Protein AF-0000000084946295 (afdb_homodimer)

Organism: NCBI:txid445974

InterPro domains:
  IPR013783 Immunoglobulin-like fold [G3DSA:2.60.40.10] (193-271)
  IPR032179 Pesticidal crystal protein Cry22Aa, Ig-like domain [PF16403] (196-268)

Nearest PDB structures (foldseek):
  4mb5-assembly1_A  TM=4.569E-01  e=1.192E-09  Moritella marina
  4hmc-assembly1_A  TM=4.536E-01  e=3.046E-09  Moritella marina
  7jrl-assembly1_A  TM=8.793E-01  e=4.495E-05  Clostridium perfringens ATCC 13124
  7jrm-assembly1_A  TM=8.654E-01  e=5.686E-04  Clostridium perfringens ATCC 13124
  7js4-assembly1_A  TM=3.132E-01  e=1.351E-08  Clostridium perfringens ATCC 13124

Secondary structure (DSSP, 8-state):
-GGGGHHHHHHHHHHHHHHHHHHHHHHHHHHHHHTTS-S-EES-SEEEEETTSPPP--GGGTEE--HHHHTT-EEE-TT--SSSEEEEEEEEETTEEEEEEEEEE--PPPEEEES-SEEEE-TT-EEEGGGGEEEEE-SS-EEEEEE-TT--EESEEE--S-EEEEEEEEEEETT--BPPPEEEEEEES--TTS-EEES---EEEETT----TTTT-EEE-SSS-B-GGG-EEEEE---TTS-EEEEEEEEEE-TTS-EEEEEEEEEEE-------/-GGGGGHHHHHHHHHHHHHHHHHHHHHHHHHHHHTTS-S-EES-SEEEEETTSPPP--GGGTEE--HHHHTT-EEE-TT--SSSEEEEEEEEETTEEEEEEEEEE--PPPEEEES-SEEEE-TT-EEEGGGGEEEEE-SS-EEEEEE-TT--EESEEE--S-EEEEEEEEEEETT--BPPPEEEEEEES---SS-EEES---EEEETT----TTTT-EEE-SSS-B-GGG-EEEEE---TTS-EEEEEEEEEE-TTS-EEEEEEEEEEE-------

Structure (mmCIF, N/CA/C/O backbone):
data_AF-0000000084946295-model_v1
#
loop_
_entity.id
_entity.type
_entity.pdbx_description
1 polymer 'Pesticidal crystal protein Cry22Aa Ig-like domain-containing protein'
#
loop_
_atom_site.group_PDB
_atom_site.id
_atom_site.type_symbol
_atom_site.label_atom_id
_atom_site.label_alt_id
_atom_site.label_comp_id
_atom_site.label_asym_id
_atom_site.label_entity_id
_atom_site.label_seq_id
_atom_site.pdbx_PDB_ins_code
_atom_site.Cartn_x
_atom_site.Cartn_y
_atom_site.Cartn_z
_atom_site.occupancy
_atom_site.B_iso_or_equiv
_atom_site.auth_seq_id
_atom_site.auth_comp_id
_atom_site.auth_asym_id
_atom_site.auth_atom_id
_atom_site.pdbx_PDB_model_num
ATOM 1 N N . MET A 1 1 ? -68.688 41.344 17.516 1 28.06 1 MET A N 1
ATOM 2 C CA . MET A 1 1 ? -67.5 41.562 18.359 1 28.06 1 MET A CA 1
ATOM 3 C C . MET A 1 1 ? -66.5 40.438 18.125 1 28.06 1 MET A C 1
ATOM 5 O O . MET A 1 1 ? -65.375 40.5 18.656 1 28.06 1 MET A O 1
ATOM 9 N N . ASP A 1 2 ? -66.812 39.438 17.406 1 32.34 2 ASP A N 1
ATOM 10 C CA . ASP A 1 2 ? -66.062 38.219 17.359 1 32.34 2 ASP A CA 1
ATOM 11 C C . ASP A 1 2 ? -64.938 38.312 16.297 1 32.34 2 ASP A C 1
ATOM 13 O O . ASP A 1 2 ? -64.188 37.375 16.094 1 32.34 2 ASP A O 1
ATOM 17 N N . LEU A 1 3 ? -65 39.469 15.508 1 33.38 3 LEU A N 1
ATOM 18 C CA . LEU A 1 3 ? -64.125 39.375 14.352 1 33.38 3 LEU A CA 1
ATOM 19 C C . LEU A 1 3 ? -62.688 39.719 14.727 1 33.38 3 LEU A C 1
ATOM 21 O O . LEU A 1 3 ? -61.812 39.719 13.867 1 33.38 3 LEU A O 1
ATOM 25 N N . LYS A 1 4 ? -62.5 40.406 15.867 1 40.44 4 LYS A N 1
ATOM 26 C CA . LYS A 1 4 ? -61.188 41.031 16.047 1 40.44 4 LYS A CA 1
ATOM 27 C C . LYS A 1 4 ? -60.125 40 16.484 1 40.44 4 LYS A C 1
ATOM 29 O O . LYS A 1 4 ? -58.969 40.375 16.719 1 40.44 4 LYS A O 1
ATOM 34 N N . MET A 1 5 ? -60.688 38.875 16.828 1 41.09 5 MET A N 1
ATOM 35 C CA . MET A 1 5 ? -59.656 38.031 17.438 1 41.09 5 MET A CA 1
ATOM 36 C C . MET A 1 5 ? -58.75 37.438 16.375 1 41.09 5 MET A C 1
ATOM 38 O O . MET A 1 5 ? -57.812 36.719 16.703 1 41.09 5 MET A O 1
ATOM 42 N N . GLY A 1 6 ? -59.125 37.656 15.008 1 48.56 6 GLY A N 1
ATOM 43 C CA . GLY A 1 6 ? -58.438 36.844 14.008 1 48.56 6 GLY A CA 1
ATOM 44 C C . GLY A 1 6 ? -57.156 37.469 13.539 1 48.56 6 GLY A C 1
ATOM 45 O O . GLY A 1 6 ? -56.312 36.781 12.945 1 48.56 6 GLY A O 1
ATOM 46 N N . GLU A 1 7 ? -56.906 38.844 13.703 1 55.66 7 GLU A N 1
ATOM 47 C CA . GLU A 1 7 ? -55.781 39.5 13.062 1 55.66 7 GLU A CA 1
ATOM 48 C C . GLU A 1 7 ? -54.5 39.375 13.914 1 55.66 7 GLU A C 1
ATOM 50 O O . GLU A 1 7 ? -53.406 39.406 13.398 1 55.66 7 GLU A O 1
ATOM 55 N N . GLY A 1 8 ? -54.688 39.188 15.25 1 56.03 8 GLY A N 1
ATOM 56 C CA . GLY A 1 8 ? -53.562 39.094 16.156 1 56.03 8 GLY A CA 1
ATOM 57 C C . GLY A 1 8 ? -52.719 37.844 15.984 1 56.03 8 GLY A C 1
ATOM 58 O O . GLY A 1 8 ? -51.5 37.875 16.078 1 56.03 8 GLY A O 1
ATOM 59 N N . ASP A 1 9 ? -53.438 36.719 15.641 1 60.09 9 ASP A N 1
ATOM 60 C CA . ASP A 1 9 ? -52.75 35.438 15.484 1 60.09 9 ASP A CA 1
ATOM 61 C C . ASP A 1 9 ? -51.969 35.406 14.18 1 60.09 9 ASP A C 1
ATOM 63 O O . ASP A 1 9 ? -50.875 34.812 14.117 1 60.09 9 ASP A O 1
ATOM 67 N N . SER A 1 10 ? -52.375 36.25 13.18 1 63.91 10 SER A N 1
ATOM 68 C CA . SER A 1 10 ? -51.688 36.25 11.891 1 63.91 10 SER A CA 1
ATOM 69 C C . SER A 1 10 ? -50.375 37.031 11.945 1 63.91 10 SER A C 1
ATOM 71 O O . SER A 1 10 ? -49.344 36.594 11.406 1 63.91 10 SER A O 1
ATOM 73 N N . MET A 1 11 ? -50.312 38.156 12.734 1 61.81 11 MET A N 1
ATOM 74 C CA . MET A 1 11 ? -49.094 38.938 12.844 1 61.81 11 MET A CA 1
ATOM 75 C C . MET A 1 11 ? -48.062 38.219 13.695 1 61.81 11 MET A C 1
ATOM 77 O O . MET A 1 11 ? -46.875 38.219 13.375 1 61.81 11 MET A O 1
ATOM 81 N N . LYS A 1 12 ? -48.469 37.531 14.758 1 61.09 12 LYS A N 1
ATOM 82 C CA . LYS A 1 12 ? -47.562 36.719 15.578 1 61.09 12 LYS A CA 1
ATOM 83 C C . LYS A 1 12 ? -46.969 35.562 14.773 1 61.09 12 LYS A C 1
ATOM 85 O O . LYS A 1 12 ? -45.781 35.281 14.867 1 61.09 12 LYS A O 1
ATOM 90 N N . ASN A 1 13 ? -47.812 35.031 13.898 1 62.44 13 ASN A N 1
ATOM 91 C CA . ASN A 1 13 ? -47.281 33.938 13.07 1 62.44 13 ASN A CA 1
ATOM 92 C C . ASN A 1 13 ? -46.344 34.438 12 1 62.44 13 ASN A C 1
ATOM 94 O O . ASN A 1 13 ? -45.344 33.781 11.68 1 62.44 13 ASN A O 1
ATOM 98 N N . ARG A 1 14 ? -46.469 35.625 11.445 1 64.94 14 ARG A N 1
ATOM 99 C CA . ARG A 1 14 ? -45.562 36.219 10.469 1 64.94 14 ARG A CA 1
ATOM 100 C C . ARG A 1 14 ? -44.25 36.656 11.125 1 64.94 14 ARG A C 1
ATOM 102 O O . ARG A 1 14 ? -43.188 36.469 10.562 1 64.94 14 ARG A O 1
ATOM 109 N N . ILE A 1 15 ? -44.406 37.156 12.344 1 61.59 15 ILE A N 1
ATOM 110 C CA . ILE A 1 15 ? -43.188 37.531 13.078 1 61.59 15 ILE A CA 1
ATOM 111 C C . ILE A 1 15 ? -42.438 36.281 13.469 1 61.59 15 ILE A C 1
ATOM 113 O O . ILE A 1 15 ? -41.219 36.219 13.32 1 61.59 15 ILE A O 1
ATOM 117 N N . ILE A 1 16 ? -43.188 35.219 13.852 1 61.28 16 ILE A N 1
ATOM 118 C CA . ILE A 1 16 ? -42.5 33.938 14.172 1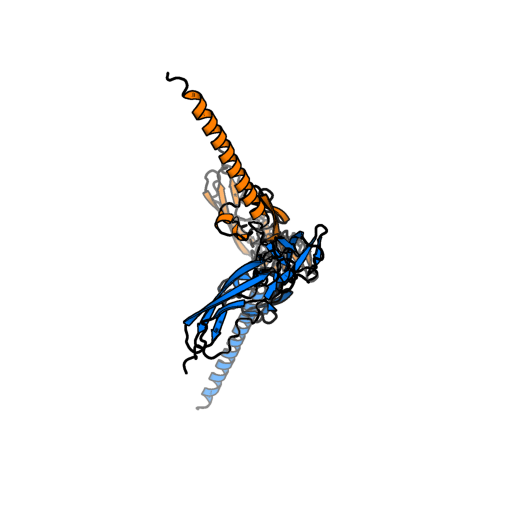 61.28 16 ILE A CA 1
ATOM 119 C C . ILE A 1 16 ? -41.875 33.375 12.906 1 61.28 16 ILE A C 1
ATOM 121 O O . ILE A 1 16 ? -40.75 32.875 12.938 1 61.28 16 ILE A O 1
ATOM 125 N N . SER A 1 17 ? -42.5 33.562 11.797 1 61.75 17 SER A N 1
ATOM 126 C CA . SER A 1 17 ? -41.906 33.062 10.547 1 61.75 17 SER A CA 1
ATOM 127 C C . SER A 1 17 ? -40.688 33.875 10.141 1 61.75 17 SER A C 1
ATOM 129 O O . SER A 1 17 ? -39.688 33.344 9.688 1 61.75 17 SER A O 1
ATOM 131 N N . VAL A 1 18 ? -40.719 35.156 10.398 1 59.53 18 VAL A N 1
ATOM 132 C CA . VAL A 1 18 ? -39.594 36 10.078 1 59.53 18 VAL A CA 1
ATOM 133 C C . VAL A 1 18 ? -38.438 35.719 11.062 1 59.53 18 VAL A C 1
ATOM 135 O O . VAL A 1 18 ? -37.281 35.625 10.664 1 59.53 18 VAL A O 1
ATOM 138 N N . VAL A 1 19 ? -38.812 35.531 12.297 1 57.19 19 VAL A N 1
ATOM 139 C CA . VAL A 1 19 ? -37.781 35.219 13.289 1 57.19 19 VAL A CA 1
ATOM 140 C C . VAL A 1 19 ? -37.219 33.812 13.031 1 57.19 19 VAL A C 1
ATOM 142 O O . VAL A 1 19 ? -36 33.625 13.078 1 57.19 19 VAL A O 1
ATOM 145 N N . LEU A 1 20 ? -38.062 32.906 12.641 1 57.31 20 LEU A N 1
ATOM 146 C CA . LEU A 1 20 ? -37.594 31.562 12.305 1 57.31 20 LEU A CA 1
ATOM 147 C C . LEU A 1 20 ? -36.75 31.578 11.023 1 57.31 20 LEU A C 1
ATOM 149 O O . LEU A 1 20 ? -35.719 30.938 10.93 1 57.31 20 LEU A O 1
ATOM 153 N N . SER A 1 21 ? -37.156 32.406 10.094 1 59.81 21 SER A N 1
ATOM 154 C CA . SER A 1 21 ? -36.344 32.562 8.891 1 59.81 21 SER A CA 1
ATOM 155 C C . SER A 1 21 ? -35.031 33.281 9.195 1 59.81 21 SER A C 1
ATOM 157 O O . SER A 1 21 ? -33.969 32.906 8.641 1 59.81 21 SER A O 1
ATOM 159 N N . PHE A 1 22 ? -35.062 34.188 10.07 1 53.91 22 PHE A N 1
ATOM 160 C CA . PHE A 1 22 ? -33.844 34.844 10.492 1 53.91 22 PHE A CA 1
ATOM 161 C C . PHE A 1 22 ? -32.906 33.875 11.25 1 53.91 22 PHE A C 1
ATOM 163 O O . PHE A 1 22 ? -31.703 33.844 11 1 53.91 22 PHE A O 1
ATOM 170 N N . PHE A 1 23 ? -33.406 33.031 12.07 1 51.41 23 PHE A N 1
ATOM 171 C CA . PHE A 1 23 ? -32.594 32.031 12.742 1 51.41 23 PHE A CA 1
ATOM 172 C C . PHE A 1 23 ? -32.031 31.016 11.742 1 51.41 23 PHE A C 1
ATOM 174 O O . PHE A 1 23 ? -30.891 30.578 11.852 1 51.41 23 PHE A O 1
ATOM 181 N N . VAL A 1 24 ? -32.781 30.625 10.703 1 54.88 24 VAL A N 1
ATOM 182 C CA . VAL A 1 24 ? -32.281 29.75 9.648 1 54.88 24 VAL A CA 1
ATOM 183 C C . VAL A 1 24 ? -31.219 30.469 8.828 1 54.88 24 VAL A C 1
ATOM 185 O O . VAL A 1 24 ? -30.172 29.906 8.516 1 54.88 24 VAL A O 1
ATOM 188 N N . ILE A 1 25 ? -31.359 31.703 8.617 1 53.75 25 ILE A N 1
ATOM 189 C CA . ILE A 1 25 ? -30.359 32.469 7.887 1 53.75 25 ILE A CA 1
ATOM 190 C C . ILE A 1 25 ? -29.125 32.688 8.766 1 53.75 25 ILE A C 1
ATOM 192 O O . ILE A 1 25 ? -28 32.531 8.312 1 53.75 25 ILE A O 1
ATOM 196 N N . VAL A 1 26 ? -29.266 33 10 1 50.5 26 VAL A N 1
ATOM 197 C CA . VAL A 1 26 ? -28.125 33.125 10.891 1 50.5 26 VAL A CA 1
ATOM 198 C C . VAL A 1 26 ? -27.422 31.781 11.047 1 50.5 26 VAL A C 1
ATOM 200 O O . VAL A 1 26 ? -26.203 31.703 11.039 1 50.5 26 VAL A O 1
ATOM 203 N N . ASN A 1 27 ? -28.156 30.656 11.211 1 45.31 27 ASN A N 1
ATOM 204 C CA . ASN A 1 27 ? -27.547 29.328 11.227 1 45.31 27 ASN A CA 1
ATOM 205 C C . ASN A 1 27 ? -26.891 29 9.883 1 45.31 27 ASN A C 1
ATOM 207 O O . ASN A 1 27 ? -25.812 28.406 9.844 1 45.31 27 ASN A O 1
ATOM 211 N N . ILE A 1 28 ? -27.453 29.375 8.82 1 45.97 28 ILE A N 1
ATOM 212 C CA . ILE A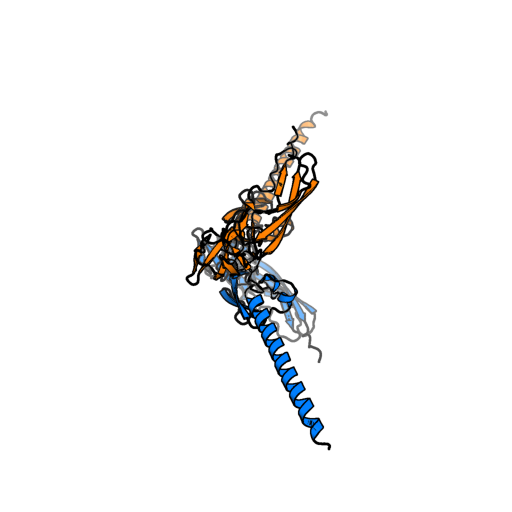 1 28 ? -26.812 29.219 7.52 1 45.97 28 ILE A CA 1
ATOM 213 C C . ILE A 1 28 ? -25.594 30.125 7.418 1 45.97 28 ILE A C 1
ATOM 215 O O . ILE A 1 28 ? -24.547 29.719 6.926 1 45.97 28 ILE A O 1
ATOM 219 N N . ILE A 1 29 ? -25.688 31.359 7.891 1 44.84 29 ILE A N 1
ATOM 220 C CA . ILE A 1 29 ? -24.531 32.25 7.895 1 44.84 29 ILE A CA 1
ATOM 221 C C . ILE A 1 29 ? -23.5 31.75 8.883 1 44.84 29 ILE A C 1
ATOM 223 O O . ILE A 1 29 ? -22.297 31.734 8.586 1 44.84 29 ILE A O 1
ATOM 227 N N . LEU A 1 30 ? -23.797 31.438 10.102 1 42.09 30 LEU A N 1
ATOM 228 C CA . LEU A 1 30 ? -22.844 30.812 11.023 1 42.09 30 LEU A CA 1
ATOM 229 C C . LEU A 1 30 ? -22.312 29.516 10.438 1 42.09 30 LEU A C 1
ATOM 231 O O . LEU A 1 30 ? -21.125 29.219 10.578 1 42.09 30 LEU A O 1
ATOM 235 N N . ILE A 1 31 ? -23.109 28.672 9.852 1 41.75 31 ILE A N 1
ATOM 236 C CA . ILE A 1 31 ? -22.641 27.516 9.102 1 41.75 31 ILE A CA 1
ATOM 237 C C . ILE A 1 31 ? -21.797 27.969 7.914 1 41.75 31 ILE A C 1
ATOM 239 O O . ILE A 1 31 ? -20.75 27.406 7.637 1 41.75 31 ILE A O 1
ATOM 243 N N . ALA A 1 32 ? -22.125 28.953 7.289 1 42.34 32 ALA A N 1
ATOM 244 C CA . ALA A 1 32 ? -21.312 29.5 6.203 1 42.34 32 ALA A CA 1
ATOM 245 C C . ALA A 1 32 ? -20 30.078 6.734 1 42.34 32 ALA A C 1
ATOM 247 O O . ALA A 1 32 ? -18.953 29.906 6.109 1 42.34 32 ALA A O 1
ATOM 248 N N . CYS A 1 33 ? -20 30.922 7.688 1 41.75 33 CYS A N 1
ATOM 249 C CA . CYS A 1 33 ? -18.781 31.422 8.305 1 41.75 33 CYS A CA 1
ATOM 250 C C . CYS A 1 33 ? -17.984 30.281 8.945 1 41.75 33 CYS A C 1
ATOM 252 O O . CYS A 1 33 ? -16.75 30.312 8.961 1 41.75 33 CYS A O 1
ATOM 254 N N . ALA A 1 34 ? -18.547 29.359 9.75 1 43 34 ALA A N 1
ATOM 255 C CA . ALA A 1 34 ? -17.938 28.094 10.164 1 43 34 ALA A CA 1
ATOM 256 C C . ALA A 1 34 ? -17.484 27.281 8.961 1 43 34 ALA A C 1
ATOM 258 O O . ALA A 1 34 ? -16.719 26.328 9.102 1 43 34 ALA A O 1
ATOM 259 N N . PHE A 1 35 ? -18.031 27.391 7.855 1 43.72 35 PHE A N 1
ATOM 260 C CA . PHE A 1 35 ? -17.859 26.656 6.605 1 43.72 35 PHE A CA 1
ATOM 261 C C . PHE A 1 35 ? -16.422 26.812 6.086 1 43.72 35 PHE A C 1
ATOM 263 O O . PHE A 1 35 ? -16 26.047 5.215 1 43.72 35 PHE A O 1
ATOM 270 N N . ASN A 1 36 ? -15.719 27.922 6.391 1 49.78 36 ASN A N 1
ATOM 271 C CA . ASN A 1 36 ? -14.453 27.984 5.664 1 49.78 36 ASN A CA 1
ATOM 272 C C . ASN A 1 36 ? -13.43 27 6.219 1 49.78 36 ASN A C 1
ATOM 274 O O . ASN A 1 36 ? -12.305 26.922 5.723 1 49.78 36 ASN A O 1
ATOM 278 N N . VAL A 1 37 ? -13.672 26.484 7.383 1 59.88 37 VAL A N 1
ATOM 279 C CA . VAL A 1 37 ? -12.844 25.375 7.828 1 59.88 37 VAL A CA 1
ATOM 280 C C . VAL A 1 37 ? -13.438 24.047 7.332 1 59.88 37 VAL A C 1
ATOM 282 O O . VAL A 1 37 ? -14.648 23.844 7.418 1 59.88 37 VAL A O 1
ATOM 285 N N . THR A 1 38 ? -12.805 23.438 6.402 1 73.12 38 THR A N 1
ATOM 286 C CA . THR A 1 38 ? -13.281 22.141 5.906 1 73.12 38 THR A CA 1
ATOM 287 C C . THR A 1 38 ? -13.547 21.188 7.066 1 73.12 38 THR A C 1
ATOM 289 O O . THR A 1 38 ? -12.648 20.906 7.859 1 73.12 38 THR A O 1
ATOM 292 N N . PRO A 1 39 ? -14.805 20.828 7.289 1 82.06 39 PRO A N 1
ATOM 293 C CA . PRO A 1 39 ? -15.18 19.953 8.398 1 82.06 39 PRO A CA 1
ATOM 294 C C . PRO A 1 39 ? -14.406 18.625 8.398 1 82.06 39 PRO A C 1
ATOM 296 O O . PRO A 1 39 ? -14.273 17.984 9.445 1 82.06 39 PRO A O 1
ATOM 299 N N . LEU A 1 40 ? -13.93 18.203 7.23 1 92.25 40 LEU A N 1
ATOM 300 C CA . LEU A 1 40 ? -13.148 16.969 7.117 1 92.25 40 LEU A CA 1
ATOM 301 C C . LEU A 1 40 ? -12.086 17.094 6.031 1 92.25 40 LEU A C 1
ATOM 303 O O . LEU A 1 40 ? -12.156 18 5.195 1 92.25 40 LEU A O 1
ATOM 307 N N . THR A 1 41 ? -11.047 16.281 6.117 1 95.25 41 THR A N 1
ATOM 308 C CA . THR A 1 41 ? -10.039 16.203 5.074 1 95.25 41 THR A CA 1
ATOM 309 C C . THR A 1 41 ? -9.758 14.742 4.703 1 95.25 41 THR A C 1
ATOM 311 O O . THR A 1 41 ? -9.859 13.852 5.547 1 95.25 41 THR A O 1
ATOM 314 N N . ILE A 1 42 ? -9.5 14.523 3.41 1 97 42 ILE A N 1
ATOM 315 C CA . ILE A 1 42 ? -9.109 13.195 2.951 1 97 42 ILE A CA 1
ATOM 316 C C . ILE A 1 42 ? -7.656 12.922 3.348 1 97 42 ILE A C 1
ATOM 318 O O . ILE A 1 42 ? -6.793 13.789 3.191 1 97 42 ILE A O 1
ATOM 322 N N . LYS A 1 43 ? -7.402 11.734 3.842 1 97.31 43 LYS A N 1
ATOM 323 C CA . LYS A 1 43 ? -6.086 11.414 4.387 1 97.31 43 LYS A CA 1
ATOM 324 C C . LYS A 1 43 ? -5.035 11.352 3.281 1 97.31 43 LYS A C 1
ATOM 326 O O . LYS A 1 43 ? -3.879 11.727 3.498 1 97.31 43 LYS A O 1
ATOM 331 N N . ARG A 1 44 ? -5.461 10.836 2.08 1 97.62 44 ARG A N 1
ATOM 332 C CA . ARG A 1 44 ? -4.605 10.625 0.917 1 97.62 44 ARG A CA 1
ATOM 333 C C . ARG A 1 44 ? -5.379 10.844 -0.38 1 97.62 44 ARG A C 1
ATOM 335 O O . ARG A 1 44 ? -6.602 10.719 -0.408 1 97.62 44 ARG A O 1
ATOM 342 N N . ASP A 1 45 ? -4.551 11.133 -1.438 1 97 45 ASP A N 1
ATOM 343 C CA . ASP A 1 45 ? -5.211 11.211 -2.736 1 97 45 ASP A CA 1
ATOM 344 C C . ASP A 1 45 ? -5.629 9.82 -3.221 1 97 45 ASP A C 1
ATOM 346 O O . ASP A 1 45 ? -6.703 9.656 -3.805 1 97 45 ASP A O 1
ATOM 350 N N . THR A 1 46 ? -4.75 8.836 -2.959 1 98.12 46 THR A N 1
ATOM 351 C CA . THR A 1 46 ? -4.969 7.477 -3.439 1 98.12 46 THR A CA 1
ATOM 352 C C . THR A 1 46 ? -4.715 6.465 -2.326 1 98.12 46 THR A C 1
ATOM 354 O O . THR A 1 46 ? -3.703 6.543 -1.628 1 98.12 46 THR A O 1
ATOM 357 N N . PHE A 1 47 ? -5.637 5.562 -2.133 1 97.25 47 PHE A N 1
ATOM 358 C CA . PHE A 1 47 ? -5.5 4.418 -1.239 1 97.25 47 PHE A CA 1
ATOM 359 C C . PHE A 1 47 ? -5.273 3.135 -2.033 1 97.25 47 PHE A C 1
ATOM 361 O O . PHE A 1 47 ? -6.043 2.816 -2.941 1 97.25 47 PHE A O 1
ATOM 368 N N . VAL A 1 48 ? -4.219 2.459 -1.697 1 97.62 48 VAL A N 1
ATOM 369 C CA . VAL A 1 48 ? -3.814 1.294 -2.479 1 97.62 48 VAL A CA 1
ATOM 370 C C . VAL A 1 48 ? -4.238 0.017 -1.756 1 97.62 48 VAL A C 1
ATOM 372 O O . VAL A 1 48 ? -4.023 -0.122 -0.549 1 97.62 48 VAL A O 1
ATOM 375 N N . TYR A 1 49 ? -4.801 -0.91 -2.455 1 95.44 49 TYR A N 1
ATOM 376 C CA . TYR A 1 49 ? -5.195 -2.225 -1.963 1 95.44 49 TYR A CA 1
ATOM 377 C C . TYR A 1 49 ? -4.68 -3.328 -2.881 1 95.44 49 TYR A C 1
ATOM 379 O O . TYR A 1 49 ? -4.562 -3.131 -4.094 1 95.44 49 TYR A O 1
ATOM 387 N N . GLU A 1 50 ? -4.398 -4.441 -2.303 1 95.81 50 GLU A N 1
ATOM 388 C CA . GLU A 1 50 ? -4.031 -5.625 -3.074 1 95.81 50 GLU A CA 1
ATOM 389 C C . GLU A 1 50 ? -5.262 -6.316 -3.648 1 95.81 50 GLU A C 1
ATOM 391 O O . GLU A 1 50 ? -6.289 -6.43 -2.975 1 95.81 50 GLU A O 1
ATOM 396 N N . TYR A 1 51 ? -5.117 -6.797 -4.918 1 97.31 51 TYR A N 1
ATOM 397 C CA . TYR A 1 51 ? -6.203 -7.543 -5.543 1 97.31 51 TYR A CA 1
ATOM 398 C C . TYR A 1 51 ? -6.594 -8.75 -4.691 1 97.31 51 TYR A C 1
ATOM 400 O O . TYR A 1 51 ? -5.73 -9.5 -4.238 1 97.31 51 TYR A O 1
ATOM 408 N N . GLY A 1 52 ? -7.809 -8.836 -4.453 1 94.25 52 GLY A N 1
ATOM 409 C CA . GLY A 1 52 ? -8.312 -9.945 -3.656 1 94.25 52 GLY A CA 1
ATOM 410 C C . GLY A 1 52 ? -8.438 -9.609 -2.182 1 94.25 52 GLY A C 1
ATOM 411 O O . GLY A 1 52 ? -9.031 -10.375 -1.415 1 94.25 52 GLY A O 1
ATOM 412 N N . SER A 1 53 ? -7.918 -8.523 -1.68 1 92.56 53 SER A N 1
ATOM 413 C CA . SER A 1 53 ? -8.039 -8.117 -0.284 1 92.56 53 SER A CA 1
ATOM 414 C C . SER A 1 53 ? -9.336 -7.352 -0.042 1 92.56 53 SER A C 1
ATOM 416 O O . SER A 1 53 ? -9.938 -6.824 -0.98 1 92.56 53 SER A O 1
ATOM 418 N N . GLU A 1 54 ? -9.758 -7.359 1.204 1 94.75 54 GLU A N 1
ATOM 419 C CA . GLU A 1 54 ? -10.945 -6.594 1.573 1 94.75 54 GLU A CA 1
ATOM 420 C C . GLU A 1 54 ? -10.672 -5.094 1.542 1 94.75 54 GLU A C 1
ATOM 422 O O . GLU A 1 54 ? -9.656 -4.633 2.074 1 94.75 54 GLU A O 1
ATOM 427 N N . ILE A 1 55 ? -11.539 -4.398 0.973 1 96.56 55 ILE A N 1
ATOM 428 C CA . ILE A 1 55 ? -11.469 -2.941 0.948 1 96.56 55 ILE A CA 1
ATOM 429 C C . ILE A 1 55 ? -12.328 -2.361 2.068 1 96.56 55 ILE A C 1
ATOM 431 O O . ILE A 1 55 ? -13.516 -2.674 2.168 1 96.56 55 ILE A O 1
ATOM 435 N N . SER A 1 56 ? -11.742 -1.509 2.846 1 96.19 56 SER A N 1
ATOM 436 C CA . SER A 1 56 ? -12.438 -0.948 3.996 1 96.19 56 SER A CA 1
ATOM 437 C C . SER A 1 56 ? -13.617 -0.08 3.559 1 96.19 56 SER A C 1
ATOM 439 O O . SER A 1 56 ? -13.508 0.679 2.594 1 96.19 56 SER A O 1
ATOM 441 N N . THR A 1 57 ? -14.68 -0.193 4.309 1 96.81 57 THR A N 1
ATOM 442 C CA . THR A 1 57 ? -15.828 0.676 4.078 1 96.81 57 THR A CA 1
ATOM 443 C C . THR A 1 57 ? -16.031 1.627 5.258 1 96.81 57 THR A C 1
ATOM 445 O O . THR A 1 57 ? -17.094 2.219 5.406 1 96.81 57 THR A O 1
ATOM 448 N N . LYS A 1 58 ? -15.086 1.74 6.09 1 96.88 58 LYS A N 1
ATOM 449 C CA . LYS A 1 58 ? -15.141 2.627 7.246 1 96.88 58 LYS A CA 1
ATOM 450 C C . LYS A 1 58 ? -14.617 4.02 6.898 1 96.88 58 LYS A C 1
ATOM 452 O O . LYS A 1 58 ? -13.453 4.176 6.531 1 96.88 58 LYS A O 1
ATOM 457 N N . PRO A 1 59 ? -15.359 5.043 7.129 1 98 59 PRO A N 1
ATOM 458 C CA . PRO A 1 59 ? -14.914 6.402 6.801 1 98 59 PRO A CA 1
ATOM 459 C C . PRO A 1 59 ? -13.625 6.789 7.512 1 98 59 PRO A C 1
ATOM 461 O O . PRO A 1 59 ? -12.797 7.504 6.941 1 98 59 PRO A O 1
ATOM 464 N N . GLN A 1 60 ? -13.406 6.312 8.742 1 97.38 60 GLN A N 1
ATOM 465 C CA . GLN A 1 60 ? -12.25 6.703 9.531 1 97.38 60 GLN A CA 1
ATOM 466 C C . GLN A 1 60 ? -10.945 6.27 8.867 1 97.38 60 GLN A C 1
ATOM 468 O O . GLN A 1 60 ? -9.875 6.777 9.195 1 97.38 60 GLN A O 1
ATOM 473 N N . ASP A 1 61 ? -11.062 5.305 7.953 1 97.38 61 ASP A N 1
ATOM 474 C CA . ASP A 1 61 ? -9.859 4.824 7.273 1 97.38 61 ASP A CA 1
ATOM 475 C C . ASP A 1 61 ? -9.445 5.773 6.152 1 97.38 61 ASP A C 1
ATOM 477 O O . ASP A 1 61 ? -8.297 5.746 5.699 1 97.38 61 ASP A O 1
ATOM 481 N N . TYR A 1 62 ? -10.258 6.691 5.734 1 98.12 62 TYR A N 1
ATOM 482 C CA . TYR A 1 62 ? -10.008 7.527 4.566 1 98.12 62 TYR A CA 1
ATOM 483 C C . TYR A 1 62 ? -9.984 9.008 4.949 1 98.12 62 TYR A C 1
ATOM 485 O O . TYR A 1 62 ? -9.445 9.836 4.211 1 98.12 62 TYR A O 1
ATOM 493 N N . ILE A 1 63 ? -10.562 9.281 6.145 1 97.19 63 ILE A N 1
ATOM 494 C CA . ILE A 1 63 ? -10.922 10.664 6.449 1 97.19 63 ILE A CA 1
ATOM 495 C C . ILE A 1 63 ? -10.359 11.055 7.812 1 97.19 63 ILE A C 1
ATOM 497 O O . ILE A 1 63 ? -10.383 10.266 8.758 1 97.19 63 ILE A O 1
ATOM 501 N N . ASN A 1 64 ? -9.883 12.273 7.84 1 94.62 64 ASN A N 1
ATOM 502 C CA . ASN A 1 64 ? -9.617 12.922 9.117 1 94.62 64 ASN A CA 1
ATOM 503 C C . ASN A 1 64 ? -10.789 13.789 9.562 1 94.62 64 ASN A C 1
ATOM 505 O O . ASN A 1 64 ? -11.141 14.758 8.883 1 94.62 64 ASN A O 1
ATOM 509 N N . ALA A 1 65 ? -11.414 13.484 10.641 1 93.5 65 ALA A N 1
ATOM 510 C CA . ALA A 1 65 ? -12.5 14.25 11.242 1 93.5 65 ALA A CA 1
ATOM 511 C C . ALA A 1 65 ? -12.82 13.734 12.641 1 93.5 65 ALA A C 1
ATOM 513 O O . ALA A 1 65 ? -12.297 12.703 13.07 1 93.5 65 ALA A O 1
ATOM 514 N N . ASN A 1 66 ? -13.531 14.547 13.391 1 89.5 66 ASN A N 1
ATOM 515 C CA . ASN A 1 66 ? -13.977 14.047 14.688 1 89.5 66 ASN A CA 1
ATOM 516 C C . ASN A 1 66 ? -15.055 12.977 14.531 1 89.5 66 ASN A C 1
ATOM 518 O O . ASN A 1 66 ? -15.578 12.773 13.438 1 89.5 66 ASN A O 1
ATOM 522 N N . GLU A 1 67 ? -15.367 12.281 15.586 1 92.5 67 GLU A N 1
ATOM 523 C CA . GLU A 1 67 ? -16.266 11.133 15.539 1 92.5 67 GLU A CA 1
ATOM 524 C C . GLU A 1 67 ? -17.672 11.547 15.109 1 92.5 67 GLU A C 1
ATOM 526 O O . GLU A 1 67 ? -18.359 10.805 14.391 1 92.5 67 GLU A O 1
ATOM 531 N N . ALA A 1 68 ? -18.094 12.703 15.555 1 89.75 68 ALA A N 1
ATOM 532 C CA . ALA A 1 68 ? -19.438 13.188 15.211 1 89.75 68 ALA A CA 1
ATOM 533 C C . ALA A 1 68 ? -19.594 13.359 13.703 1 89.75 68 ALA A C 1
ATOM 535 O O . ALA A 1 68 ? -20.609 12.984 13.133 1 89.75 68 ALA A O 1
ATOM 536 N N . ILE A 1 69 ? -18.562 13.898 13.164 1 91.81 69 ILE A N 1
ATOM 537 C CA . ILE A 1 69 ? -18.578 14.109 11.719 1 91.81 69 ILE A CA 1
ATOM 538 C C . ILE A 1 69 ? -18.453 12.773 11 1 91.81 69 ILE A C 1
ATOM 540 O O . ILE A 1 69 ? -19.188 12.492 10.055 1 91.81 69 ILE A O 1
ATOM 544 N N . LEU A 1 70 ? -17.547 11.922 11.406 1 95.19 70 LEU A N 1
ATOM 545 C CA . LEU A 1 70 ? -17.297 10.633 10.781 1 95.19 70 LEU A CA 1
ATOM 546 C C . LEU A 1 70 ? -18.562 9.797 10.703 1 95.19 70 LEU A C 1
ATOM 548 O O . LEU A 1 70 ? -18.812 9.102 9.711 1 95.19 70 LEU A O 1
ATOM 552 N N . SER A 1 71 ? -19.406 9.859 11.719 1 95.5 71 SER A N 1
ATOM 553 C CA . SER A 1 71 ? -20.625 9.047 11.789 1 95.5 71 SER A CA 1
ATOM 554 C C . SER A 1 71 ? -21.625 9.469 10.719 1 95.5 71 SER A C 1
ATOM 556 O O . SER A 1 71 ? -22.547 8.719 10.398 1 95.5 71 SER A O 1
ATOM 558 N N . GLN A 1 72 ? -21.453 10.688 10.18 1 95.25 72 GLN A N 1
ATOM 559 C CA . GLN A 1 72 ? -22.406 11.211 9.203 1 95.25 72 GLN A CA 1
ATOM 560 C C . GLN A 1 72 ? -21.859 11.109 7.785 1 95.25 72 GLN A C 1
ATOM 562 O O . GLN A 1 72 ? -22.547 11.445 6.816 1 95.25 72 GLN A O 1
ATOM 567 N N . VAL A 1 73 ? -20.625 10.695 7.664 1 97.12 73 VAL A N 1
ATOM 568 C CA . VAL A 1 73 ? -20 10.594 6.352 1 97.12 73 VAL A CA 1
ATOM 569 C C . VAL A 1 73 ? -20.531 9.367 5.613 1 97.12 73 VAL A C 1
ATOM 571 O O . VAL A 1 73 ? -20.688 8.305 6.207 1 97.12 73 VAL A O 1
ATOM 574 N N . ILE A 1 74 ? -20.859 9.516 4.336 1 97.75 74 ILE A N 1
ATOM 575 C CA . ILE A 1 74 ? -21.266 8.422 3.463 1 97.75 74 ILE A CA 1
ATOM 576 C C . ILE A 1 74 ? -20.219 8.211 2.373 1 97.75 74 ILE A C 1
ATOM 578 O O . ILE A 1 74 ? -19.922 9.133 1.603 1 97.75 74 ILE A O 1
ATOM 582 N N . LEU A 1 75 ? -19.625 7.047 2.32 1 98.44 75 LEU A N 1
ATOM 583 C CA . LEU A 1 75 ? -18.703 6.707 1.249 1 98.44 75 LEU A CA 1
ATOM 584 C C . LEU A 1 75 ? -19.453 6.281 -0.008 1 98.44 75 LEU A C 1
ATOM 586 O O . LEU A 1 75 ? -20.422 5.516 0.07 1 98.44 75 LEU A O 1
ATOM 590 N N . ASN A 1 76 ? -19.031 6.793 -1.102 1 98.38 76 ASN A N 1
ATOM 591 C CA . ASN A 1 76 ? -19.578 6.402 -2.4 1 98.38 76 ASN A CA 1
ATOM 592 C C . ASN A 1 76 ? -18.578 5.574 -3.197 1 98.38 76 ASN A C 1
ATOM 594 O O . ASN A 1 76 ? -17.656 6.125 -3.82 1 98.38 76 ASN A O 1
ATOM 598 N N . PHE A 1 77 ? -18.812 4.297 -3.262 1 97.81 77 PHE A N 1
ATOM 599 C CA . PHE A 1 77 ? -17.938 3.369 -3.973 1 97.81 77 PHE A CA 1
ATOM 600 C C . PHE A 1 77 ? -18.656 2.744 -5.16 1 97.81 77 PHE A C 1
ATOM 602 O O . PHE A 1 77 ? -18.359 1.607 -5.539 1 97.81 77 PHE A O 1
ATOM 609 N N . SER A 1 78 ? -19.562 3.412 -5.668 1 97.12 78 SER A N 1
ATOM 610 C CA . SER A 1 78 ? -20.391 2.877 -6.746 1 97.12 78 SER A CA 1
ATOM 611 C C . SER A 1 78 ? -19.562 2.57 -7.984 1 97.12 78 SER A C 1
ATOM 613 O O . SER A 1 78 ? -19.891 1.673 -8.758 1 97.12 78 SER A O 1
ATOM 615 N N . ASN A 1 79 ? -18.438 3.301 -8.203 1 96.75 79 ASN A N 1
ATOM 616 C CA . ASN A 1 79 ? -17.594 3.119 -9.383 1 96.75 79 ASN A CA 1
ATOM 617 C C . ASN A 1 79 ? -16.531 2.045 -9.156 1 96.75 79 ASN A C 1
ATOM 619 O O . ASN A 1 79 ? -15.805 1.688 -10.078 1 96.75 79 ASN A O 1
ATOM 623 N N . LEU A 1 80 ? -16.422 1.63 -7.949 1 96.81 80 LEU A N 1
ATOM 624 C CA . LEU A 1 80 ? -15.367 0.685 -7.598 1 96.81 80 LEU A CA 1
ATOM 625 C C . LEU A 1 80 ? -15.672 -0.702 -8.156 1 96.81 80 LEU A C 1
ATOM 627 O O . LEU A 1 80 ? -16.781 -1.215 -7.988 1 96.81 80 LEU A O 1
ATOM 631 N N . LYS A 1 81 ? -14.648 -1.294 -8.891 1 94.69 81 LYS A N 1
ATOM 632 C CA . LYS A 1 81 ? -14.727 -2.658 -9.406 1 94.69 81 LYS A CA 1
ATOM 633 C C . LYS A 1 81 ? -13.695 -3.561 -8.734 1 94.69 81 LYS A C 1
ATOM 635 O O . LYS A 1 81 ? -12.656 -3.09 -8.281 1 94.69 81 LYS A O 1
ATOM 640 N N . ASN A 1 82 ? -14.023 -4.797 -8.609 1 90.81 82 ASN A N 1
ATOM 641 C CA . ASN A 1 82 ? -13.055 -5.762 -8.086 1 90.81 82 ASN A CA 1
ATOM 642 C C . ASN A 1 82 ? -12.086 -6.219 -9.172 1 90.81 82 ASN A C 1
ATOM 644 O O . ASN A 1 82 ? -12.008 -7.41 -9.484 1 90.81 82 ASN A O 1
ATOM 648 N N . GLU A 1 83 ? -11.461 -5.285 -9.852 1 95.69 83 GLU A N 1
ATOM 649 C CA . GLU A 1 83 ? -10.445 -5.473 -10.883 1 95.69 83 GLU A CA 1
ATOM 650 C C . GLU A 1 83 ? -9.258 -4.547 -10.664 1 95.69 83 GLU A C 1
ATOM 652 O O . GLU A 1 83 ? -9.398 -3.477 -10.062 1 95.69 83 GLU A O 1
ATOM 657 N N . ILE A 1 84 ? -8.219 -5.039 -11.086 1 96.94 84 ILE A N 1
ATOM 658 C CA . ILE A 1 84 ? -7.02 -4.215 -11.008 1 96.94 84 ILE A CA 1
ATOM 659 C C . ILE A 1 84 ? -7.246 -2.906 -11.766 1 96.94 84 ILE A C 1
ATOM 661 O O . ILE A 1 84 ? -7.781 -2.91 -12.883 1 96.94 84 ILE A O 1
ATOM 665 N N . GLY A 1 85 ? -6.918 -1.807 -11.164 1 97.62 85 GLY A N 1
ATOM 666 C CA . GLY A 1 85 ? -7.156 -0.498 -11.75 1 97.62 85 GLY A CA 1
ATOM 667 C C . GLY A 1 85 ? -7.262 0.609 -10.719 1 97.62 85 GLY A C 1
ATOM 668 O O . GLY A 1 85 ? -7.023 0.382 -9.531 1 97.62 85 GLY A O 1
ATOM 669 N N . GLU A 1 86 ? -7.418 1.827 -11.203 1 98.38 86 GLU A N 1
ATOM 670 C CA . GLU A 1 86 ? -7.609 3.006 -10.367 1 98.38 86 GLU A CA 1
ATOM 671 C C . GLU A 1 86 ? -9.016 3.568 -10.523 1 98.38 86 GLU A C 1
ATOM 673 O O . GLU A 1 86 ? -9.484 3.789 -11.641 1 98.38 86 GLU A O 1
ATOM 678 N N . TYR A 1 87 ? -9.703 3.816 -9.453 1 98.31 87 TYR A N 1
ATOM 679 C CA . TYR A 1 87 ? -11.117 4.188 -9.445 1 98.31 87 TYR A CA 1
ATOM 680 C C . TYR A 1 87 ? -11.344 5.477 -8.664 1 98.31 87 TYR A C 1
ATOM 682 O O . TYR A 1 87 ? -10.859 5.613 -7.535 1 98.31 87 TYR A O 1
ATOM 690 N N . LYS A 1 88 ? -11.977 6.414 -9.266 1 98.44 88 LYS A N 1
ATOM 691 C CA . LYS A 1 88 ? -12.383 7.625 -8.555 1 98.44 88 LYS A CA 1
ATOM 692 C C . LYS A 1 88 ? -13.578 7.359 -7.652 1 98.44 88 LYS A C 1
ATOM 694 O O . LYS A 1 88 ? -14.609 6.852 -8.102 1 98.44 88 LYS A O 1
ATOM 699 N N . VAL A 1 89 ? -13.523 7.57 -6.383 1 98.25 89 VAL A N 1
ATOM 700 C CA . VAL A 1 89 ? -14.586 7.438 -5.391 1 98.25 89 VAL A CA 1
ATOM 701 C C . VAL A 1 89 ? -14.719 8.727 -4.594 1 98.25 89 VAL A C 1
ATOM 703 O O . VAL A 1 89 ? -14.07 9.734 -4.91 1 98.25 89 VAL A O 1
ATOM 706 N N . SER A 1 90 ? -15.648 8.734 -3.602 1 98.38 90 SER A N 1
ATOM 707 C CA . SER A 1 90 ? -15.812 9.977 -2.863 1 98.38 90 SER A CA 1
ATOM 708 C C . SER A 1 90 ? -16.422 9.734 -1.49 1 98.38 90 SER A C 1
ATOM 710 O O . SER A 1 90 ? -17 8.672 -1.242 1 98.38 90 SER A O 1
ATOM 712 N N . ALA A 1 91 ? -16.188 10.586 -0.619 1 97.56 91 ALA A N 1
ATOM 713 C CA . ALA A 1 91 ? -16.906 10.742 0.639 1 97.56 91 ALA A CA 1
ATOM 714 C C . ALA A 1 91 ? -17.859 11.938 0.582 1 97.56 91 ALA A C 1
ATOM 716 O O . ALA A 1 91 ? -17.516 12.984 0.017 1 97.56 91 ALA A O 1
ATOM 717 N N . THR A 1 92 ? -19.031 11.727 1.148 1 97.38 92 THR A N 1
ATOM 718 C CA . THR A 1 92 ? -20.016 12.812 1.184 1 97.38 92 THR A CA 1
ATOM 719 C C . THR A 1 92 ? -20.391 13.156 2.623 1 97.38 92 THR A C 1
ATOM 721 O O . THR A 1 92 ? -20.641 12.258 3.432 1 97.38 92 THR A O 1
ATOM 724 N N . TYR A 1 93 ? -20.359 14.43 2.951 1 95.25 93 TYR A N 1
ATOM 725 C CA . TYR A 1 93 ? -20.812 14.969 4.227 1 95.25 93 TYR A CA 1
ATOM 726 C C . TYR A 1 93 ? -21.703 16.188 4.012 1 95.25 93 TYR A C 1
ATOM 728 O O . TYR A 1 93 ? -21.297 17.172 3.377 1 95.25 93 TYR A O 1
ATOM 736 N N . LEU A 1 94 ? -22.906 16.125 4.52 1 91.75 94 LEU A N 1
ATOM 737 C CA . LEU A 1 94 ? -23.891 17.203 4.387 1 91.75 94 LEU A CA 1
ATOM 738 C C . LEU A 1 94 ? -23.969 17.688 2.943 1 91.75 94 LEU A C 1
ATOM 740 O O . LEU A 1 94 ? -23.953 18.891 2.689 1 91.75 94 LEU A O 1
ATOM 744 N N . GLY A 1 95 ? -23.938 16.75 2.025 1 92.06 95 GLY A N 1
ATOM 745 C CA . GLY A 1 95 ? -24.172 17.047 0.621 1 92.06 95 GLY A CA 1
ATOM 746 C C . GLY A 1 95 ? -22.922 17.453 -0.127 1 92.06 95 GLY A C 1
ATOM 747 O O . GLY A 1 95 ? -22.938 17.594 -1.353 1 92.06 95 GLY A O 1
ATOM 748 N N . VAL A 1 96 ? -21.828 17.75 0.582 1 93.19 96 VAL A N 1
ATOM 749 C CA . VAL A 1 96 ? -20.578 18.125 -0.067 1 93.19 96 VAL A CA 1
ATOM 750 C C . VAL A 1 96 ? -19.734 16.891 -0.353 1 93.19 96 VAL A C 1
ATOM 752 O O . VAL A 1 96 ? -19.531 16.047 0.532 1 93.19 96 VAL A O 1
ATOM 755 N N . GLU A 1 97 ? -19.25 16.766 -1.583 1 95.88 97 GLU A N 1
ATOM 756 C CA . GLU A 1 97 ? -18.469 15.602 -1.996 1 95.88 97 GLU A CA 1
ATOM 757 C C . GLU A 1 97 ? -16.969 15.875 -1.91 1 95.88 97 GLU A C 1
ATOM 759 O O . GLU A 1 97 ? -16.5 16.938 -2.332 1 95.88 97 GLU A O 1
ATOM 764 N N . TYR A 1 98 ? -16.266 14.984 -1.379 1 96 98 TYR A N 1
ATOM 765 C CA . TYR A 1 98 ? -14.805 14.977 -1.298 1 96 98 TYR A CA 1
ATOM 766 C C . TYR A 1 98 ? -14.227 13.797 -2.059 1 96 98 TYR A C 1
ATOM 768 O O . TYR A 1 98 ? -14.219 12.664 -1.557 1 96 98 TYR A O 1
ATOM 776 N N . PRO A 1 99 ? -13.695 14.031 -3.229 1 97.88 99 PRO A N 1
ATOM 777 C CA . PRO A 1 99 ? -13.211 12.922 -4.055 1 97.88 99 PRO A CA 1
ATOM 778 C C . PRO A 1 99 ? -11.836 12.422 -3.631 1 97.88 99 PRO A C 1
ATOM 780 O O . PRO A 1 99 ? -11.055 13.18 -3.041 1 97.88 99 PRO A O 1
ATOM 783 N N . PHE A 1 100 ? -11.57 11.156 -3.832 1 97.56 100 PHE A N 1
ATOM 784 C CA . PHE A 1 100 ? -10.273 10.508 -3.74 1 97.56 100 PHE A CA 1
ATOM 785 C C . PHE A 1 100 ? -10.227 9.258 -4.609 1 97.56 100 PHE A C 1
ATOM 787 O O . PHE A 1 100 ? -11.164 8.984 -5.363 1 97.56 100 PHE A O 1
ATOM 794 N N . TYR A 1 101 ? -9.031 8.492 -4.57 1 98.62 101 TYR A N 1
ATOM 795 C CA . TYR A 1 101 ? -8.898 7.34 -5.453 1 98.62 101 TYR A CA 1
ATOM 796 C C . TYR A 1 101 ? -8.602 6.074 -4.656 1 98.62 101 TYR A C 1
ATOM 798 O O . TYR A 1 101 ? -7.93 6.125 -3.623 1 98.62 101 TYR A O 1
ATOM 806 N N . ILE A 1 102 ? -9.117 5.02 -5.125 1 98.06 102 ILE A N 1
ATOM 807 C CA . ILE A 1 102 ? -8.711 3.682 -4.715 1 98.06 102 ILE A CA 1
ATOM 808 C C . ILE A 1 102 ? -8 2.982 -5.871 1 98.06 102 ILE A C 1
ATOM 810 O O . ILE A 1 102 ? -8.516 2.936 -6.988 1 98.06 102 ILE A O 1
ATOM 814 N N . LYS A 1 103 ? -6.832 2.561 -5.633 1 98 103 LYS A N 1
ATOM 815 C CA . LYS A 1 103 ? -6.059 1.803 -6.613 1 98 103 LYS A CA 1
ATOM 816 C C . LYS A 1 103 ? -5.902 0.347 -6.18 1 98 103 LYS A C 1
ATOM 818 O O . LYS A 1 103 ? -5.441 0.067 -5.074 1 98 103 LYS A O 1
ATOM 823 N N . ILE A 1 104 ? -6.328 -0.542 -6.965 1 97.12 104 ILE A N 1
ATOM 824 C CA . ILE A 1 104 ? -6.164 -1.973 -6.738 1 97.12 104 ILE A CA 1
ATOM 825 C C . ILE A 1 104 ? -4.98 -2.49 -7.551 1 97.12 104 ILE A C 1
ATOM 827 O O . ILE A 1 104 ? -4.926 -2.303 -8.766 1 97.12 104 ILE A O 1
ATOM 831 N N . VAL A 1 105 ? -4.055 -3.09 -6.859 1 97.56 105 VAL A N 1
ATOM 832 C CA . VAL A 1 105 ? -2.863 -3.637 -7.504 1 97.56 105 VAL A CA 1
ATOM 833 C C . VAL A 1 105 ? -2.713 -5.113 -7.145 1 97.56 105 VAL A C 1
ATOM 835 O O . VAL A 1 105 ? -3.299 -5.586 -6.168 1 97.56 105 VAL A O 1
ATOM 838 N N . ASP A 1 106 ? -2.039 -5.887 -7.949 1 97.75 106 ASP A N 1
ATOM 839 C CA . ASP A 1 106 ? -1.65 -7.262 -7.645 1 97.75 106 ASP A CA 1
ATOM 840 C C . ASP A 1 106 ? -0.131 -7.418 -7.66 1 97.75 106 ASP A C 1
ATOM 842 O O . ASP A 1 106 ? 0.485 -7.441 -8.727 1 97.75 106 ASP A O 1
ATOM 846 N N . THR A 1 107 ? 0.451 -7.5 -6.488 1 97.19 107 THR A N 1
ATOM 847 C CA . THR A 1 107 ? 1.896 -7.66 -6.367 1 97.19 107 THR A CA 1
ATOM 848 C C . THR A 1 107 ? 2.238 -9.016 -5.746 1 97.19 107 THR A C 1
ATOM 850 O O . THR A 1 107 ? 3.406 -9.297 -5.473 1 97.19 107 THR A O 1
ATOM 853 N N . THR A 1 108 ? 1.257 -9.852 -5.48 1 96.69 108 THR A N 1
ATOM 854 C CA . THR A 1 108 ? 1.439 -11.141 -4.832 1 96.69 108 THR A CA 1
ATOM 855 C C . THR A 1 108 ? 1.883 -12.195 -5.844 1 96.69 108 THR A C 1
ATOM 857 O O . THR A 1 108 ? 1.277 -12.336 -6.906 1 96.69 108 THR A O 1
ATOM 860 N N . LYS A 1 109 ? 2.861 -12.906 -5.484 1 96.94 109 LYS A N 1
ATOM 861 C CA . LYS A 1 109 ? 3.367 -13.961 -6.355 1 96.94 109 LYS A CA 1
ATOM 862 C C . LYS A 1 109 ? 2.547 -15.242 -6.203 1 96.94 109 LYS A C 1
ATOM 864 O O . LYS A 1 109 ? 2.121 -15.586 -5.098 1 96.94 109 LYS A O 1
ATOM 869 N N . PRO A 1 110 ? 2.402 -15.992 -7.344 1 97.31 110 PRO A N 1
ATOM 870 C CA . PRO A 1 110 ? 1.735 -17.297 -7.215 1 97.31 110 PRO A CA 1
ATOM 871 C C . PRO A 1 110 ? 2.531 -18.281 -6.375 1 97.31 110 PRO A C 1
ATOM 873 O O . PRO A 1 110 ? 3.762 -18.312 -6.441 1 97.31 110 PRO A O 1
ATOM 876 N N . VAL A 1 111 ? 1.846 -19.109 -5.598 1 95.81 111 VAL A N 1
ATOM 877 C CA . VAL A 1 111 ? 2.432 -20.234 -4.867 1 95.81 111 VAL A CA 1
ATOM 878 C C . VAL A 1 111 ? 2.02 -21.547 -5.516 1 95.81 111 VAL A C 1
ATOM 880 O O . VAL A 1 111 ? 0.829 -21.859 -5.617 1 95.81 111 VAL A O 1
ATOM 883 N N . VAL A 1 112 ? 2.986 -22.328 -5.887 1 95.62 112 VAL A N 1
ATOM 884 C CA . VAL A 1 112 ? 2.711 -23.453 -6.758 1 95.62 112 VAL A CA 1
ATOM 885 C C . VAL A 1 112 ? 3.115 -24.75 -6.062 1 95.62 112 VAL A C 1
ATOM 887 O O . VAL A 1 112 ? 4.18 -24.828 -5.441 1 95.62 112 VAL A O 1
ATOM 890 N N . THR A 1 113 ? 2.244 -25.734 -6.133 1 91.12 113 THR A N 1
ATOM 891 C CA . THR A 1 113 ? 2.533 -27.094 -5.727 1 91.12 113 THR A CA 1
ATOM 892 C C . THR A 1 113 ? 2.488 -28.047 -6.926 1 91.12 113 THR A C 1
ATOM 894 O O . THR A 1 113 ? 1.491 -28.078 -7.652 1 91.12 113 THR A O 1
ATOM 897 N N . LEU A 1 114 ? 3.562 -28.75 -7.16 1 89.88 114 LEU A N 1
ATOM 898 C CA . LEU A 1 114 ? 3.635 -29.719 -8.258 1 89.88 114 LEU A CA 1
ATOM 899 C C . LEU A 1 114 ? 2.936 -31.016 -7.887 1 89.88 114 LEU A C 1
ATOM 901 O O . LEU A 1 114 ? 2.871 -31.375 -6.711 1 89.88 114 LEU A O 1
ATOM 905 N N . LYS A 1 115 ? 2.426 -31.719 -8.945 1 84.62 115 LYS A N 1
ATOM 906 C CA . LYS A 1 115 ? 1.817 -33.031 -8.727 1 84.62 115 LYS A CA 1
ATOM 907 C C . LYS A 1 115 ? 2.852 -34.031 -8.25 1 84.62 115 LYS A C 1
ATOM 909 O O . LYS A 1 115 ? 2.535 -34.938 -7.461 1 84.62 115 LYS A O 1
ATOM 914 N N . ALA A 1 116 ? 4.066 -33.875 -8.781 1 80.5 116 ALA A N 1
ATOM 915 C CA . ALA A 1 116 ? 5.191 -34.75 -8.484 1 80.5 116 ALA A CA 1
ATOM 916 C C . ALA A 1 116 ? 6.516 -34.094 -8.844 1 80.5 116 ALA A C 1
ATOM 918 O O . ALA A 1 116 ? 6.535 -33.031 -9.469 1 80.5 116 ALA A O 1
ATOM 919 N N . SER A 1 117 ? 7.617 -34.719 -8.32 1 82.19 117 SER A N 1
ATOM 920 C CA . SER A 1 117 ? 8.93 -34.188 -8.695 1 82.19 117 SER A CA 1
ATOM 921 C C . SER A 1 117 ? 9.422 -34.812 -10 1 82.19 117 SER A C 1
ATOM 923 O O . SER A 1 117 ? 10.305 -34.281 -10.656 1 82.19 117 SER A O 1
ATOM 925 N N . THR A 1 118 ? 8.953 -35.969 -10.227 1 82.56 118 THR A N 1
ATOM 926 C CA . THR A 1 118 ? 9.32 -36.719 -11.438 1 82.56 118 THR A CA 1
ATOM 927 C C . THR A 1 118 ? 8.07 -37.125 -12.211 1 82.56 118 THR A C 1
ATOM 929 O O . THR A 1 118 ? 7.09 -37.594 -11.609 1 82.56 118 THR A O 1
ATOM 932 N N . PHE A 1 119 ? 8.141 -36.938 -13.547 1 83.5 119 PHE A N 1
ATOM 933 C CA . PHE A 1 119 ? 7.023 -37.281 -14.414 1 83.5 119 PHE A CA 1
ATOM 934 C C . PHE A 1 119 ? 7.48 -38.188 -15.547 1 83.5 119 PHE A C 1
ATOM 936 O O . PHE A 1 119 ? 8.477 -37.906 -16.219 1 83.5 119 PHE A O 1
ATOM 943 N N . ASN A 1 120 ? 6.789 -39.219 -15.727 1 81.5 120 ASN A N 1
ATOM 944 C CA . ASN A 1 120 ? 6.996 -40.062 -16.906 1 81.5 120 ASN A CA 1
ATOM 945 C C . ASN A 1 120 ? 6.098 -39.656 -18.062 1 81.5 120 ASN A C 1
ATOM 947 O O . ASN A 1 120 ? 4.891 -39.469 -17.891 1 81.5 120 ASN A O 1
ATOM 951 N N . VAL A 1 121 ? 6.816 -39.469 -19.25 1 83.81 121 VAL A N 1
ATOM 952 C CA . VAL A 1 121 ? 6.023 -39.031 -20.391 1 83.81 121 VAL A CA 1
ATOM 953 C C . VAL A 1 121 ? 6.355 -39.875 -21.609 1 83.81 121 VAL A C 1
ATOM 955 O O . VAL A 1 121 ? 7.422 -40.5 -21.688 1 83.81 121 VAL A O 1
ATOM 958 N N . HIS A 1 122 ? 5.367 -39.875 -22.547 1 80.38 122 HIS A N 1
ATOM 959 C CA . HIS A 1 122 ? 5.594 -40.562 -23.812 1 80.38 122 HIS A CA 1
ATOM 960 C C . HIS A 1 122 ? 6.406 -39.688 -24.766 1 80.38 122 HIS A C 1
ATOM 962 O O . HIS A 1 122 ? 6.289 -38.469 -24.75 1 80.38 122 HIS A O 1
ATOM 968 N N . LEU A 1 123 ? 7.25 -40.438 -25.594 1 82.25 123 LEU A N 1
ATOM 969 C CA . LEU A 1 123 ? 7.992 -39.688 -26.625 1 82.25 123 LEU A CA 1
ATOM 970 C C . LEU A 1 123 ? 7.047 -39.031 -27.609 1 82.25 123 LEU A C 1
ATOM 972 O O . LEU A 1 123 ? 5.961 -39.562 -27.875 1 82.25 123 LEU A O 1
ATOM 976 N N . ASN A 1 124 ? 7.414 -37.906 -28.094 1 87.88 124 ASN A N 1
ATOM 977 C CA . ASN A 1 124 ? 6.77 -37.188 -29.188 1 87.88 124 ASN A CA 1
ATOM 978 C C . ASN A 1 124 ? 5.363 -36.75 -28.812 1 87.88 124 ASN A C 1
ATOM 980 O O . ASN A 1 124 ? 4.469 -36.719 -29.656 1 87.88 124 ASN A O 1
ATOM 984 N N . THR A 1 125 ? 5.082 -36.594 -27.5 1 87.81 125 THR A N 1
ATOM 985 C CA . THR A 1 125 ? 3.83 -36.031 -27 1 87.81 125 THR A CA 1
ATOM 986 C C . THR A 1 125 ? 4.062 -34.688 -26.375 1 87.81 125 THR A C 1
ATOM 988 O O . THR A 1 125 ? 5.109 -34.438 -25.766 1 87.81 125 THR A O 1
ATOM 991 N N . GLU A 1 126 ? 3.129 -33.844 -26.562 1 95.25 126 GLU A N 1
ATOM 992 C CA . GLU A 1 126 ? 3.215 -32.531 -25.906 1 95.25 126 GLU A CA 1
ATOM 993 C C . GLU A 1 126 ? 2.986 -32.656 -24.406 1 95.25 126 GLU A C 1
ATOM 995 O O . GLU A 1 126 ? 1.983 -33.219 -23.969 1 95.25 126 GLU A O 1
ATOM 1000 N N . VAL A 1 127 ? 3.922 -32.219 -23.688 1 94.94 127 VAL A N 1
ATOM 1001 C CA . VAL A 1 127 ? 3.809 -32.125 -22.234 1 94.94 127 VAL A CA 1
ATOM 1002 C C . VAL A 1 127 ? 3.564 -30.688 -21.812 1 94.94 127 VAL A C 1
ATOM 1004 O O . VAL A 1 127 ? 4.453 -29.844 -21.922 1 94.94 127 VAL A O 1
ATOM 1007 N N . TYR A 1 128 ? 2.369 -30.391 -21.328 1 97.31 128 TYR A N 1
ATOM 1008 C CA . TYR A 1 128 ? 2.045 -29.031 -20.906 1 97.31 128 TYR A CA 1
ATOM 1009 C C . TYR A 1 128 ? 2.473 -28.781 -19.469 1 97.31 128 TYR A C 1
ATOM 1011 O O . TYR A 1 128 ? 2.24 -29.625 -18.594 1 97.31 128 TYR A O 1
ATOM 1019 N N . ALA A 1 129 ? 3.076 -27.641 -19.266 1 98.31 129 ALA A N 1
ATOM 1020 C CA . ALA A 1 129 ? 3.529 -27.281 -17.922 1 98.31 129 ALA A CA 1
ATOM 1021 C C . ALA A 1 129 ? 2.367 -27.281 -16.938 1 98.31 129 ALA A C 1
ATOM 1023 O O . ALA A 1 129 ? 2.504 -27.781 -15.812 1 98.31 129 ALA A O 1
ATOM 1024 N N . ILE A 1 130 ? 1.245 -26.75 -17.328 1 98.38 130 ILE A N 1
ATOM 1025 C CA . ILE A 1 130 ? 0.094 -26.594 -16.438 1 98.38 130 ILE A CA 1
ATOM 1026 C C . ILE A 1 130 ? -0.368 -27.969 -15.953 1 98.38 130 ILE A C 1
ATOM 1028 O O . ILE A 1 130 ? -0.926 -28.094 -14.859 1 98.38 130 ILE A O 1
ATOM 1032 N N . ASP A 1 131 ? -0.119 -29.047 -16.734 1 94.5 131 ASP A N 1
ATOM 1033 C CA . ASP A 1 131 ? -0.567 -30.391 -16.391 1 94.5 131 ASP A CA 1
ATOM 1034 C C . ASP A 1 131 ? 0.273 -30.984 -15.266 1 94.5 131 ASP A C 1
ATOM 1036 O O . ASP A 1 131 ? -0.108 -32 -14.664 1 94.5 131 ASP A O 1
ATOM 1040 N N . LEU A 1 132 ? 1.361 -30.469 -15.023 1 92.88 132 LEU A N 1
ATOM 1041 C CA . LEU A 1 132 ? 2.271 -30.984 -14.008 1 92.88 132 LEU A CA 1
ATOM 1042 C C . LEU A 1 132 ? 1.988 -30.359 -12.656 1 92.88 132 LEU A C 1
ATOM 1044 O O . LEU A 1 132 ? 2.578 -30.75 -11.641 1 92.88 132 LEU A O 1
ATOM 1048 N N . ILE A 1 133 ? 1.102 -29.375 -12.586 1 93.81 133 ILE A N 1
ATOM 1049 C CA . ILE A 1 133 ? 0.825 -28.578 -11.391 1 93.81 133 ILE A CA 1
ATOM 1050 C C . ILE A 1 133 ? -0.409 -29.141 -10.68 1 93.81 133 ILE A C 1
ATOM 1052 O O . ILE A 1 133 ? -1.419 -29.438 -11.32 1 93.81 133 ILE A O 1
ATOM 1056 N N . GLU A 1 134 ? -0.306 -29.359 -9.422 1 90.06 134 GLU A N 1
ATOM 1057 C CA . GLU A 1 134 ? -1.412 -29.812 -8.586 1 90.06 134 GLU A CA 1
ATOM 1058 C C . GLU A 1 134 ? -2.289 -28.656 -8.141 1 90.06 134 GLU A C 1
ATOM 1060 O O . GLU A 1 134 ? -3.518 -28.719 -8.227 1 90.06 134 GLU A O 1
ATOM 1065 N N . LYS A 1 135 ? -1.691 -27.594 -7.633 1 93.75 135 LYS A N 1
ATOM 1066 C CA . LYS A 1 135 ? -2.412 -26.469 -7.051 1 93.75 135 LYS A CA 1
ATOM 1067 C C . LYS A 1 135 ? -1.625 -25.172 -7.211 1 93.75 135 LYS A C 1
ATOM 1069 O O . LYS A 1 135 ? -0.397 -25.172 -7.105 1 93.75 135 LYS A O 1
ATOM 1074 N N . VAL A 1 136 ? -2.299 -24.141 -7.504 1 96.06 136 VAL A N 1
ATOM 1075 C CA . VAL A 1 136 ? -1.74 -22.781 -7.484 1 96.06 136 VAL A CA 1
ATOM 1076 C C . VAL A 1 136 ? -2.568 -21.891 -6.559 1 96.06 136 VAL A C 1
ATOM 1078 O O . VAL A 1 136 ? -3.797 -21.859 -6.664 1 96.06 136 VAL A O 1
ATOM 1081 N N . GLU A 1 137 ? -1.945 -21.25 -5.602 1 95.75 137 GLU A N 1
ATOM 1082 C CA . GLU A 1 137 ? -2.572 -20.219 -4.777 1 95.75 137 GLU A CA 1
ATOM 1083 C C . GLU A 1 137 ? -2.279 -18.828 -5.32 1 95.75 137 GLU A C 1
ATOM 1085 O O . GLU A 1 137 ? -1.159 -18.328 -5.191 1 95.75 137 GLU A O 1
ATOM 1090 N N . ASP A 1 138 ? -3.234 -18.188 -5.898 1 96.31 138 ASP A N 1
ATOM 1091 C CA . ASP A 1 138 ? -3.213 -16.859 -6.48 1 96.31 138 ASP A CA 1
ATOM 1092 C C . ASP A 1 138 ? -4.629 -16.344 -6.742 1 96.31 138 ASP A C 1
ATOM 1094 O O . ASP A 1 138 ? -5.512 -17.125 -7.121 1 96.31 138 ASP A O 1
ATOM 1098 N N . ASN A 1 139 ? -4.855 -15.039 -6.543 1 94.94 139 ASN A N 1
ATOM 1099 C CA . ASN A 1 139 ? -6.195 -14.492 -6.723 1 94.94 139 ASN A CA 1
ATOM 1100 C C . ASN A 1 139 ? -6.469 -14.141 -8.18 1 94.94 139 ASN A C 1
ATOM 1102 O O . ASN A 1 139 ? -7.613 -13.883 -8.562 1 94.94 139 ASN A O 1
ATOM 1106 N N . SER A 1 140 ? -5.441 -14.172 -9.016 1 95.38 140 SER A N 1
ATOM 1107 C CA . SER A 1 140 ? -5.582 -13.828 -10.43 1 95.38 140 SER A CA 1
ATOM 1108 C C . SER A 1 140 ? -5.516 -15.078 -11.305 1 95.38 140 SER A C 1
ATOM 1110 O O . SER A 1 140 ? -5.117 -16.156 -10.836 1 95.38 140 SER A O 1
ATOM 1112 N N . ASP A 1 141 ? -5.891 -14.945 -12.57 1 96.44 141 ASP A N 1
ATOM 1113 C CA . ASP A 1 141 ? -5.641 -15.992 -13.555 1 96.44 141 ASP A CA 1
ATOM 1114 C C . ASP A 1 141 ? -4.145 -16.234 -13.719 1 96.44 141 ASP A C 1
ATOM 1116 O O . ASP A 1 141 ? -3.334 -15.328 -13.523 1 96.44 141 ASP A O 1
ATOM 1120 N N . ILE A 1 142 ? -3.896 -17.469 -14.016 1 98.12 142 ILE A N 1
ATOM 1121 C CA . ILE A 1 142 ? -2.488 -17.844 -14.078 1 98.12 142 ILE A CA 1
ATOM 1122 C C . ILE A 1 142 ? -2.199 -18.547 -15.406 1 98.12 142 ILE A C 1
ATOM 1124 O O . ILE A 1 142 ? -3.123 -18.969 -16.109 1 98.12 142 ILE A O 1
ATOM 1128 N N . ALA A 1 143 ? -0.937 -18.531 -15.781 1 98.56 143 ALA A N 1
ATOM 1129 C CA . ALA A 1 143 ? -0.374 -19.344 -16.844 1 98.56 143 ALA A CA 1
ATOM 1130 C C . ALA A 1 143 ? 0.917 -20.016 -16.406 1 98.56 143 ALA A C 1
ATOM 1132 O O . ALA A 1 143 ? 1.674 -19.469 -15.602 1 98.56 143 ALA A O 1
ATOM 1133 N N . ALA A 1 144 ? 1.075 -21.234 -16.875 1 98.62 144 ALA A N 1
ATOM 1134 C CA . ALA A 1 144 ? 2.271 -21.984 -16.516 1 98.62 144 ALA A CA 1
ATOM 1135 C C . ALA A 1 144 ? 3.168 -22.203 -17.734 1 98.62 144 ALA A C 1
ATOM 1137 O O . ALA A 1 144 ? 2.676 -22.422 -18.844 1 98.62 144 ALA A O 1
ATOM 1138 N N . TYR A 1 145 ? 4.461 -22.141 -17.469 1 98.81 145 TYR A N 1
ATOM 1139 C CA . TYR A 1 145 ? 5.434 -22.266 -18.531 1 98.81 145 TYR A CA 1
ATOM 1140 C C . TYR A 1 145 ? 6.605 -23.141 -18.109 1 98.81 145 TYR A C 1
ATOM 1142 O O . TYR A 1 145 ? 6.996 -23.141 -16.938 1 98.81 145 TYR A O 1
ATOM 1150 N N . PHE A 1 146 ? 7.133 -23.891 -19.109 1 98.56 146 PHE A N 1
ATOM 1151 C CA . PHE A 1 146 ? 8.531 -24.297 -19 1 98.56 146 PHE A CA 1
ATOM 1152 C C . PHE A 1 146 ? 9.453 -23.109 -19.281 1 98.56 146 PHE A C 1
ATOM 1154 O O . PHE A 1 146 ? 9.172 -22.297 -20.172 1 98.56 146 PHE A O 1
ATOM 1161 N N . ILE A 1 147 ? 10.492 -22.984 -18.5 1 97.75 147 ILE A N 1
ATOM 1162 C CA . ILE A 1 147 ? 11.438 -21.906 -18.75 1 97.75 147 ILE A CA 1
ATOM 1163 C C . ILE A 1 147 ? 12.844 -22.469 -18.906 1 97.75 147 ILE A C 1
ATOM 1165 O O . ILE A 1 147 ? 13.266 -23.344 -18.141 1 97.75 147 ILE A O 1
ATOM 1169 N N . ASP A 1 148 ? 13.602 -21.984 -19.922 1 95.25 148 ASP A N 1
ATOM 1170 C CA . ASP A 1 148 ? 14.945 -22.5 -20.141 1 95.25 148 ASP A CA 1
ATOM 1171 C C . ASP A 1 148 ? 16 -21.578 -19.531 1 95.25 148 ASP A C 1
ATOM 1173 O O . ASP A 1 148 ? 15.664 -20.625 -18.828 1 95.25 148 ASP A O 1
ATOM 1177 N N . GLU A 1 149 ? 17.25 -21.859 -19.75 1 91.62 149 GLU A N 1
ATOM 1178 C CA . GLU A 1 149 ? 18.344 -21.141 -19.125 1 91.62 149 GLU A CA 1
ATOM 1179 C C . GLU A 1 149 ? 18.438 -19.703 -19.625 1 91.62 149 GLU A C 1
ATOM 1181 O O . GLU A 1 149 ? 18.938 -18.828 -18.938 1 91.62 149 GLU A O 1
ATOM 1186 N N . ASN A 1 150 ? 17.922 -19.438 -20.859 1 94.88 150 ASN A N 1
ATOM 1187 C CA . ASN A 1 150 ? 17.953 -18.094 -21.453 1 94.88 150 ASN A CA 1
ATOM 1188 C C . ASN A 1 150 ? 16.719 -17.297 -21.062 1 94.88 150 ASN A C 1
ATOM 1190 O O . ASN A 1 150 ? 16.562 -16.141 -21.469 1 94.88 150 ASN A O 1
ATOM 1194 N N . GLY A 1 151 ? 15.836 -17.922 -20.422 1 94 151 GLY A N 1
ATOM 1195 C CA . GLY A 1 151 ? 14.625 -17.234 -19.984 1 94 151 GLY A CA 1
ATOM 1196 C C . GLY A 1 151 ? 13.477 -17.359 -20.969 1 94 151 GLY A C 1
ATOM 1197 O O . GLY A 1 151 ? 12.461 -16.688 -20.828 1 94 151 GLY A O 1
ATOM 1198 N N . GLU A 1 152 ? 13.711 -18.125 -22 1 97.38 152 GLU A N 1
ATOM 1199 C CA . GLU A 1 152 ? 12.633 -18.344 -22.953 1 97.38 152 GLU A CA 1
ATOM 1200 C C . GLU A 1 152 ? 11.531 -19.219 -22.359 1 97.38 152 GLU A C 1
ATOM 1202 O O . GLU A 1 152 ? 11.82 -20.25 -21.75 1 97.38 152 GLU A O 1
ATOM 1207 N N . LYS A 1 153 ? 10.281 -18.844 -22.578 1 98.31 153 LYS A N 1
ATOM 1208 C CA . LYS A 1 153 ? 9.125 -19.516 -21.984 1 98.31 153 LYS A CA 1
ATOM 1209 C C . LYS A 1 153 ? 8.352 -20.297 -23.047 1 98.31 153 LYS A C 1
ATOM 1211 O O . LYS A 1 153 ? 8.234 -19.859 -24.188 1 98.31 153 LYS A O 1
ATOM 1216 N N . SER A 1 154 ? 7.887 -21.469 -22.656 1 98.56 154 SER A N 1
ATOM 1217 C CA . SER A 1 154 ? 7.004 -22.297 -23.469 1 98.56 154 SER A CA 1
ATOM 1218 C C . SER A 1 154 ? 5.922 -22.953 -22.625 1 98.56 154 SER A C 1
ATOM 1220 O O . SER A 1 154 ? 6.191 -23.438 -21.531 1 98.56 154 SER A O 1
ATOM 1222 N N . THR A 1 155 ? 4.703 -22.984 -23.219 1 98.69 155 THR A N 1
ATOM 1223 C CA . THR A 1 155 ? 3.607 -23.578 -22.469 1 98.69 155 THR A CA 1
ATOM 1224 C C . THR A 1 155 ? 3.766 -25.109 -22.422 1 98.69 155 THR A C 1
ATOM 1226 O O . THR A 1 155 ? 3.26 -25.75 -21.5 1 98.69 155 THR A O 1
ATOM 1229 N N . HIS A 1 156 ? 4.371 -25.609 -23.422 1 98.56 156 HIS A N 1
ATOM 1230 C CA . HIS A 1 156 ? 4.566 -27.047 -23.5 1 98.56 156 HIS A CA 1
ATOM 1231 C C . HIS A 1 156 ? 5.906 -27.391 -24.141 1 98.56 156 HIS A C 1
ATOM 1233 O O . HIS A 1 156 ? 6.574 -26.516 -24.703 1 98.56 156 HIS A O 1
ATOM 1239 N N . LYS A 1 157 ? 6.32 -28.656 -23.891 1 98 157 LYS A N 1
ATOM 1240 C CA . LYS A 1 157 ? 7.52 -29.219 -24.516 1 98 157 LYS A CA 1
ATOM 1241 C C . LYS A 1 157 ? 7.242 -30.594 -25.094 1 98 157 LYS A C 1
ATOM 1243 O O . LYS A 1 157 ? 6.297 -31.266 -24.688 1 98 157 LYS A O 1
ATOM 1248 N N . VAL A 1 158 ? 8.008 -30.969 -26.125 1 96.94 158 VAL A N 1
ATOM 1249 C CA . VAL A 1 158 ? 7.984 -32.281 -26.734 1 96.94 158 VAL A CA 1
ATOM 1250 C C . VAL A 1 158 ? 9.352 -32.969 -26.578 1 96.94 158 VAL A C 1
ATOM 1252 O O . VAL A 1 158 ? 10.375 -32.344 -26.922 1 96.94 158 VAL A O 1
ATOM 1255 N N . PHE A 1 159 ? 9.32 -34.125 -26.062 1 93.31 159 PHE A N 1
ATOM 1256 C CA . PHE A 1 159 ? 10.547 -34.875 -25.906 1 93.31 159 PHE A CA 1
ATOM 1257 C C . PHE A 1 159 ? 10.625 -36 -26.938 1 93.31 159 PHE A C 1
ATOM 1259 O O . PHE A 1 159 ? 9.82 -36.938 -26.906 1 93.31 159 PHE A O 1
ATOM 1266 N N . THR A 1 160 ? 11.609 -35.938 -27.812 1 92.69 160 THR A N 1
ATOM 1267 C CA . THR A 1 160 ? 11.672 -36.875 -28.938 1 92.69 160 THR A CA 1
ATOM 1268 C C . THR A 1 160 ? 12.672 -37.969 -28.672 1 92.69 160 THR A C 1
ATOM 1270 O O . THR A 1 160 ? 12.641 -39.031 -29.344 1 92.69 160 THR A O 1
ATOM 1273 N N . GLU A 1 161 ? 13.641 -37.781 -27.766 1 90.88 161 GLU A N 1
ATOM 1274 C CA . GLU A 1 161 ? 14.648 -38.781 -27.422 1 90.88 161 GLU A CA 1
ATOM 1275 C C . GLU A 1 161 ? 14.43 -39.344 -26.016 1 90.88 161 GLU A C 1
ATOM 1277 O O . GLU A 1 161 ? 14.086 -38.562 -25.109 1 90.88 161 GLU A O 1
ATOM 1282 N N . LYS A 1 162 ? 14.641 -40.656 -25.938 1 81.25 162 LYS A N 1
ATOM 1283 C CA . LYS A 1 162 ? 14.547 -41.281 -24.625 1 81.25 162 LYS A CA 1
ATOM 1284 C C . LYS A 1 162 ? 15.617 -40.719 -23.688 1 81.25 162 LYS A C 1
ATOM 1286 O O . LYS A 1 162 ? 16.766 -40.5 -24.078 1 81.25 162 LYS A O 1
ATOM 1291 N N . GLY A 1 163 ? 15.188 -40.438 -22.406 1 80.56 163 GLY A N 1
ATOM 1292 C CA . GLY A 1 163 ? 16.141 -39.938 -21.406 1 80.56 163 GLY A CA 1
ATOM 1293 C C . GLY A 1 163 ? 15.477 -39.156 -20.281 1 80.56 163 GLY A C 1
ATOM 1294 O O . GLY A 1 163 ? 14.258 -39.031 -20.25 1 80.56 163 GLY A O 1
ATOM 1295 N N . SER A 1 164 ? 16.281 -38.844 -19.344 1 84.12 164 SER A N 1
ATOM 1296 C CA . SER A 1 164 ? 15.852 -38.031 -18.219 1 84.12 164 SER A CA 1
ATOM 1297 C C . SER A 1 164 ? 16.266 -36.562 -18.422 1 84.12 164 SER A C 1
ATOM 1299 O O . SER A 1 164 ? 17.406 -36.281 -18.766 1 84.12 164 SER A O 1
ATOM 1301 N N . TYR A 1 165 ? 15.227 -35.781 -18.328 1 92.19 165 TYR A N 1
ATOM 1302 C CA . TYR A 1 165 ? 15.43 -34.344 -18.516 1 92.19 165 TYR A CA 1
ATOM 1303 C C . TYR A 1 165 ? 15.086 -33.562 -17.25 1 92.19 165 TYR A C 1
ATOM 1305 O O . TYR A 1 165 ? 14.086 -33.875 -16.578 1 92.19 165 TYR A O 1
ATOM 1313 N N . VAL A 1 166 ? 15.93 -32.656 -16.844 1 91.75 166 VAL A N 1
ATOM 1314 C CA . VAL A 1 166 ? 15.602 -31.734 -15.758 1 91.75 166 VAL A CA 1
ATOM 1315 C C . VAL A 1 166 ? 15.07 -30.422 -16.344 1 91.75 166 VAL A C 1
ATOM 1317 O O . VAL A 1 166 ? 15.773 -29.734 -17.078 1 91.75 166 VAL A O 1
ATOM 1320 N N . GLU A 1 167 ? 13.812 -30.156 -16.109 1 95.25 167 GLU A N 1
ATOM 1321 C CA . GLU A 1 167 ? 13.133 -28.953 -16.609 1 95.25 167 GLU A CA 1
ATOM 1322 C C . GLU A 1 167 ? 12.758 -28.031 -15.461 1 95.25 167 GLU A C 1
ATOM 1324 O O . GLU A 1 167 ? 12.781 -28.422 -14.289 1 95.25 167 GLU A O 1
ATOM 1329 N N . ARG A 1 168 ? 12.492 -26.734 -15.828 1 96.06 168 ARG A N 1
ATOM 1330 C CA . ARG A 1 168 ? 12.023 -25.75 -14.875 1 96.06 168 ARG A CA 1
ATOM 1331 C C . ARG A 1 168 ? 10.664 -25.188 -15.281 1 96.06 168 ARG A C 1
ATOM 1333 O O . ARG A 1 168 ? 10.422 -24.938 -16.469 1 96.06 168 ARG A O 1
ATOM 1340 N N . ILE A 1 169 ? 9.836 -25.062 -14.25 1 97 169 ILE A N 1
ATOM 1341 C CA . ILE A 1 169 ? 8.492 -24.547 -14.461 1 97 169 ILE A CA 1
ATOM 1342 C C . ILE A 1 169 ? 8.312 -23.25 -13.68 1 97 169 ILE A C 1
ATOM 1344 O O . ILE A 1 169 ? 8.758 -23.125 -12.539 1 97 169 ILE A O 1
ATOM 1348 N N . ILE A 1 170 ? 7.656 -22.25 -14.312 1 97.5 170 ILE A N 1
ATOM 1349 C CA . ILE A 1 170 ? 7.223 -21.047 -13.625 1 97.5 170 ILE A CA 1
ATOM 1350 C C . ILE A 1 170 ? 5.738 -20.797 -13.898 1 97.5 170 ILE A C 1
ATOM 1352 O O . ILE A 1 170 ? 5.215 -21.203 -14.938 1 97.5 170 ILE A O 1
ATOM 1356 N N . VAL A 1 171 ? 5.141 -20.219 -12.875 1 98.12 171 VAL A N 1
ATOM 1357 C CA . VAL A 1 171 ? 3.754 -19.797 -13.016 1 98.12 171 VAL A CA 1
ATOM 1358 C C . VAL A 1 171 ? 3.676 -18.266 -12.93 1 98.12 171 VAL A C 1
ATOM 1360 O O . VAL A 1 171 ? 4.316 -17.656 -12.078 1 98.12 171 VAL A O 1
ATOM 1363 N N . GLU A 1 172 ? 2.961 -17.656 -13.891 1 98.44 172 GLU A N 1
ATOM 1364 C CA . GLU A 1 172 ? 2.746 -16.219 -13.93 1 98.44 172 GLU A CA 1
ATOM 1365 C C . GLU A 1 172 ? 1.267 -15.875 -13.766 1 98.44 172 GLU A C 1
ATOM 1367 O O . GLU A 1 172 ? 0.405 -16.547 -14.344 1 98.44 172 GLU A O 1
ATOM 1372 N N . ASP A 1 173 ? 1.06 -14.852 -12.953 1 98.12 173 ASP A N 1
ATOM 1373 C CA . ASP A 1 173 ? -0.324 -14.398 -12.859 1 98.12 173 ASP A CA 1
ATOM 1374 C C . ASP A 1 173 ? -0.616 -13.312 -13.891 1 98.12 173 ASP A C 1
ATOM 1376 O O . ASP A 1 173 ? 0.261 -12.938 -14.672 1 98.12 173 ASP A O 1
ATOM 1380 N N . GLN A 1 174 ? -1.854 -12.922 -13.984 1 97.44 174 GLN A N 1
ATOM 1381 C CA . GLN A 1 174 ? -2.305 -11.961 -14.984 1 97.44 174 GLN A CA 1
ATOM 1382 C C . GLN A 1 174 ? -1.588 -10.625 -14.82 1 97.44 174 GLN A C 1
ATOM 1384 O O . GLN A 1 174 ? -1.453 -9.859 -15.781 1 97.44 174 GLN A O 1
ATOM 1389 N N . ALA A 1 175 ? -1.166 -10.305 -13.602 1 96.5 175 ALA A N 1
ATOM 1390 C CA . ALA A 1 175 ? -0.498 -9.039 -13.32 1 96.5 175 ALA A CA 1
ATOM 1391 C C . ALA A 1 175 ? 0.994 -9.125 -13.625 1 96.5 175 ALA A C 1
ATOM 1393 O O . ALA A 1 175 ? 1.717 -8.133 -13.516 1 96.5 175 ALA A O 1
ATOM 1394 N N . GLY A 1 176 ? 1.48 -10.297 -13.922 1 97.12 176 GLY A N 1
ATOM 1395 C CA . GLY A 1 176 ? 2.869 -10.461 -14.32 1 97.12 176 GLY A CA 1
ATOM 1396 C C . GLY A 1 176 ? 3.76 -10.945 -13.195 1 97.12 176 GLY A C 1
ATOM 1397 O O . GLY A 1 176 ? 4.973 -11.094 -13.367 1 97.12 176 GLY A O 1
ATOM 1398 N N . ASN A 1 177 ? 3.195 -11.148 -12.016 1 97.62 177 ASN A N 1
ATOM 1399 C CA . ASN A 1 177 ? 3.99 -11.727 -10.938 1 97.62 177 ASN A CA 1
ATOM 1400 C C . ASN A 1 177 ? 4.34 -13.18 -11.219 1 97.62 177 ASN A C 1
ATOM 1402 O O . ASN A 1 177 ? 3.512 -13.93 -11.742 1 97.62 177 ASN A O 1
ATOM 1406 N N . GLN A 1 178 ? 5.531 -13.555 -10.875 1 97.69 178 GLN A N 1
ATOM 1407 C CA . GLN A 1 178 ? 6.02 -14.898 -11.18 1 97.69 178 GLN A CA 1
ATOM 1408 C C . GLN A 1 178 ? 6.258 -15.703 -9.906 1 97.69 178 GLN A C 1
ATOM 1410 O O . GLN A 1 178 ? 6.742 -15.164 -8.906 1 97.69 178 GLN A O 1
ATOM 1415 N N . SER A 1 179 ? 5.926 -16.969 -9.969 1 96.81 179 SER A N 1
ATOM 1416 C CA . SER A 1 179 ? 6.25 -17.891 -8.898 1 96.81 179 SER A CA 1
ATOM 1417 C C . SER A 1 179 ? 7.754 -18.156 -8.82 1 96.81 179 SER A C 1
ATOM 1419 O O . SER A 1 179 ? 8.516 -17.672 -9.664 1 96.81 179 SER A O 1
ATOM 1421 N N . ALA A 1 180 ? 8.094 -18.844 -7.746 1 93.12 180 ALA A N 1
ATOM 1422 C CA . ALA A 1 180 ? 9.43 -19.422 -7.762 1 93.12 180 ALA A CA 1
ATOM 1423 C C . ALA A 1 180 ? 9.578 -20.422 -8.922 1 93.12 180 ALA A C 1
ATOM 1425 O O . ALA A 1 180 ? 8.586 -20.984 -9.391 1 93.12 180 ALA A O 1
ATOM 1426 N N . SER A 1 181 ? 10.812 -20.484 -9.367 1 93.44 181 SER A N 1
ATOM 1427 C CA . SER A 1 181 ? 11.109 -21.484 -10.383 1 93.44 181 SER A CA 1
ATOM 1428 C C . SER A 1 181 ? 11.164 -22.891 -9.766 1 93.44 181 SER A C 1
ATOM 1430 O O . SER A 1 181 ? 11.891 -23.109 -8.797 1 93.44 181 SER A O 1
ATOM 1432 N N . LEU A 1 182 ? 10.422 -23.828 -10.344 1 93.19 182 LEU A N 1
ATOM 1433 C CA . LEU A 1 182 ? 10.336 -25.188 -9.82 1 93.19 182 LEU A CA 1
ATOM 1434 C C . LEU A 1 182 ? 11.055 -26.172 -10.742 1 93.19 182 LEU A C 1
ATOM 1436 O O . LEU A 1 182 ? 10.82 -26.188 -11.953 1 93.19 182 LEU A O 1
ATOM 1440 N N . ARG A 1 183 ? 11.852 -26.938 -10.148 1 91.75 183 ARG A N 1
ATOM 1441 C CA . ARG A 1 183 ? 12.555 -27.969 -10.898 1 91.75 183 ARG A CA 1
ATOM 1442 C C . ARG A 1 183 ? 11.727 -29.25 -10.977 1 91.75 183 ARG A C 1
ATOM 1444 O O . ARG A 1 183 ? 11.133 -29.672 -9.984 1 91.75 183 ARG A O 1
ATOM 1451 N N . VAL A 1 184 ? 11.68 -29.844 -12.156 1 91.44 184 VAL A N 1
ATOM 1452 C CA . VAL A 1 184 ? 11 -31.125 -12.352 1 91.44 184 VAL A CA 1
ATOM 1453 C C . VAL A 1 184 ? 11.852 -32.031 -13.219 1 91.44 184 VAL A C 1
ATOM 1455 O O . VAL A 1 184 ? 12.562 -31.578 -14.117 1 91.44 184 VAL A O 1
ATOM 1458 N N . LYS A 1 185 ? 11.789 -33.312 -12.875 1 86.38 185 LYS A N 1
ATOM 1459 C CA . LYS A 1 185 ? 12.422 -34.312 -13.719 1 86.38 185 LYS A CA 1
ATOM 1460 C C . LYS A 1 185 ? 11.406 -34.969 -14.641 1 86.38 185 LYS A C 1
ATOM 1462 O O . LYS A 1 185 ? 10.367 -35.469 -14.188 1 86.38 185 LYS A O 1
ATOM 1467 N N . ILE A 1 186 ? 11.688 -34.938 -15.922 1 91.25 186 ILE A N 1
ATOM 1468 C CA . ILE A 1 186 ? 10.852 -35.594 -16.922 1 91.25 186 ILE A CA 1
ATOM 1469 C C . ILE A 1 186 ? 11.578 -36.812 -17.469 1 91.25 186 ILE A C 1
ATOM 1471 O O . ILE A 1 186 ? 12.68 -36.719 -18.016 1 91.25 186 ILE A O 1
ATOM 1475 N N . VAL A 1 187 ? 11.109 -37.906 -17.25 1 84.81 187 VAL A N 1
ATOM 1476 C CA . VAL A 1 187 ? 11.609 -39.156 -17.812 1 84.81 187 VAL A CA 1
ATOM 1477 C C . VAL A 1 187 ? 10.812 -39.5 -19.062 1 84.81 187 VAL A C 1
ATOM 1479 O O . VAL A 1 187 ? 9.633 -39.875 -18.969 1 84.81 187 VAL A O 1
ATOM 1482 N N . ALA A 1 188 ? 11.547 -39.281 -20.219 1 85.06 188 ALA A N 1
ATOM 1483 C CA . ALA A 1 188 ? 10.875 -39.5 -21.5 1 85.06 188 ALA A CA 1
ATOM 1484 C C . ALA A 1 188 ? 11.148 -40.906 -22.047 1 85.06 188 ALA A C 1
ATOM 1486 O O . ALA A 1 188 ? 12.297 -41.344 -22.125 1 85.06 188 ALA A O 1
ATOM 1487 N N . GLY A 1 189 ? 10.188 -41.438 -22.469 1 72.25 189 GLY A N 1
ATOM 1488 C CA . GLY A 1 189 ? 10.312 -42.688 -23.156 1 72.25 189 GLY A CA 1
ATOM 1489 C C . GLY A 1 189 ? 10.508 -43.875 -22.203 1 72.25 189 GLY A C 1
ATOM 1490 O O . GLY A 1 189 ? 10.586 -45.031 -22.641 1 72.25 189 GLY A O 1
ATOM 1491 N N . GLN A 1 190 ? 11.188 -43.375 -20.891 1 60.06 190 GLN A N 1
ATOM 1492 C CA . GLN A 1 190 ? 11.484 -44.5 -20.016 1 60.06 190 GLN A CA 1
ATOM 1493 C C . GLN A 1 190 ? 10.234 -45 -19.297 1 60.06 190 GLN A C 1
ATOM 1495 O O . GLN A 1 190 ? 9.672 -44.281 -18.469 1 60.06 190 GLN A O 1
ATOM 1500 N N . ASN A 1 191 ? 9.266 -45.219 -19.688 1 51.97 191 ASN A N 1
ATOM 1501 C CA . ASN A 1 191 ? 8.352 -45.844 -18.75 1 51.97 191 ASN A CA 1
ATOM 1502 C C . ASN A 1 191 ? 9.07 -46.875 -17.875 1 51.97 191 ASN A C 1
ATOM 1504 O O . ASN A 1 191 ? 8.812 -48.062 -17.969 1 51.97 191 ASN A O 1
ATOM 1508 N N . GLY A 1 192 ? 10.516 -46.438 -17.609 1 50.03 192 GLY A N 1
ATOM 1509 C CA . GLY A 1 192 ? 11.148 -47.344 -16.672 1 50.03 192 GLY A CA 1
ATOM 1510 C C . GLY A 1 192 ? 10.664 -48.781 -16.797 1 50.03 192 GLY A C 1
ATOM 1511 O O . GLY A 1 192 ? 9.938 -49.281 -15.938 1 50.03 192 GLY A O 1
ATOM 1512 N N . ASN A 1 193 ? 11.211 -49.438 -17.922 1 58.56 193 ASN A N 1
ATOM 1513 C CA . ASN A 1 193 ? 10.805 -50.688 -18.516 1 58.56 193 ASN A CA 1
ATOM 1514 C C . ASN A 1 193 ? 9.516 -51.219 -17.891 1 58.56 193 ASN A C 1
ATOM 1516 O O . ASN A 1 193 ? 9.016 -52.281 -18.281 1 58.56 193 ASN A O 1
ATOM 1520 N N . ASN A 1 194 ? 9.125 -50.469 -16.938 1 65.62 194 ASN A N 1
ATOM 1521 C CA . ASN A 1 194 ? 7.91 -50.969 -16.328 1 65.62 194 ASN A CA 1
ATOM 1522 C C . ASN A 1 194 ? 6.668 -50.25 -16.875 1 65.62 194 ASN A C 1
ATOM 1524 O O . ASN A 1 194 ? 6.707 -49.062 -17.141 1 65.62 194 ASN A O 1
ATOM 1528 N N . PRO A 1 195 ? 5.711 -51 -17.219 1 75.81 195 PRO A N 1
ATOM 1529 C CA . PRO A 1 195 ? 4.473 -50.375 -17.672 1 75.81 195 PRO A CA 1
ATOM 1530 C C . PRO A 1 195 ? 3.934 -49.344 -16.656 1 75.81 195 PRO A C 1
ATOM 1532 O O . PRO A 1 195 ? 4.293 -49.406 -15.484 1 75.81 195 PRO A O 1
ATOM 1535 N N . THR A 1 196 ? 3.365 -48.344 -17.109 1 77.25 196 THR A N 1
ATOM 1536 C CA . THR A 1 196 ? 2.713 -47.375 -16.25 1 77.25 196 THR A CA 1
ATOM 1537 C C . THR A 1 196 ? 1.194 -47.469 -16.359 1 77.25 196 THR A C 1
ATOM 1539 O O . THR A 1 196 ? 0.677 -48.031 -17.328 1 77.25 196 THR A O 1
ATOM 1542 N N . LEU A 1 197 ? 0.455 -47.188 -15.164 1 80.5 197 LEU A N 1
ATOM 1543 C CA . LEU A 1 197 ? -0.999 -47.062 -15.109 1 80.5 197 LEU A CA 1
ATOM 1544 C C . LEU A 1 197 ? -1.42 -45.688 -14.594 1 80.5 197 LEU A C 1
ATOM 1546 O O . LEU A 1 197 ? -0.932 -45.25 -13.555 1 80.5 197 LEU A O 1
ATOM 1550 N N . THR A 1 198 ? -2.111 -45 -15.5 1 79.81 198 THR A N 1
ATOM 1551 C CA . THR A 1 198 ? -2.65 -43.688 -15.07 1 79.81 198 THR A CA 1
ATOM 1552 C C . THR A 1 198 ? -4.176 -43.688 -15.156 1 79.81 198 THR A C 1
ATOM 1554 O O . THR A 1 198 ? -4.77 -44.562 -15.797 1 79.81 198 THR A O 1
ATOM 1557 N N . GLY A 1 199 ? -4.863 -42.719 -14.344 1 80.25 199 GLY A N 1
ATOM 1558 C CA . GLY A 1 199 ? -6.316 -42.625 -14.352 1 80.25 199 GLY A CA 1
ATOM 1559 C C . GLY A 1 199 ? -6.98 -43.531 -13.359 1 80.25 199 GLY A C 1
ATOM 1560 O O . GLY A 1 199 ? -8.148 -43.906 -13.523 1 80.25 199 GLY A O 1
ATOM 1561 N N . ILE A 1 200 ? -6.207 -44 -12.406 1 82.38 200 ILE A N 1
ATOM 1562 C CA . ILE A 1 200 ? -6.742 -45 -11.469 1 82.38 200 ILE A CA 1
ATOM 1563 C C . ILE A 1 200 ? -6.891 -44.344 -10.086 1 82.38 200 ILE A C 1
ATOM 1565 O O . ILE A 1 200 ? -6.645 -45 -9.07 1 82.38 200 ILE A O 1
ATOM 1569 N N . ASP A 1 201 ? -7.234 -43.094 -10.062 1 80.94 201 ASP A N 1
ATOM 1570 C CA . ASP A 1 201 ? -7.516 -42.406 -8.789 1 80.94 201 ASP A CA 1
ATOM 1571 C C . ASP A 1 201 ? -8.797 -42.969 -8.156 1 80.94 201 ASP A C 1
ATOM 1573 O O . ASP A 1 201 ? -9.688 -43.438 -8.867 1 80.94 201 ASP A O 1
ATOM 1577 N N . ASP A 1 202 ? -8.805 -42.781 -6.797 1 84.19 202 ASP A N 1
ATOM 1578 C CA . ASP A 1 202 ? -10.047 -43.188 -6.129 1 84.19 202 ASP A CA 1
ATOM 1579 C C . ASP A 1 202 ? -11.219 -42.344 -6.625 1 84.19 202 ASP A C 1
ATOM 1581 O O . ASP A 1 202 ? -11.078 -41.125 -6.859 1 84.19 202 ASP A O 1
ATOM 1585 N N . ILE A 1 203 ? -12.344 -43.094 -6.805 1 87.56 203 ILE A N 1
ATOM 1586 C CA . ILE A 1 203 ? -13.469 -42.375 -7.363 1 87.56 203 ILE A CA 1
ATOM 1587 C C . ILE A 1 203 ? -14.742 -42.688 -6.582 1 87.56 203 ILE A C 1
ATOM 1589 O O . ILE A 1 203 ? -14.859 -43.75 -5.992 1 87.56 203 ILE A O 1
ATOM 1593 N N . GLU A 1 204 ? -15.664 -41.719 -6.629 1 89.75 204 GLU A N 1
ATOM 1594 C CA . GLU A 1 204 ? -17.031 -41.906 -6.145 1 89.75 204 GLU A CA 1
ATOM 1595 C C . GLU A 1 204 ? -18.016 -42.062 -7.301 1 89.75 204 GLU A C 1
ATOM 1597 O O . GLU A 1 204 ? -17.953 -41.312 -8.273 1 89.75 204 GLU A O 1
ATOM 1602 N N . VAL A 1 205 ? -18.844 -43.125 -7.191 1 91.94 205 VAL A N 1
ATOM 1603 C CA . VAL A 1 205 ? -19.875 -43.375 -8.211 1 91.94 205 VAL A CA 1
ATOM 1604 C C . VAL A 1 205 ? -21.25 -43.438 -7.551 1 91.94 205 VAL A C 1
ATOM 1606 O O . VAL A 1 205 ? -21.375 -43.875 -6.414 1 91.94 205 VAL A O 1
ATOM 1609 N N . LEU A 1 206 ? -22.234 -42.938 -8.281 1 91.81 206 LEU A N 1
ATOM 1610 C CA . LEU A 1 206 ? -23.594 -42.938 -7.734 1 91.81 206 LEU A CA 1
ATOM 1611 C C . LEU A 1 206 ? -24.219 -44.312 -7.844 1 91.81 206 LEU A C 1
ATOM 1613 O O . LEU A 1 206 ? -24 -45.031 -8.828 1 91.81 206 LEU A O 1
ATOM 1617 N N . LYS A 1 207 ? -25.078 -44.625 -6.871 1 92.31 207 LYS A N 1
ATOM 1618 C CA . LYS A 1 207 ? -25.844 -45.844 -6.91 1 92.31 207 LYS A CA 1
ATOM 1619 C C . LYS A 1 207 ? -26.672 -45.938 -8.188 1 92.31 207 LYS A C 1
ATOM 1621 O O . LYS A 1 207 ? -27.281 -44.969 -8.617 1 92.31 207 LYS A O 1
ATOM 1626 N N . ASN A 1 208 ? -26.625 -47.062 -8.875 1 91.31 208 ASN A N 1
ATOM 1627 C CA . ASN A 1 208 ? -27.406 -47.406 -10.055 1 91.31 208 ASN A CA 1
ATOM 1628 C C . ASN A 1 208 ? -26.859 -46.719 -11.312 1 91.31 208 ASN A C 1
ATOM 1630 O O . ASN A 1 208 ? -27.484 -46.75 -12.367 1 91.31 208 ASN A O 1
ATOM 1634 N N . SER A 1 209 ? -25.688 -46.094 -11.18 1 89.69 209 SER A N 1
ATOM 1635 C CA . SER A 1 209 ? -25.047 -45.562 -12.375 1 89.69 209 SER A CA 1
ATOM 1636 C C . SER A 1 209 ? -24.203 -46.594 -13.086 1 89.69 209 SER A C 1
ATOM 1638 O O . SER A 1 209 ? -23.891 -47.656 -12.516 1 89.69 209 SER A O 1
ATOM 1640 N N . LYS A 1 210 ? -23.938 -46.281 -14.352 1 91.69 210 LYS A N 1
ATOM 1641 C CA . LYS A 1 210 ? -23.047 -47.156 -15.102 1 91.69 210 LYS A CA 1
ATOM 1642 C C . LYS A 1 210 ? -21.594 -46.938 -14.711 1 91.69 210 LYS A C 1
ATOM 1644 O O . LYS A 1 210 ? -21.172 -45.812 -14.5 1 91.69 210 LYS A O 1
ATOM 1649 N N . PHE A 1 211 ? -20.891 -48.094 -14.461 1 92.69 211 PHE A N 1
ATOM 1650 C CA . PHE A 1 211 ? -19.484 -48.031 -14.133 1 92.69 211 PHE A CA 1
ATOM 1651 C C . PHE A 1 211 ? -18.656 -48.844 -15.117 1 92.69 211 PHE A C 1
ATOM 1653 O O . PHE A 1 211 ? -18.875 -50.031 -15.273 1 92.69 211 PHE A O 1
ATOM 1660 N N . ASN A 1 212 ? -17.766 -48.125 -15.82 1 93.56 212 ASN A N 1
ATOM 1661 C CA . ASN A 1 212 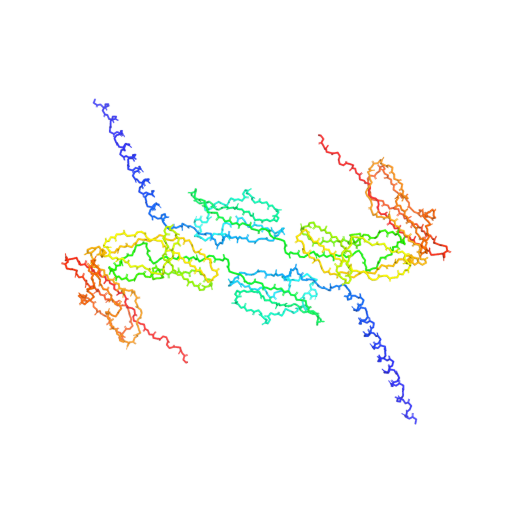? -16.766 -48.75 -16.672 1 93.56 212 ASN A CA 1
ATOM 1662 C C . ASN A 1 212 ? -15.359 -48.594 -16.078 1 93.56 212 ASN A C 1
ATOM 1664 O O . ASN A 1 212 ? -14.812 -47.5 -16.047 1 93.56 212 ASN A O 1
ATOM 1668 N N . PRO A 1 213 ? -14.766 -49.719 -15.641 1 93.75 213 PRO A N 1
ATOM 1669 C CA . PRO A 1 213 ? -13.484 -49.625 -14.945 1 93.75 213 PRO A CA 1
ATOM 1670 C C . PRO A 1 213 ? -12.359 -49.125 -15.836 1 93.75 213 PRO A C 1
ATOM 1672 O O . PRO A 1 213 ? -11.32 -48.656 -15.336 1 93.75 213 PRO A O 1
ATOM 1675 N N . LEU A 1 214 ? -12.523 -49.125 -17.094 1 93.81 214 LEU A N 1
ATOM 1676 C CA . LEU A 1 214 ? -11.43 -48.719 -17.984 1 93.81 214 LEU A CA 1
ATOM 1677 C C . LEU A 1 214 ? -11.578 -47.281 -18.422 1 93.81 214 LEU A C 1
ATOM 1679 O O . LEU A 1 214 ? -10.711 -46.75 -19.125 1 93.81 214 LEU A O 1
ATOM 1683 N N . ASP A 1 215 ? -12.648 -46.656 -17.953 1 90.75 215 ASP A N 1
ATOM 1684 C CA . ASP A 1 215 ? -12.852 -45.25 -18.312 1 90.75 215 ASP A CA 1
ATOM 1685 C C . ASP A 1 215 ? -11.734 -44.375 -17.75 1 90.75 215 ASP A C 1
ATOM 1687 O O . ASP A 1 215 ? -11.516 -44.344 -16.547 1 90.75 215 ASP A O 1
ATOM 1691 N N . GLY A 1 216 ? -11.031 -43.719 -18.625 1 85.88 216 GLY A N 1
ATOM 1692 C CA . GLY A 1 216 ? -10.008 -42.75 -18.25 1 85.88 216 GLY A CA 1
ATOM 1693 C C . GLY A 1 216 ? -8.68 -43.406 -17.891 1 85.88 216 GLY A C 1
ATOM 1694 O O . GLY A 1 216 ? -7.723 -42.719 -17.531 1 85.88 216 GLY A O 1
ATOM 1695 N N . VAL A 1 217 ? -8.672 -44.719 -17.953 1 89.56 217 VAL A N 1
ATOM 1696 C CA . VAL A 1 217 ? -7.445 -45.438 -17.562 1 89.56 217 VAL A CA 1
ATOM 1697 C C . VAL A 1 217 ? -6.516 -45.531 -18.766 1 89.56 217 VAL A C 1
ATOM 1699 O O . VAL A 1 217 ? -6.957 -45.875 -19.875 1 89.56 217 VAL A O 1
ATOM 1702 N N . LYS A 1 218 ? -5.246 -45.219 -18.547 1 86.31 218 LYS A N 1
ATOM 1703 C CA . LYS A 1 218 ? -4.23 -45.312 -19.594 1 86.31 218 LYS A CA 1
ATOM 1704 C C . LYS A 1 218 ? -2.994 -46.062 -19.094 1 86.31 218 LYS A C 1
ATOM 1706 O O . LYS A 1 218 ? -2.695 -46.062 -17.891 1 86.31 218 LYS A O 1
ATOM 1711 N N . ALA A 1 219 ? -2.428 -46.906 -20.016 1 85 219 ALA A N 1
ATOM 1712 C CA . ALA A 1 219 ? -1.192 -47.594 -19.688 1 85 219 ALA A CA 1
ATOM 1713 C C . ALA A 1 219 ? -0.127 -47.375 -20.75 1 85 219 ALA A C 1
ATOM 1715 O O . ALA A 1 219 ? -0.445 -47.25 -21.938 1 85 219 ALA A O 1
ATOM 1716 N N . THR A 1 220 ? 1.117 -47.312 -20.328 1 79.5 220 THR A N 1
ATOM 1717 C CA . THR A 1 220 ? 2.264 -47.25 -21.219 1 79.5 220 THR A CA 1
ATOM 1718 C C . THR A 1 220 ? 3.271 -48.344 -20.875 1 79.5 220 THR A C 1
ATOM 1720 O O . THR A 1 220 ? 3.264 -48.875 -19.766 1 79.5 220 THR A O 1
ATOM 1723 N N . ASP A 1 221 ? 3.957 -48.781 -21.922 1 75.44 221 ASP A N 1
ATOM 1724 C CA . ASP A 1 221 ? 4.82 -49.938 -21.766 1 75.44 221 ASP A CA 1
ATOM 1725 C C . ASP A 1 221 ? 6.156 -49.562 -21.141 1 75.44 221 ASP A C 1
ATOM 1727 O O . ASP A 1 221 ? 7.035 -50.406 -20.953 1 75.44 221 ASP A O 1
ATOM 1731 N N . GLY A 1 222 ? 6.316 -48.5 -20.609 1 69 222 GLY A N 1
ATOM 1732 C CA . GLY A 1 222 ? 7.59 -48.031 -20.078 1 69 222 GLY A CA 1
ATOM 1733 C C . GLY A 1 222 ? 8.508 -47.469 -21.141 1 69 222 GLY A C 1
ATOM 1734 O O . GLY A 1 222 ? 9.508 -46.812 -20.828 1 69 222 GLY A O 1
ATOM 1735 N N . SER A 1 223 ? 8.195 -47.844 -22.406 1 63.41 223 SER A N 1
ATOM 1736 C CA . SER A 1 223 ? 8.977 -47.344 -23.531 1 63.41 223 SER A CA 1
ATOM 1737 C C . SER A 1 223 ? 8.219 -46.281 -24.312 1 63.41 223 SER A C 1
ATOM 1739 O O . SER A 1 223 ? 8.531 -46.031 -25.469 1 63.41 223 SER A O 1
ATOM 1741 N N . GLY A 1 224 ? 7.105 -45.781 -23.75 1 65.12 224 GLY A N 1
ATOM 1742 C CA . GLY A 1 224 ? 6.352 -44.688 -24.359 1 65.12 224 GLY A CA 1
ATOM 1743 C C . GLY A 1 224 ? 5.211 -45.188 -25.234 1 65.12 224 GLY A C 1
ATOM 1744 O O . GLY A 1 224 ? 4.43 -44.375 -25.75 1 65.12 224 GLY A O 1
ATOM 1745 N N . ASN A 1 225 ? 5.113 -46.469 -25.438 1 73 225 ASN A N 1
ATOM 1746 C CA . ASN A 1 225 ? 4.016 -47.031 -26.234 1 73 225 ASN A CA 1
ATOM 1747 C C . ASN A 1 225 ? 2.748 -47.188 -25.391 1 73 225 ASN A C 1
ATOM 1749 O O . ASN A 1 225 ? 2.818 -47.562 -24.219 1 73 225 ASN A O 1
ATOM 1753 N N . ASP A 1 226 ? 1.686 -46.719 -26.094 1 80.62 226 ASP A N 1
ATOM 1754 C CA . ASP A 1 226 ? 0.392 -46.938 -25.453 1 80.62 226 ASP A CA 1
ATOM 1755 C C . ASP A 1 226 ? 0.014 -48.438 -25.5 1 80.62 226 ASP A C 1
ATOM 1757 O O . ASP A 1 226 ? -0.09 -49 -26.578 1 80.62 226 ASP A O 1
ATOM 1761 N N . ILE A 1 227 ? -0.16 -49.031 -24.359 1 89.25 227 ILE A N 1
ATOM 1762 C CA . ILE A 1 227 ? -0.579 -50.438 -24.297 1 89.25 227 ILE A CA 1
ATOM 1763 C C . ILE A 1 227 ? -1.863 -50.531 -23.484 1 89.25 227 ILE A C 1
ATOM 1765 O O . ILE A 1 227 ? -2.076 -51.531 -22.781 1 89.25 227 ILE A O 1
ATOM 1769 N N . THR A 1 228 ? -2.693 -49.438 -23.516 1 93.19 228 THR A N 1
ATOM 1770 C CA . THR A 1 228 ? -3.943 -49.406 -22.781 1 93.19 228 THR A CA 1
ATOM 1771 C C . THR A 1 228 ? -4.809 -50.625 -23.094 1 93.19 228 THR A C 1
ATOM 1773 O O . THR A 1 228 ? -5.473 -51.156 -22.219 1 93.19 228 THR A O 1
ATOM 1776 N N . LYS A 1 229 ? -4.859 -51.031 -24.297 1 93.75 229 LYS A N 1
ATOM 1777 C CA . LYS A 1 229 ? -5.703 -52.125 -24.734 1 93.75 229 LYS A CA 1
ATOM 1778 C C . LYS A 1 229 ? -5.285 -53.438 -24.062 1 93.75 229 LYS A C 1
ATOM 1780 O O . LYS A 1 229 ? -6.047 -54.406 -24.047 1 93.75 229 LYS A O 1
ATOM 1785 N N . ASN A 1 230 ? -4.07 -53.531 -23.484 1 92.88 230 ASN A N 1
ATOM 1786 C CA . ASN A 1 230 ? -3.543 -54.75 -22.891 1 92.88 230 ASN A CA 1
ATOM 1787 C C . ASN A 1 230 ? -3.836 -54.812 -21.391 1 92.88 230 ASN A C 1
ATOM 1789 O O . ASN A 1 230 ? -3.387 -55.719 -20.703 1 92.88 230 ASN A O 1
ATOM 1793 N N . ILE A 1 231 ? -4.543 -53.812 -20.922 1 95.25 231 ILE A N 1
ATOM 1794 C CA . ILE A 1 231 ? -4.859 -53.812 -19.5 1 95.25 231 ILE A CA 1
ATOM 1795 C C . ILE A 1 231 ? -5.77 -55 -19.188 1 95.25 231 ILE A C 1
ATOM 1797 O O . ILE A 1 231 ? -6.75 -55.25 -19.891 1 95.25 231 ILE A O 1
ATOM 1801 N N . LYS A 1 232 ? -5.387 -55.75 -18.141 1 95.25 232 LYS A N 1
ATOM 1802 C CA . LYS A 1 232 ? -6.219 -56.844 -17.625 1 95.25 232 LYS A CA 1
ATOM 1803 C C . LYS A 1 232 ? -6.832 -56.438 -16.266 1 95.25 232 LYS A C 1
ATOM 1805 O O . LYS A 1 232 ? -6.152 -55.875 -15.414 1 95.25 232 LYS A O 1
ATOM 1810 N N . ILE A 1 233 ? -8.133 -56.688 -16.141 1 95.31 233 ILE A N 1
ATOM 1811 C CA . ILE A 1 233 ? -8.812 -56.531 -14.852 1 95.31 233 ILE A CA 1
ATOM 1812 C C . ILE A 1 233 ? -8.766 -57.875 -14.094 1 95.31 233 ILE A C 1
ATOM 1814 O O . ILE A 1 233 ? -9.391 -58.844 -14.516 1 95.31 233 ILE A O 1
ATOM 1818 N N . LEU A 1 234 ? -7.98 -57.844 -13.031 1 93.94 234 LEU A N 1
ATOM 1819 C CA . LEU A 1 234 ? -7.82 -59.062 -12.258 1 93.94 234 LEU A CA 1
ATOM 1820 C C . LEU A 1 234 ? -9 -59.25 -11.305 1 93.94 234 LEU A C 1
ATOM 1822 O O . LEU A 1 234 ? -9.336 -60.406 -10.953 1 93.94 234 LEU A O 1
ATOM 1826 N N . LYS A 1 235 ? -9.531 -58.188 -10.836 1 92.38 235 LYS A N 1
ATOM 1827 C CA . LYS A 1 235 ? -10.664 -58.188 -9.922 1 92.38 235 LYS A CA 1
ATOM 1828 C C . LYS A 1 235 ? -11.562 -56.969 -10.141 1 92.38 235 LYS A C 1
ATOM 1830 O O . LYS A 1 235 ? -11.078 -55.875 -10.352 1 92.38 235 LYS A O 1
ATOM 1835 N N . ASN A 1 236 ? -12.867 -57.188 -10.219 1 95.44 236 ASN A N 1
ATOM 1836 C CA . ASN A 1 236 ? -13.891 -56.156 -10.234 1 95.44 236 ASN A CA 1
ATOM 1837 C C . ASN A 1 236 ? -15.164 -56.594 -9.523 1 95.44 236 ASN A C 1
ATOM 1839 O O . ASN A 1 236 ? -15.969 -57.344 -10.102 1 95.44 236 ASN A O 1
ATOM 1843 N N . ASN A 1 237 ? -15.258 -56.156 -8.281 1 93.25 237 ASN A N 1
ATOM 1844 C CA . ASN A 1 237 ? -16.453 -56.5 -7.523 1 93.25 237 ASN A CA 1
ATOM 1845 C C . ASN A 1 237 ? -17.406 -55.312 -7.367 1 93.25 237 ASN A C 1
ATOM 1847 O O . ASN A 1 237 ? -18.266 -55.312 -6.492 1 93.25 237 ASN A O 1
ATOM 1851 N N . VAL A 1 238 ? -17.234 -54.344 -8.156 1 95.62 238 VAL A N 1
ATOM 1852 C CA . VAL A 1 238 ? -18.047 -53.125 -8.031 1 95.62 238 VAL A CA 1
ATOM 1853 C C . VAL A 1 238 ? -19.5 -53.438 -8.344 1 95.62 238 VAL A C 1
ATOM 1855 O O . VAL A 1 238 ? -19.812 -53.969 -9.43 1 95.62 238 VAL A O 1
ATOM 1858 N N . ASN A 1 239 ? -20.328 -53.281 -7.41 1 95.38 239 ASN A N 1
ATOM 1859 C CA . ASN A 1 239 ? -21.781 -53.375 -7.535 1 95.38 239 ASN A CA 1
ATOM 1860 C C . ASN A 1 239 ? -22.469 -52.031 -7.297 1 95.38 239 ASN A C 1
ATOM 1862 O O . ASN A 1 239 ? -22.625 -51.625 -6.152 1 95.38 239 ASN A O 1
ATOM 1866 N N . THR A 1 240 ? -22.844 -51.375 -8.438 1 93.44 240 THR A N 1
ATOM 1867 C CA . THR A 1 240 ? -23.375 -50.031 -8.305 1 93.44 240 THR A CA 1
ATOM 1868 C C . THR A 1 240 ? -24.797 -50.094 -7.746 1 93.44 240 THR A C 1
ATOM 1870 O O . THR A 1 240 ? -25.391 -49.031 -7.449 1 93.44 240 THR A O 1
ATOM 1873 N N . ASP A 1 241 ? -25.391 -51.25 -7.523 1 92.75 241 ASP A N 1
ATOM 1874 C CA . ASP A 1 241 ? -26.734 -51.375 -6.957 1 92.75 241 ASP A CA 1
ATOM 1875 C C . ASP A 1 241 ? -26.703 -51.25 -5.434 1 92.75 241 ASP A C 1
ATOM 1877 O O . ASP A 1 241 ? -27.734 -51.094 -4.793 1 92.75 241 ASP A O 1
ATOM 1881 N N . LYS A 1 242 ? -25.531 -51.406 -4.879 1 94.5 242 LYS A N 1
ATOM 1882 C CA . LYS A 1 242 ? -25.391 -51.406 -3.424 1 94.5 242 LYS A CA 1
ATOM 1883 C C . LYS A 1 242 ? -24.312 -50.406 -2.979 1 94.5 242 LYS A C 1
ATOM 1885 O O . LYS A 1 242 ? -23.172 -50.5 -3.426 1 94.5 242 LYS A O 1
ATOM 1890 N N . VAL A 1 243 ? -24.719 -49.5 -2.09 1 93.81 243 VAL A N 1
ATOM 1891 C CA . VAL A 1 243 ? -23.781 -48.531 -1.506 1 93.81 243 VAL A CA 1
ATOM 1892 C C . VAL A 1 243 ? -22.672 -49.281 -0.768 1 93.81 243 VAL A C 1
ATOM 1894 O O . VAL A 1 243 ? -22.938 -50.281 -0.06 1 93.81 243 VAL A O 1
ATOM 1897 N N . GLY A 1 244 ? -21.453 -48.938 -0.886 1 93.25 244 GLY A N 1
ATOM 1898 C CA . GLY A 1 244 ? -20.312 -49.562 -0.25 1 93.25 244 GLY A CA 1
ATOM 1899 C C . GLY A 1 244 ? -18.984 -49.25 -0.912 1 93.25 244 GLY A C 1
ATOM 1900 O O . GLY A 1 244 ? -18.953 -48.469 -1.874 1 93.25 244 GLY A O 1
ATOM 1901 N N . ASP A 1 245 ? -17.953 -49.719 -0.294 1 94.12 245 ASP A N 1
ATOM 1902 C CA . ASP A 1 245 ? -16.609 -49.562 -0.837 1 94.12 245 ASP A CA 1
ATOM 1903 C C . ASP A 1 245 ? -16.156 -50.844 -1.556 1 94.12 245 ASP A C 1
ATOM 1905 O O . ASP A 1 245 ? -16.25 -51.938 -1.01 1 94.12 245 ASP A O 1
ATOM 1909 N N . TYR A 1 246 ? -15.734 -50.656 -2.768 1 95.69 246 TYR A N 1
ATOM 1910 C CA . TYR A 1 246 ? -15.289 -51.75 -3.645 1 95.69 246 TYR A CA 1
ATOM 1911 C C . TYR A 1 246 ? -13.883 -51.469 -4.156 1 95.69 246 TYR A C 1
ATOM 1913 O O . TYR A 1 246 ? -13.305 -50.406 -3.895 1 95.69 246 TYR A O 1
ATOM 1921 N N . GLU A 1 247 ? -13.352 -52.5 -4.871 1 93.94 247 GLU A N 1
ATOM 1922 C CA . GLU A 1 247 ? -12.016 -52.344 -5.434 1 93.94 247 GLU A CA 1
ATOM 1923 C C . GLU A 1 247 ? -11.93 -52.906 -6.844 1 93.94 247 GLU A C 1
ATOM 1925 O O . GLU A 1 247 ? -12.617 -53.875 -7.164 1 93.94 247 GLU A O 1
ATOM 1930 N N . VAL A 1 248 ? -11.242 -52.312 -7.684 1 95.12 248 VAL A N 1
ATOM 1931 C CA . VAL A 1 248 ? -10.828 -52.844 -8.984 1 95.12 248 VAL A CA 1
ATOM 1932 C C . VAL A 1 248 ? -9.312 -53 -9.016 1 95.12 248 VAL A C 1
ATOM 1934 O O . VAL A 1 248 ? -8.578 -52.094 -8.609 1 95.12 248 VAL A O 1
ATOM 1937 N N . ILE A 1 249 ? -8.852 -54.219 -9.375 1 94.12 249 ILE A N 1
ATOM 1938 C CA . ILE A 1 249 ? -7.41 -54.438 -9.492 1 94.12 249 ILE A CA 1
ATOM 1939 C C . ILE A 1 249 ? -7.02 -54.531 -10.969 1 94.12 249 ILE A C 1
ATOM 1941 O O . ILE A 1 249 ? -7.508 -55.375 -11.703 1 94.12 249 ILE A O 1
ATOM 1945 N N . TYR A 1 250 ? -6.18 -53.594 -11.367 1 93.88 250 TYR A N 1
ATOM 1946 C CA . TYR A 1 250 ? -5.652 -53.531 -12.727 1 93.88 250 TYR A CA 1
ATOM 1947 C C . TYR A 1 250 ? -4.289 -54.188 -12.82 1 93.88 250 TYR A C 1
ATOM 1949 O O . TYR A 1 250 ? -3.482 -54.094 -11.891 1 93.88 250 TYR A O 1
ATOM 1957 N N . SER A 1 251 ? -4.125 -54.969 -13.945 1 94.38 251 SER A N 1
ATOM 1958 C CA . SER A 1 251 ? -2.82 -55.531 -14.242 1 94.38 251 SER A CA 1
ATOM 1959 C C . SER A 1 251 ? -2.393 -55.219 -15.672 1 94.38 251 SER A C 1
ATOM 1961 O O . SER A 1 251 ? -3.209 -55.281 -16.594 1 94.38 251 SER A O 1
ATOM 1963 N N . ILE A 1 252 ? -1.096 -54.812 -15.82 1 91.25 252 ILE A N 1
ATOM 1964 C CA . ILE A 1 252 ? -0.554 -54.562 -17.141 1 91.25 252 ILE A CA 1
ATOM 1965 C C . ILE A 1 252 ? 0.876 -55.094 -17.234 1 91.25 252 ILE A C 1
ATOM 1967 O O . ILE A 1 252 ? 1.657 -54.938 -16.297 1 91.25 252 ILE A O 1
ATOM 1971 N N . THR A 1 253 ? 1.114 -55.906 -18.266 1 91.38 253 THR A N 1
ATOM 1972 C CA . THR A 1 253 ? 2.447 -56.406 -18.562 1 91.38 253 THR A CA 1
ATOM 1973 C C . THR A 1 253 ? 2.955 -55.844 -19.891 1 91.38 253 THR A C 1
ATOM 1975 O O . THR A 1 253 ? 2.227 -55.844 -20.891 1 91.38 253 THR A O 1
ATOM 1978 N N . ASN A 1 254 ? 4.129 -55.344 -19.812 1 85.62 254 ASN A N 1
ATOM 1979 C CA . ASN A 1 254 ? 4.68 -54.812 -21.062 1 85.62 254 ASN A CA 1
ATOM 1980 C C . ASN A 1 254 ? 5.457 -55.875 -21.812 1 85.62 254 ASN A C 1
ATOM 1982 O O . ASN A 1 254 ? 5.48 -57.062 -21.406 1 85.62 254 ASN A O 1
ATOM 1986 N N . ASP A 1 255 ? 5.902 -55.531 -23.031 1 80.31 255 ASP A N 1
ATOM 1987 C CA . ASP A 1 255 ? 6.527 -56.469 -23.953 1 80.31 255 ASP A CA 1
ATOM 1988 C C . ASP A 1 255 ? 7.836 -57 -23.375 1 80.31 255 ASP A C 1
ATOM 1990 O O . ASP A 1 255 ? 8.406 -57.969 -23.906 1 80.31 255 ASP A O 1
ATOM 1994 N N . LYS A 1 256 ? 8.258 -56.5 -22.359 1 80.31 256 LYS A N 1
ATOM 1995 C CA . LYS A 1 256 ? 9.484 -56.969 -21.719 1 80.31 256 LYS A CA 1
ATOM 1996 C C . LYS A 1 256 ? 9.164 -57.875 -20.531 1 80.31 256 LYS A C 1
ATOM 1998 O O . LYS A 1 256 ? 10.07 -58.312 -19.812 1 80.31 256 LYS A O 1
ATOM 2003 N N . GLY A 1 257 ? 7.957 -58.094 -20.297 1 86.06 257 GLY A N 1
ATOM 2004 C CA . GLY A 1 257 ? 7.535 -59 -19.25 1 86.06 257 GLY A CA 1
ATOM 2005 C C . GLY A 1 257 ? 7.371 -58.312 -17.906 1 86.06 257 GLY A C 1
ATOM 2006 O O . GLY A 1 257 ? 7.086 -59 -16.906 1 86.06 257 GLY A O 1
ATOM 2007 N N . HIS A 1 258 ? 7.527 -57.031 -17.891 1 84.06 258 HIS A N 1
ATOM 2008 C CA . HIS A 1 258 ? 7.336 -56.344 -16.609 1 84.06 258 HIS A CA 1
ATOM 2009 C C . HIS A 1 258 ? 5.855 -56.094 -16.344 1 84.06 258 HIS A C 1
ATOM 2011 O O . HIS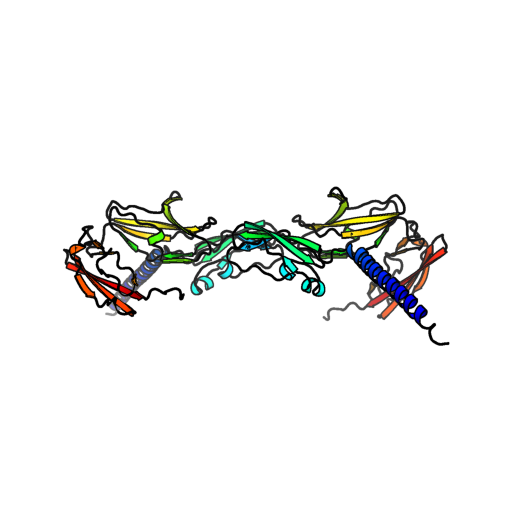 A 1 258 ? 5.141 -55.594 -17.219 1 84.06 258 HIS A O 1
ATOM 2017 N N . ASN A 1 259 ? 5.469 -56.531 -15.133 1 86.19 259 ASN A N 1
ATOM 2018 C CA . ASN A 1 259 ? 4.07 -56.406 -14.727 1 86.19 259 ASN A CA 1
ATOM 2019 C C . ASN A 1 259 ? 3.895 -55.312 -13.688 1 86.19 259 ASN A C 1
ATOM 2021 O O . ASN A 1 259 ? 4.762 -55.094 -12.836 1 86.19 259 ASN A O 1
ATOM 2025 N N . LEU A 1 260 ? 2.846 -54.531 -13.867 1 84.56 260 LEU A N 1
ATOM 2026 C CA . LEU A 1 260 ? 2.387 -53.562 -12.898 1 84.56 260 LEU A CA 1
ATOM 2027 C C . LEU A 1 260 ? 0.937 -53.812 -12.5 1 84.56 260 LEU A C 1
ATOM 2029 O O . LEU A 1 260 ? 0.077 -54 -13.367 1 84.56 260 LEU A O 1
ATOM 2033 N N . GLN A 1 261 ? 0.772 -53.969 -11.141 1 86.81 261 GLN A N 1
ATOM 2034 C CA . GLN A 1 261 ? -0.585 -54.062 -10.609 1 86.81 261 GLN A CA 1
ATOM 2035 C C . GLN A 1 261 ? -0.916 -52.875 -9.711 1 86.81 261 GLN A C 1
ATOM 2037 O O . GLN A 1 261 ? -0.06 -52.406 -8.961 1 86.81 261 GLN A O 1
ATOM 2042 N N . ARG A 1 262 ? -2.113 -52.312 -9.938 1 86.88 262 ARG A N 1
ATOM 2043 C CA . ARG A 1 262 ? -2.604 -51.219 -9.086 1 86.88 262 ARG A CA 1
ATOM 2044 C C . ARG A 1 262 ? -4.062 -51.438 -8.703 1 86.88 262 ARG A C 1
ATOM 2046 O O . ARG A 1 262 ? -4.828 -52.031 -9.477 1 86.88 262 ARG A O 1
ATOM 2053 N N . THR A 1 263 ? -4.387 -50.969 -7.465 1 88.56 263 THR A N 1
ATOM 2054 C CA . THR A 1 263 ? -5.75 -51.094 -6.957 1 88.56 263 THR A CA 1
ATOM 2055 C C . THR A 1 263 ? -6.43 -49.719 -6.941 1 88.56 263 THR A C 1
ATOM 2057 O O . THR A 1 263 ? -5.82 -48.719 -6.559 1 88.56 263 THR A O 1
ATOM 2060 N N . ARG A 1 264 ? -7.598 -49.656 -7.535 1 90.19 264 ARG A N 1
ATOM 2061 C CA . ARG A 1 264 ? -8.453 -48.469 -7.457 1 90.19 264 ARG A CA 1
ATOM 2062 C C . ARG A 1 264 ? -9.609 -48.719 -6.488 1 90.19 264 ARG A C 1
ATOM 2064 O O . ARG A 1 264 ? -10.312 -49.719 -6.578 1 90.19 264 ARG A O 1
ATOM 2071 N N . ARG A 1 265 ? -9.773 -47.719 -5.605 1 91.88 265 ARG A N 1
ATOM 2072 C CA . ARG A 1 265 ? -10.945 -47.75 -4.73 1 91.88 265 ARG A CA 1
ATOM 2073 C C . ARG A 1 265 ? -12.125 -47.031 -5.363 1 91.88 265 ARG A C 1
ATOM 2075 O O . ARG A 1 265 ? -11.977 -45.938 -5.895 1 91.88 265 ARG A O 1
ATOM 2082 N N . VAL A 1 266 ? -13.312 -47.719 -5.328 1 94.19 266 VAL A N 1
ATOM 2083 C CA . VAL A 1 266 ? -14.562 -47.156 -5.844 1 94.19 266 VAL A CA 1
ATOM 2084 C C . VAL A 1 266 ? -15.602 -47.125 -4.734 1 94.19 266 VAL A C 1
ATOM 2086 O O . VAL A 1 266 ? -16 -48.156 -4.195 1 94.19 266 VAL A O 1
ATOM 2089 N N . SER A 1 267 ? -15.984 -45.938 -4.441 1 94.06 267 SER A N 1
ATOM 2090 C CA . SER A 1 267 ? -17.047 -45.75 -3.451 1 94.06 267 SER A CA 1
ATOM 2091 C C . SER A 1 267 ? -18.391 -45.5 -4.121 1 94.06 267 SER A C 1
ATOM 2093 O O . SER A 1 267 ? -18.547 -44.5 -4.836 1 94.06 267 SER A O 1
ATOM 2095 N N . VAL A 1 268 ? -19.328 -46.469 -3.869 1 93.44 268 VAL A N 1
ATOM 2096 C CA . VAL A 1 268 ? -20.688 -46.25 -4.348 1 93.44 268 VAL A CA 1
ATOM 2097 C C . VAL A 1 268 ? -21.516 -45.531 -3.273 1 93.44 268 VAL A C 1
ATOM 2099 O O . VAL A 1 268 ? -21.656 -46.062 -2.156 1 93.44 268 VAL A O 1
ATOM 2102 N N . ILE A 1 269 ? -22.047 -44.344 -3.75 1 93.06 269 ILE A N 1
ATOM 2103 C CA . ILE A 1 269 ? -22.734 -43.531 -2.764 1 93.06 269 ILE A CA 1
ATOM 2104 C C . ILE A 1 269 ? -24.141 -43.188 -3.26 1 93.06 269 ILE A C 1
ATOM 2106 O O . ILE A 1 269 ? -24.438 -43.344 -4.453 1 93.06 269 ILE A O 1
ATOM 2110 N N . LYS A 1 270 ? -25.156 -42.75 -2.275 1 85.31 270 LYS A N 1
ATOM 2111 C CA . LYS A 1 270 ? -26.516 -42.312 -2.584 1 85.31 270 LYS A CA 1
ATOM 2112 C C . LYS A 1 270 ? -26.578 -40.812 -2.73 1 85.31 270 LYS A C 1
ATOM 2114 O O . LYS A 1 270 ? -25.812 -40.062 -2.086 1 85.31 270 LYS A O 1
ATOM 2119 N N . THR A 1 271 ? -27.234 -40.438 -3.824 1 74.88 271 THR A N 1
ATOM 2120 C CA . THR A 1 271 ? -27.484 -39 -3.924 1 74.88 271 THR A CA 1
ATOM 2121 C C . THR A 1 271 ? -28.141 -38.5 -2.654 1 74.88 271 THR A C 1
ATOM 2123 O O . THR A 1 271 ? -29 -39.156 -2.068 1 74.88 271 THR A O 1
ATOM 2126 N N . GLU A 1 272 ? -27.531 -37.656 -1.926 1 58.94 272 GLU A N 1
ATOM 2127 C CA . GLU A 1 272 ? -28.328 -37.031 -0.88 1 58.94 272 GLU A CA 1
ATOM 2128 C C . GLU A 1 272 ? -29.562 -36.344 -1.464 1 58.94 272 GLU A C 1
ATOM 2130 O O . GLU A 1 272 ? -29.453 -35.5 -2.344 1 58.94 272 GLU A O 1
ATOM 2135 N N . LYS A 1 273 ? -30.75 -36.938 -1.689 1 45.38 273 LYS A N 1
ATOM 2136 C CA . LYS A 1 273 ? -31.922 -36.094 -1.868 1 45.38 273 LYS A CA 1
ATOM 2137 C C . LYS A 1 273 ? -32 -35.031 -0.787 1 45.38 273 LYS A C 1
ATOM 2139 O O . LYS A 1 273 ? -31.875 -35.312 0.403 1 45.38 273 LYS A O 1
ATOM 2144 N N . ALA A 1 274 ? -31.812 -33.812 -1.216 1 44.03 274 ALA A N 1
ATOM 2145 C CA . ALA A 1 274 ? -32.375 -32.75 -0.372 1 44.03 274 ALA A CA 1
ATOM 2146 C C . ALA A 1 274 ? -33.781 -33.094 0.109 1 44.03 274 ALA A C 1
ATOM 2148 O O . ALA A 1 274 ? -34.594 -33.625 -0.66 1 44.03 274 ALA A O 1
ATOM 2149 N N . GLY A 1 275 ? -34.031 -33.562 1.362 1 34.34 275 GLY A N 1
ATOM 2150 C CA . GLY A 1 275 ? -35.375 -33.594 1.917 1 34.34 275 GLY A CA 1
ATOM 2151 C C . GLY A 1 275 ? -36.281 -32.531 1.324 1 34.34 275 GLY A C 1
ATOM 2152 O O . GLY A 1 275 ? -35.938 -31.344 1.277 1 34.34 275 GLY A O 1
ATOM 2153 N N . GLU A 1 276 ? -37.312 -32.781 0.378 1 29.69 276 GLU A N 1
ATOM 2154 C CA . GLU A 1 276 ? -38.562 -32.031 0.654 1 29.69 276 GLU A CA 1
ATOM 2155 C C . GLU A 1 276 ? -39.062 -32.312 2.068 1 29.69 276 GLU A C 1
ATOM 2157 O O . GLU A 1 276 ? -38.938 -33.438 2.564 1 29.69 276 GLU A O 1
ATOM 2162 N N . MET B 1 1 ? 48.531 -62.094 27.875 1 26.41 1 MET B N 1
ATOM 2163 C CA . MET B 1 1 ? 47.656 -62.25 26.734 1 26.41 1 MET B CA 1
ATOM 2164 C C . MET B 1 1 ? 46.875 -60.969 26.484 1 26.41 1 MET B C 1
ATOM 2166 O O . MET B 1 1 ? 46.469 -60.688 25.344 1 26.41 1 MET B O 1
ATOM 2170 N N . ASP B 1 2 ? 46.812 -60 27.266 1 27.17 2 ASP B N 1
ATOM 2171 C CA . ASP B 1 2 ? 45.688 -59.094 27.172 1 27.17 2 ASP B CA 1
ATOM 2172 C C . ASP B 1 2 ? 46.031 -57.906 26.25 1 27.17 2 ASP B C 1
ATOM 2174 O O . ASP B 1 2 ? 45.125 -57.25 25.734 1 27.17 2 ASP B O 1
ATOM 2178 N N . LEU B 1 3 ? 47.125 -57.531 26.016 1 32.94 3 LEU B N 1
ATOM 2179 C CA . LEU B 1 3 ? 47.188 -56.156 25.578 1 32.94 3 LEU B CA 1
ATOM 2180 C C . LEU B 1 3 ? 46.875 -56.031 24.078 1 32.94 3 LEU B C 1
ATOM 2182 O O . LEU B 1 3 ? 47.094 -54.969 23.484 1 32.94 3 LEU B O 1
ATOM 2186 N N . LYS B 1 4 ? 46.406 -57.094 23.438 1 37.28 4 LYS B N 1
ATOM 2187 C CA . LYS B 1 4 ? 46.062 -56.938 22.031 1 37.28 4 LYS B CA 1
ATOM 2188 C C . LYS B 1 4 ? 44.688 -56.281 21.859 1 37.28 4 LYS B C 1
ATOM 2190 O O . LYS B 1 4 ? 44.188 -56.188 20.734 1 37.28 4 LYS B O 1
ATOM 2195 N N . MET B 1 5 ? 44.094 -55.938 22.953 1 38.19 5 MET B N 1
ATOM 2196 C CA . MET B 1 5 ? 42.719 -55.5 22.766 1 38.19 5 MET B CA 1
ATOM 2197 C C . MET B 1 5 ? 42.656 -54.094 22.188 1 38.19 5 MET B C 1
ATOM 2199 O O . MET B 1 5 ? 41.594 -53.562 21.953 1 38.19 5 MET B O 1
ATOM 2203 N N . GLY B 1 6 ? 43.781 -53.5 21.812 1 48.28 6 GLY B N 1
ATOM 2204 C CA . GLY B 1 6 ? 43.781 -52.062 21.484 1 48.28 6 GLY B CA 1
ATOM 2205 C C . GLY B 1 6 ? 43.375 -51.781 20.031 1 48.28 6 GLY B C 1
ATOM 2206 O O . GLY B 1 6 ? 42.938 -50.688 19.703 1 48.28 6 GLY B O 1
ATOM 2207 N N . GLU B 1 7 ? 43.531 -52.719 19.047 1 55.59 7 GLU B N 1
ATOM 2208 C CA . GLU B 1 7 ? 43.438 -52.438 17.625 1 55.59 7 GLU B CA 1
ATOM 2209 C C . GLU B 1 7 ? 41.969 -52.531 17.156 1 55.59 7 GLU B C 1
ATOM 2211 O O . GLU B 1 7 ? 41.594 -51.875 16.172 1 55.59 7 GLU B O 1
ATOM 2216 N N . GLY B 1 8 ? 41.094 -53.219 17.875 1 55.25 8 GLY B N 1
ATOM 2217 C CA . GLY B 1 8 ? 39.688 -53.438 17.516 1 55.25 8 GLY B CA 1
ATOM 2218 C C . GLY B 1 8 ? 38.844 -52.156 17.656 1 55.25 8 GLY B C 1
ATOM 2219 O O . GLY B 1 8 ? 37.969 -51.906 16.844 1 55.25 8 GLY B O 1
ATOM 2220 N N . ASP B 1 9 ? 39.188 -51.281 18.625 1 60.59 9 ASP B N 1
ATOM 2221 C CA . ASP B 1 9 ? 38.438 -50.062 18.891 1 60.59 9 ASP B CA 1
ATOM 2222 C C . ASP B 1 9 ? 38.719 -49 17.828 1 60.59 9 ASP B C 1
ATOM 2224 O O . ASP B 1 9 ? 37.812 -48.25 17.453 1 60.59 9 ASP B O 1
ATOM 2228 N N . SER B 1 10 ? 39.875 -49.125 17.125 1 64.62 10 SER B N 1
ATOM 2229 C CA . SER B 1 10 ? 40.219 -48.125 16.125 1 64.62 10 SER B CA 1
ATOM 2230 C C . SER B 1 10 ? 39.469 -48.375 14.812 1 64.62 10 SER B C 1
ATOM 2232 O O . SER B 1 10 ? 38.969 -47.438 14.195 1 64.62 10 SER B O 1
ATOM 2234 N N . MET B 1 11 ? 39.25 -49.656 14.438 1 61.28 11 MET B N 1
ATOM 2235 C CA . MET B 1 11 ? 38.531 -49.969 13.203 1 61.28 11 MET B CA 1
ATOM 2236 C C . MET B 1 11 ? 37.031 -49.688 13.359 1 61.28 11 MET B C 1
ATOM 2238 O O . MET B 1 11 ? 36.406 -49.188 12.43 1 61.28 11 MET B O 1
ATOM 2242 N N . LYS B 1 12 ? 36.438 -49.938 14.492 1 61.19 12 LYS B N 1
ATOM 2243 C CA . LYS B 1 12 ? 35.031 -49.594 14.758 1 61.19 12 LYS B CA 1
ATOM 2244 C C . LYS B 1 12 ? 34.812 -48.094 14.719 1 61.19 12 LYS B C 1
ATOM 2246 O O . LYS B 1 12 ? 33.812 -47.625 14.164 1 61.19 12 LYS B O 1
ATOM 2251 N N . ASN B 1 13 ? 35.781 -47.344 15.219 1 61.94 13 ASN B N 1
ATOM 2252 C CA . ASN B 1 13 ? 35.656 -45.875 15.18 1 61.94 13 ASN B CA 1
ATOM 2253 C C . ASN B 1 13 ? 35.781 -45.344 13.758 1 61.94 13 ASN B C 1
ATOM 2255 O O . ASN B 1 13 ? 35.094 -44.406 13.375 1 61.94 13 ASN B O 1
ATOM 2259 N N . ARG B 1 14 ? 36.594 -45.906 12.844 1 65.62 14 ARG B N 1
ATOM 2260 C CA . ARG B 1 14 ? 36.719 -45.5 11.445 1 65.62 14 ARG B CA 1
ATOM 2261 C C . ARG B 1 14 ? 35.5 -45.875 10.648 1 65.62 14 ARG B C 1
ATOM 2263 O O . ARG B 1 14 ? 35.031 -45.094 9.812 1 65.62 14 ARG B O 1
ATOM 2270 N N . ILE B 1 15 ? 35 -47.062 10.969 1 60.69 15 ILE B N 1
ATOM 2271 C CA . ILE B 1 15 ? 33.75 -47.469 10.305 1 60.69 15 ILE B CA 1
ATOM 2272 C C . ILE B 1 15 ? 32.594 -46.562 10.766 1 60.69 15 ILE B C 1
ATOM 2274 O O . ILE B 1 15 ? 31.797 -46.094 9.945 1 60.69 15 ILE B O 1
ATOM 2278 N N . ILE B 1 16 ? 32.562 -46.219 12.062 1 60.47 16 ILE B N 1
ATOM 2279 C CA . ILE B 1 16 ? 31.562 -45.281 12.555 1 60.47 16 ILE B CA 1
ATOM 2280 C C . ILE B 1 16 ? 31.75 -43.938 11.906 1 60.47 16 ILE B C 1
ATOM 2282 O O . ILE B 1 16 ? 30.781 -43.281 11.477 1 60.47 16 ILE B O 1
ATOM 2286 N N . SER B 1 17 ? 32.938 -43.531 11.695 1 61.59 17 SER B N 1
ATOM 2287 C CA . SER B 1 17 ? 33.188 -42.25 11.039 1 61.59 17 SER B CA 1
ATOM 2288 C C . SER B 1 17 ? 32.781 -42.312 9.57 1 61.59 17 SER B C 1
ATOM 2290 O O . SER B 1 17 ? 32.188 -41.344 9.055 1 61.59 17 SER B O 1
ATOM 2292 N N . VAL B 1 18 ? 33.031 -43.406 8.914 1 59.16 18 VAL B N 1
ATOM 2293 C CA . VAL B 1 18 ? 32.656 -43.531 7.516 1 59.16 18 VAL B CA 1
ATOM 2294 C C . VAL B 1 18 ? 31.125 -43.656 7.41 1 59.16 18 VAL B C 1
ATOM 2296 O O . VAL B 1 18 ? 30.516 -43.031 6.547 1 59.16 18 VAL B O 1
ATOM 2299 N N . VAL B 1 19 ? 30.547 -44.344 8.312 1 56.94 19 VAL B N 1
ATOM 2300 C CA . VAL B 1 19 ? 29.094 -44.469 8.297 1 56.94 19 VAL B CA 1
ATOM 2301 C C . VAL B 1 19 ? 28.469 -43.094 8.656 1 56.94 19 VAL B C 1
ATOM 2303 O O . VAL B 1 19 ? 27.516 -42.656 8.016 1 56.94 19 VAL B O 1
ATOM 2306 N N . LEU B 1 20 ? 29.078 -42.375 9.586 1 57.16 20 LEU B N 1
ATOM 2307 C CA . LEU B 1 20 ? 28.562 -41.062 9.922 1 57.16 20 LEU B CA 1
ATOM 2308 C C . LEU B 1 20 ? 28.797 -40.094 8.773 1 57.16 20 LEU B C 1
ATOM 2310 O O . LEU B 1 20 ? 27.922 -39.281 8.453 1 57.16 20 LEU B O 1
ATOM 2314 N N . SER B 1 21 ? 29.891 -40.219 8.117 1 59.84 21 SER B N 1
ATOM 2315 C CA . SER B 1 21 ? 30.125 -39.406 6.938 1 59.84 21 SER B CA 1
ATOM 2316 C C . SER B 1 21 ? 29.172 -39.781 5.801 1 59.84 21 SER B C 1
ATOM 2318 O O . SER B 1 21 ? 28.672 -38.906 5.086 1 59.84 21 SER B O 1
ATOM 2320 N N . PHE B 1 22 ? 28.906 -41 5.664 1 54.41 22 PHE B N 1
ATOM 2321 C CA . PHE B 1 22 ? 27.938 -41.438 4.664 1 54.41 22 PHE B CA 1
ATOM 2322 C C . PHE B 1 22 ? 26.547 -40.969 5 1 54.41 22 PHE B C 1
ATOM 2324 O O . PHE B 1 22 ? 25.812 -40.469 4.129 1 54.41 22 PHE B O 1
ATOM 2331 N N . PHE B 1 23 ? 26.109 -40.938 6.203 1 52 23 PHE B N 1
ATOM 2332 C CA . PHE B 1 23 ? 24.812 -40.375 6.594 1 52 23 PHE B CA 1
ATOM 2333 C C . PHE B 1 23 ? 24.781 -38.875 6.391 1 52 23 PHE B C 1
ATOM 2335 O O . PHE B 1 23 ? 23.781 -38.312 5.953 1 52 23 PHE B O 1
ATOM 2342 N N . VAL B 1 24 ? 25.859 -38.125 6.621 1 55 24 VAL B N 1
ATOM 2343 C CA . VAL B 1 24 ? 25.938 -36.688 6.332 1 55 24 VAL B CA 1
ATOM 2344 C C . VAL B 1 24 ? 25.891 -36.469 4.82 1 55 24 VAL B C 1
ATOM 2346 O O . VAL B 1 24 ? 25.188 -35.594 4.34 1 55 24 VAL B O 1
ATOM 2349 N N . ILE B 1 25 ? 26.484 -37.312 4.086 1 53.34 25 ILE B N 1
ATOM 2350 C CA . ILE B 1 25 ? 26.438 -37.156 2.635 1 53.34 25 ILE B CA 1
ATOM 2351 C C . ILE B 1 25 ? 25.047 -37.562 2.121 1 53.34 25 ILE B C 1
ATOM 2353 O O . ILE B 1 25 ? 24.484 -36.844 1.27 1 53.34 25 ILE B O 1
ATOM 2357 N N . VAL B 1 26 ? 24.453 -38.594 2.58 1 50.12 26 VAL B N 1
ATOM 2358 C CA . VAL B 1 26 ? 23.094 -38.938 2.178 1 50.12 26 VAL B CA 1
ATOM 2359 C C . VAL B 1 26 ? 22.125 -37.844 2.613 1 50.12 26 VAL B C 1
ATOM 2361 O O . VAL B 1 26 ? 21.234 -37.438 1.856 1 50.12 26 VAL B O 1
ATOM 2364 N N . ASN B 1 27 ? 22.219 -37.281 3.838 1 45.31 27 ASN B N 1
ATOM 2365 C CA . ASN B 1 27 ? 21.406 -36.125 4.246 1 45.31 27 ASN B CA 1
ATOM 2366 C C . ASN B 1 27 ? 21.703 -34.906 3.391 1 45.31 27 ASN B C 1
ATOM 2368 O O . ASN B 1 27 ? 20.797 -34.156 3.039 1 45.31 27 ASN B O 1
ATOM 2372 N N . ILE B 1 28 ? 22.891 -34.688 3.029 1 45.5 28 ILE B N 1
ATOM 2373 C CA . ILE B 1 28 ? 23.234 -33.625 2.107 1 45.5 28 ILE B CA 1
ATOM 2374 C C . ILE B 1 28 ? 22.672 -33.938 0.723 1 45.5 28 ILE B C 1
ATOM 2376 O O . ILE B 1 28 ? 22.109 -33.031 0.062 1 45.5 28 ILE B O 1
ATOM 2380 N N . ILE B 1 29 ? 22.766 -35.156 0.253 1 44.19 29 ILE B N 1
ATOM 2381 C CA . ILE B 1 29 ? 22.188 -35.531 -1.031 1 44.19 29 ILE B CA 1
ATOM 2382 C C . ILE B 1 29 ? 20.672 -35.469 -0.941 1 44.19 29 ILE B C 1
ATOM 2384 O O . ILE B 1 29 ? 20 -34.969 -1.847 1 44.19 29 ILE B O 1
ATOM 2388 N N . LEU B 1 30 ? 20.016 -36.094 0.025 1 41.56 30 LEU B N 1
ATOM 2389 C CA . LEU B 1 30 ? 18.578 -35.906 0.212 1 41.56 30 LEU B CA 1
ATOM 2390 C C . LEU B 1 30 ? 18.219 -34.438 0.37 1 41.56 30 LEU B C 1
ATOM 2392 O O . LEU B 1 30 ? 17.203 -34 -0.16 1 41.56 30 LEU B O 1
ATOM 2396 N N . ILE B 1 31 ? 18.953 -33.656 1.113 1 41.41 31 ILE B N 1
ATOM 2397 C CA . ILE B 1 31 ? 18.797 -32.219 1.149 1 41.41 31 ILE B CA 1
ATOM 2398 C C . ILE B 1 31 ? 19.078 -31.641 -0.234 1 41.41 31 ILE B C 1
ATOM 2400 O O . ILE B 1 31 ? 18.344 -30.766 -0.704 1 41.41 31 ILE B O 1
ATOM 2404 N N . ALA B 1 32 ? 19.984 -32.094 -0.898 1 41.84 32 ALA B N 1
ATOM 2405 C CA . ALA B 1 32 ? 20.234 -31.641 -2.262 1 41.84 32 ALA B CA 1
ATOM 2406 C C . ALA B 1 32 ? 19.109 -32.031 -3.201 1 41.84 32 ALA B C 1
ATOM 2408 O O . ALA B 1 32 ? 18.719 -31.266 -4.078 1 41.84 32 ALA B O 1
ATOM 2409 N N . CYS B 1 33 ? 18.719 -33.25 -3.287 1 41.22 33 CYS B N 1
ATOM 2410 C CA . CYS B 1 33 ? 17.578 -33.688 -4.082 1 41.22 33 CYS B CA 1
ATOM 2411 C C . CYS B 1 33 ? 16.297 -33 -3.607 1 41.22 33 CYS B C 1
ATOM 2413 O O . CYS B 1 33 ? 15.422 -32.688 -4.414 1 41.22 33 CYS B O 1
ATOM 2415 N N . ALA B 1 34 ? 15.93 -32.938 -2.305 1 42.81 34 ALA B N 1
ATOM 2416 C CA . ALA B 1 34 ? 14.891 -32.094 -1.72 1 42.81 34 ALA B CA 1
ATOM 2417 C C . ALA B 1 34 ? 15.141 -30.609 -2.049 1 42.81 34 ALA B C 1
ATOM 2419 O O . ALA B 1 34 ? 14.25 -29.766 -1.865 1 42.81 34 ALA B O 1
ATOM 2420 N N . PHE B 1 35 ? 16.266 -30.172 -2.297 1 43.12 35 PHE B N 1
ATOM 2421 C CA . PHE B 1 35 ? 16.75 -28.828 -2.562 1 43.12 35 PHE B CA 1
ATOM 2422 C C . PHE B 1 35 ? 16.062 -28.234 -3.777 1 43.12 35 PHE B C 1
ATOM 2424 O O . PHE B 1 35 ? 16.094 -27.016 -3.979 1 43.12 35 PHE B O 1
ATOM 2431 N N . ASN B 1 36 ? 15.609 -29.031 -4.77 1 49.44 36 ASN B N 1
ATOM 2432 C CA . ASN B 1 36 ? 15.141 -28.312 -5.953 1 49.44 36 ASN B CA 1
ATOM 2433 C C . ASN B 1 36 ? 13.781 -27.656 -5.711 1 49.44 36 ASN B C 1
ATOM 2435 O O . ASN B 1 36 ? 13.242 -27 -6.594 1 49.44 36 ASN B O 1
ATOM 2439 N N . VAL B 1 37 ? 13.109 -28.062 -4.684 1 59.56 37 VAL B N 1
ATOM 2440 C CA . VAL B 1 37 ? 11.922 -27.312 -4.297 1 59.56 37 VAL B CA 1
ATOM 2441 C C . VAL B 1 37 ? 12.312 -26.203 -3.309 1 59.56 37 VAL B C 1
ATOM 2443 O O . VAL B 1 37 ? 13.086 -26.453 -2.377 1 59.56 37 VAL B O 1
ATOM 2446 N N . THR B 1 38 ? 12.289 -25 -3.73 1 73 38 THR B N 1
ATOM 2447 C CA . THR B 1 38 ? 12.602 -23.891 -2.826 1 73 38 THR B CA 1
ATOM 2448 C C . THR B 1 38 ? 11.805 -24 -1.535 1 73 38 THR B C 1
ATOM 2450 O O . THR B 1 38 ? 10.57 -24.062 -1.565 1 73 38 THR B O 1
ATOM 2453 N N . PRO B 1 39 ? 12.469 -24.219 -0.423 1 81.81 39 PRO B N 1
ATOM 2454 C CA . PRO B 1 39 ? 11.797 -24.391 0.866 1 81.81 39 PRO B CA 1
ATOM 2455 C C . PRO B 1 39 ? 10.875 -23.219 1.207 1 81.81 39 PRO B C 1
ATOM 2457 O O . PRO B 1 39 ? 9.945 -23.375 2.004 1 81.81 39 PRO B O 1
ATOM 2460 N N . LEU B 1 40 ? 11.156 -22.047 0.661 1 92.19 40 LEU B N 1
ATOM 2461 C CA . LEU B 1 40 ? 10.336 -20.875 0.901 1 92.19 40 LEU B CA 1
ATOM 2462 C C . LEU B 1 40 ? 10.281 -19.984 -0.337 1 92.19 40 LEU B C 1
ATOM 2464 O O . LEU B 1 40 ? 11.102 -20.125 -1.245 1 92.19 40 LEU B O 1
ATOM 2468 N N . THR B 1 41 ? 9.258 -19.156 -0.444 1 95.25 41 THR B N 1
ATOM 2469 C CA . THR B 1 41 ? 9.156 -18.156 -1.502 1 95.25 41 THR B CA 1
ATOM 2470 C C . THR B 1 41 ? 8.797 -16.781 -0.925 1 95.25 41 THR B C 1
ATOM 2472 O O . THR B 1 41 ? 8.086 -16.703 0.081 1 95.25 41 THR B O 1
ATOM 2475 N N . ILE B 1 42 ? 9.367 -15.734 -1.53 1 96.94 42 ILE B N 1
ATOM 2476 C CA . ILE B 1 42 ? 9.008 -14.375 -1.147 1 96.94 42 ILE B CA 1
ATOM 2477 C C . ILE B 1 42 ? 7.633 -14.031 -1.716 1 96.94 42 ILE B C 1
ATOM 2479 O O . ILE B 1 42 ? 7.344 -14.312 -2.879 1 96.94 42 ILE B O 1
ATOM 2483 N N . LYS B 1 43 ? 6.805 -13.406 -0.896 1 97.19 43 LYS B N 1
ATOM 2484 C CA . LYS B 1 43 ? 5.418 -13.148 -1.283 1 97.19 43 LYS B CA 1
ATOM 2485 C C . LYS B 1 43 ? 5.34 -12.125 -2.408 1 97.19 43 LYS B C 1
ATOM 2487 O O . LYS B 1 43 ? 4.469 -12.211 -3.275 1 97.19 43 LYS B O 1
ATOM 2492 N N . ARG B 1 44 ? 6.289 -11.109 -2.357 1 97.62 44 ARG B N 1
ATOM 2493 C CA . ARG B 1 44 ? 6.348 -9.992 -3.289 1 97.62 44 ARG B CA 1
ATOM 2494 C C . ARG B 1 44 ? 7.789 -9.555 -3.527 1 97.62 44 ARG B C 1
ATOM 2496 O O . ARG B 1 44 ? 8.664 -9.789 -2.689 1 97.62 44 ARG B O 1
ATOM 2503 N N . ASP B 1 45 ? 7.926 -8.844 -4.695 1 97 45 ASP B N 1
ATOM 2504 C CA . ASP B 1 45 ? 9.25 -8.258 -4.902 1 97 45 ASP B CA 1
ATOM 2505 C C . ASP B 1 45 ? 9.477 -7.066 -3.98 1 97 45 ASP B C 1
ATOM 2507 O O . ASP B 1 45 ? 10.578 -6.875 -3.461 1 97 45 ASP B O 1
ATOM 2511 N N . THR B 1 46 ? 8.398 -6.277 -3.797 1 98.19 46 THR B N 1
ATOM 2512 C CA . THR B 1 46 ? 8.492 -5.047 -3.016 1 98.19 46 THR B CA 1
ATOM 2513 C C . THR B 1 46 ? 7.324 -4.945 -2.033 1 98.19 46 THR B C 1
ATOM 2515 O O . THR B 1 46 ? 6.172 -5.156 -2.404 1 98.19 46 THR B O 1
ATOM 2518 N N . PHE B 1 47 ? 7.617 -4.668 -0.799 1 97.25 47 PHE B N 1
ATOM 2519 C CA . PHE B 1 47 ? 6.641 -4.363 0.24 1 97.25 47 PHE B CA 1
ATOM 2520 C C . PHE B 1 47 ? 6.625 -2.869 0.547 1 97.25 47 PHE B C 1
ATOM 2522 O O . PHE B 1 47 ? 7.668 -2.277 0.827 1 97.25 47 PHE B O 1
ATOM 2529 N N . VAL B 1 48 ? 5.469 -2.303 0.456 1 97.69 48 VAL B N 1
ATOM 2530 C CA . VAL B 1 48 ? 5.355 -0.855 0.587 1 97.69 48 VAL B CA 1
ATOM 2531 C C . VAL B 1 48 ? 4.852 -0.501 1.984 1 97.69 48 VAL B C 1
ATOM 2533 O O . VAL B 1 48 ? 3.893 -1.101 2.477 1 97.69 48 VAL B O 1
ATOM 2536 N N . TYR B 1 49 ? 5.453 0.46 2.617 1 95.56 49 TYR B N 1
ATOM 2537 C CA . TYR B 1 49 ? 5.062 0.993 3.92 1 95.56 49 TYR B CA 1
ATOM 2538 C C . TYR B 1 49 ? 4.969 2.514 3.879 1 95.56 49 TYR B C 1
ATOM 2540 O O . TYR B 1 49 ? 5.711 3.17 3.145 1 95.56 49 TYR B O 1
ATOM 2548 N N . GLU B 1 50 ? 4.09 3.037 4.66 1 96 50 GLU B N 1
ATOM 2549 C CA . GLU B 1 50 ? 3.982 4.484 4.828 1 96 50 GLU B CA 1
ATOM 2550 C C . GLU B 1 50 ? 5.047 5.008 5.789 1 96 50 GLU B C 1
ATOM 2552 O O . GLU B 1 50 ? 5.336 4.379 6.809 1 96 50 GLU B O 1
ATOM 2557 N N . TYR B 1 51 ? 5.602 6.203 5.43 1 97.38 51 TYR B N 1
ATOM 2558 C CA . TYR B 1 51 ? 6.574 6.84 6.309 1 97.38 51 TYR B CA 1
ATOM 2559 C C . TYR B 1 51 ? 5.984 7.07 7.695 1 97.38 51 TYR B C 1
ATOM 2561 O O . TYR B 1 51 ? 4.863 7.566 7.824 1 97.38 51 TYR B O 1
ATOM 2569 N N . GLY B 1 52 ? 6.688 6.652 8.633 1 94.31 52 GLY B N 1
ATOM 2570 C CA . GLY B 1 52 ? 6.238 6.809 10.008 1 94.31 52 GLY B CA 1
ATOM 2571 C C . GLY B 1 52 ? 5.492 5.598 10.531 1 94.31 52 GLY B C 1
ATOM 2572 O O . GLY B 1 52 ? 5.223 5.5 11.734 1 94.31 52 GLY B O 1
ATOM 2573 N N . SER B 1 53 ? 5.098 4.633 9.734 1 92.75 53 SER B N 1
ATOM 2574 C CA . SER B 1 53 ? 4.418 3.422 10.18 1 92.75 53 SER B CA 1
ATOM 2575 C C . SER B 1 53 ? 5.418 2.359 10.625 1 92.75 53 SER B C 1
ATOM 2577 O O . SER B 1 53 ? 6.59 2.404 10.25 1 92.75 53 SER B O 1
ATOM 2579 N N . GLU B 1 54 ? 4.926 1.455 11.461 1 94.81 54 GLU B N 1
ATOM 2580 C CA . GLU B 1 54 ? 5.766 0.342 11.898 1 94.81 54 GLU B CA 1
ATOM 2581 C C . GLU B 1 54 ? 6 -0.649 10.758 1 94.81 54 GLU B C 1
ATOM 2583 O O . GLU B 1 54 ? 5.059 -1.038 10.062 1 94.81 54 GLU B O 1
ATOM 2588 N N . ILE B 1 55 ? 7.176 -1.038 10.609 1 96.62 55 ILE B N 1
ATOM 2589 C CA . ILE B 1 55 ? 7.543 -2.059 9.633 1 96.62 55 ILE B CA 1
ATOM 2590 C C . ILE B 1 55 ? 7.621 -3.422 10.32 1 96.62 55 ILE B C 1
ATOM 2592 O O . ILE B 1 55 ? 8.336 -3.588 11.305 1 96.62 55 ILE B O 1
ATOM 2596 N N . SER B 1 56 ? 6.938 -4.367 9.758 1 96.12 56 SER B N 1
ATOM 2597 C CA . SER B 1 56 ? 6.871 -5.691 10.359 1 96.12 56 SER B CA 1
ATOM 2598 C C . SER B 1 56 ? 8.242 -6.371 10.359 1 96.12 56 SER B C 1
ATOM 2600 O O . SER B 1 56 ? 8.977 -6.285 9.375 1 96.12 56 SER B O 1
ATOM 2602 N N . THR B 1 57 ? 8.508 -7.059 11.438 1 96.94 57 THR B N 1
ATOM 2603 C CA . THR B 1 57 ? 9.727 -7.863 11.508 1 96.94 57 THR B CA 1
ATOM 2604 C C . THR B 1 57 ? 9.391 -9.352 11.57 1 96.94 57 THR B C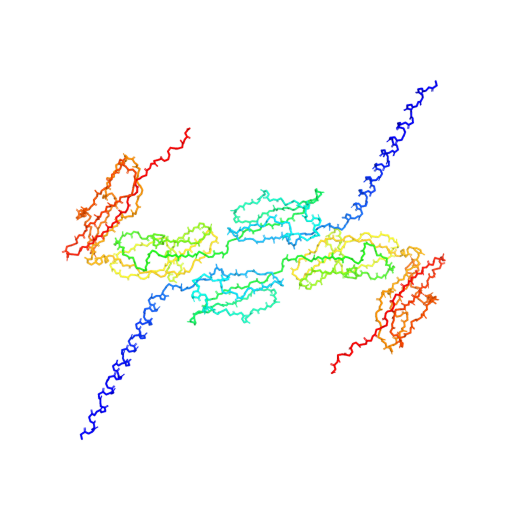 1
ATOM 2606 O O . THR B 1 57 ? 10.227 -10.172 11.945 1 96.94 57 THR B O 1
ATOM 2609 N N . LYS B 1 58 ? 8.203 -9.703 11.273 1 96.94 58 LYS B N 1
ATOM 2610 C CA . LYS B 1 58 ? 7.754 -11.094 11.266 1 96.94 58 LYS B CA 1
ATOM 2611 C C . LYS B 1 58 ? 7.977 -11.734 9.906 1 96.94 58 LYS B C 1
ATOM 2613 O O . LYS B 1 58 ? 7.402 -11.297 8.906 1 96.94 58 LYS B O 1
ATOM 2618 N N . PRO B 1 59 ? 8.641 -12.836 9.828 1 98.06 59 PRO B N 1
ATOM 2619 C CA . PRO B 1 59 ? 8.898 -13.492 8.547 1 98.06 59 PRO B CA 1
ATOM 2620 C C . PRO B 1 59 ? 7.617 -13.859 7.805 1 98.06 59 PRO B C 1
ATOM 2622 O O . PRO B 1 59 ? 7.57 -13.789 6.574 1 98.06 59 PRO B O 1
ATOM 2625 N N . GLN B 1 60 ? 6.566 -14.234 8.516 1 97.38 60 GLN B N 1
ATOM 2626 C CA . GLN B 1 60 ? 5.328 -14.695 7.898 1 97.38 60 GLN B CA 1
ATOM 2627 C C . GLN B 1 60 ? 4.691 -13.594 7.051 1 97.38 60 GLN B C 1
ATOM 2629 O O . GLN B 1 60 ? 3.844 -13.875 6.199 1 97.38 60 GLN B O 1
ATOM 2634 N N . ASP B 1 61 ? 5.086 -12.359 7.332 1 97.38 61 ASP B N 1
ATOM 2635 C CA . ASP B 1 61 ? 4.516 -11.25 6.574 1 97.38 61 ASP B CA 1
ATOM 2636 C C . ASP B 1 61 ? 5.18 -11.117 5.207 1 97.38 61 ASP B C 1
ATOM 2638 O O . ASP B 1 61 ? 4.629 -10.492 4.301 1 97.38 61 ASP B O 1
ATOM 2642 N N . TYR B 1 62 ? 6.277 -11.734 4.945 1 98.12 62 TYR B N 1
ATOM 2643 C CA . TYR B 1 62 ? 7.062 -11.531 3.734 1 98.12 62 TYR B CA 1
ATOM 2644 C C . TYR B 1 62 ? 7.211 -12.836 2.957 1 98.12 62 TYR B C 1
ATOM 2646 O O . TYR B 1 62 ? 7.516 -12.82 1.763 1 98.12 62 TYR B O 1
ATOM 2654 N N . ILE B 1 63 ? 6.957 -13.961 3.688 1 97.19 63 ILE B N 1
ATOM 2655 C CA . ILE B 1 63 ? 7.41 -15.25 3.18 1 97.19 63 ILE B CA 1
ATOM 2656 C C . ILE B 1 63 ? 6.25 -16.25 3.188 1 97.19 63 ILE B C 1
ATOM 2658 O O . ILE B 1 63 ? 5.457 -16.266 4.129 1 97.19 63 ILE B O 1
ATOM 2662 N N . ASN B 1 64 ? 6.219 -17 2.131 1 94.69 64 ASN B N 1
ATOM 2663 C CA . ASN B 1 64 ? 5.391 -18.203 2.123 1 94.69 64 ASN B CA 1
ATOM 2664 C C . ASN B 1 64 ? 6.199 -19.438 2.508 1 94.69 64 ASN B C 1
ATOM 2666 O O . ASN B 1 64 ? 7.141 -19.812 1.807 1 94.69 64 ASN B O 1
ATOM 2670 N N . ALA B 1 65 ? 5.875 -20.078 3.586 1 93.25 65 ALA B N 1
ATOM 2671 C CA . ALA B 1 65 ? 6.492 -21.312 4.059 1 93.25 65 ALA B CA 1
ATOM 2672 C C . ALA B 1 65 ? 5.703 -21.906 5.223 1 93.25 65 ALA B C 1
ATOM 2674 O O . ALA B 1 65 ? 4.773 -21.281 5.738 1 93.25 65 ALA B O 1
ATOM 2675 N N . ASN B 1 66 ? 5.969 -23.156 5.492 1 89.5 66 ASN B N 1
ATOM 2676 C CA . ASN B 1 66 ? 5.336 -23.734 6.676 1 89.5 66 ASN B CA 1
ATOM 2677 C C . ASN B 1 66 ? 5.926 -23.156 7.961 1 89.5 66 ASN B C 1
ATOM 2679 O O . ASN B 1 66 ? 6.941 -22.469 7.926 1 89.5 66 ASN B O 1
ATOM 2683 N N . GLU B 1 67 ? 5.305 -23.406 9.078 1 92.75 67 GLU B N 1
ATOM 2684 C CA . GLU B 1 67 ? 5.672 -22.797 10.352 1 92.75 67 GLU B CA 1
ATOM 2685 C C . GLU B 1 67 ? 7.074 -23.219 10.781 1 92.75 67 GLU B C 1
ATOM 2687 O O . GLU B 1 67 ? 7.82 -22.422 11.352 1 92.75 67 GLU B O 1
ATOM 2692 N N . ALA B 1 68 ? 7.422 -24.453 10.516 1 89.5 68 ALA B N 1
ATOM 2693 C CA . ALA B 1 68 ? 8.734 -24.953 10.898 1 89.5 68 ALA B CA 1
ATOM 2694 C C . ALA B 1 68 ? 9.852 -24.172 10.211 1 89.5 68 ALA B C 1
ATOM 2696 O O . ALA B 1 68 ? 10.852 -23.828 10.836 1 89.5 68 ALA B O 1
ATOM 2697 N N . ILE B 1 69 ? 9.586 -23.938 8.984 1 91.44 69 ILE B N 1
ATOM 2698 C CA . ILE B 1 69 ? 10.562 -23.188 8.203 1 91.44 69 ILE B CA 1
ATOM 2699 C C . ILE B 1 69 ? 10.562 -21.719 8.641 1 91.44 69 ILE B C 1
ATOM 2701 O O . ILE B 1 69 ? 11.625 -21.141 8.867 1 91.44 69 ILE B O 1
ATOM 2705 N N . LEU B 1 70 ? 9.422 -21.125 8.797 1 95.19 70 LEU B N 1
ATOM 2706 C CA . LEU B 1 70 ? 9.281 -19.719 9.172 1 95.19 70 LEU B CA 1
ATOM 2707 C C . LEU B 1 70 ? 10.016 -19.422 10.469 1 95.19 70 LEU B C 1
ATOM 2709 O O . LEU B 1 70 ? 10.625 -18.359 10.609 1 95.19 70 LEU B O 1
ATOM 2713 N N . SER B 1 71 ? 10.008 -20.328 11.414 1 95.5 71 SER B N 1
ATOM 2714 C CA . SER B 1 71 ? 10.617 -20.125 12.719 1 95.5 71 SER B CA 1
ATOM 2715 C C . SER B 1 71 ? 12.133 -20.047 12.609 1 95.5 71 SER B C 1
ATOM 2717 O O . SER B 1 71 ? 12.805 -19.547 13.523 1 95.5 71 SER B O 1
ATOM 2719 N N . GLN B 1 72 ? 12.68 -20.531 11.5 1 95.06 72 GLN B N 1
ATOM 2720 C CA . GLN B 1 72 ? 14.125 -20.562 11.328 1 95.06 72 GLN B CA 1
ATOM 2721 C C . GLN B 1 72 ? 14.602 -19.438 10.406 1 95.06 72 GLN B C 1
ATOM 2723 O O . GLN B 1 72 ? 15.805 -19.266 10.211 1 95.06 72 GLN B O 1
ATOM 2728 N N . VAL B 1 73 ? 13.688 -18.734 9.836 1 97.19 73 VAL B N 1
ATOM 2729 C CA . VAL B 1 73 ? 14.031 -17.656 8.914 1 97.19 73 VAL B CA 1
ATOM 2730 C C . VAL B 1 73 ? 14.547 -16.453 9.695 1 97.19 73 VAL B C 1
ATOM 2732 O O . VAL B 1 73 ? 13.992 -16.094 10.734 1 97.19 73 VAL B O 1
ATOM 2735 N N . ILE B 1 74 ? 15.641 -15.828 9.227 1 97.75 74 ILE B N 1
ATOM 2736 C CA . ILE B 1 74 ? 16.172 -14.594 9.789 1 97.75 74 ILE B CA 1
ATOM 2737 C C . ILE B 1 74 ? 16.062 -13.469 8.766 1 97.75 74 ILE B C 1
ATOM 2739 O O . ILE B 1 74 ? 16.594 -13.562 7.66 1 97.75 74 ILE B O 1
ATOM 2743 N N . LEU B 1 75 ? 15.336 -12.43 9.109 1 98.44 75 LEU B N 1
ATOM 2744 C CA . LEU B 1 75 ? 15.25 -11.25 8.25 1 98.44 75 LEU B CA 1
ATOM 2745 C C . LEU B 1 75 ? 16.469 -10.359 8.43 1 98.44 75 LEU B C 1
ATOM 2747 O O . LEU B 1 75 ? 16.906 -10.109 9.562 1 98.44 75 LEU B O 1
ATOM 2751 N N . ASN B 1 76 ? 17.016 -9.93 7.352 1 98.44 76 ASN B N 1
ATOM 2752 C CA . ASN B 1 76 ? 18.109 -8.977 7.355 1 98.44 76 ASN B CA 1
ATOM 2753 C C . ASN B 1 76 ? 17.656 -7.594 6.887 1 98.44 76 ASN B C 1
ATOM 2755 O O . ASN B 1 76 ? 17.547 -7.348 5.684 1 98.44 76 ASN B O 1
ATOM 2759 N N . PHE B 1 77 ? 17.516 -6.68 7.816 1 97.88 77 PHE B N 1
ATOM 2760 C CA . PHE B 1 77 ? 17.078 -5.316 7.531 1 97.88 77 PHE B CA 1
ATOM 2761 C C . PHE B 1 77 ? 18.172 -4.316 7.848 1 97.88 77 PHE B C 1
ATOM 2763 O O . PHE B 1 77 ? 17.906 -3.168 8.203 1 97.88 77 PHE B O 1
ATOM 2770 N N . SER B 1 78 ? 19.344 -4.719 7.777 1 97.12 78 SER B N 1
ATOM 2771 C CA . SER B 1 78 ? 20.469 -3.881 8.156 1 97.12 78 SER B CA 1
ATOM 2772 C C . SER B 1 78 ? 20.578 -2.646 7.266 1 97.12 78 SER B C 1
ATOM 2774 O O . SER B 1 78 ? 21.062 -1.601 7.695 1 97.12 78 SER B O 1
ATOM 2776 N N . ASN B 1 79 ? 20.109 -2.736 5.996 1 96.81 79 ASN B N 1
ATOM 2777 C CA . ASN B 1 79 ? 20.188 -1.629 5.047 1 96.81 79 ASN B CA 1
ATOM 2778 C C . ASN B 1 79 ? 19 -0.695 5.168 1 96.81 79 ASN B C 1
ATOM 2780 O O . ASN B 1 79 ? 18.953 0.354 4.523 1 96.81 79 ASN B O 1
ATOM 2784 N N . LEU B 1 80 ? 18.031 -1.126 5.887 1 96.88 80 LEU B N 1
ATOM 2785 C CA . LEU B 1 80 ? 16.781 -0.367 5.984 1 96.88 80 LEU B CA 1
ATOM 2786 C C . LEU B 1 80 ? 16.984 0.905 6.801 1 96.88 80 LEU B C 1
ATOM 2788 O O . LEU B 1 80 ? 17.547 0.861 7.898 1 96.88 80 LEU B O 1
ATOM 2792 N N . LYS B 1 81 ? 16.547 2.09 6.199 1 94.81 81 LYS B N 1
ATOM 2793 C CA . LYS B 1 81 ? 16.562 3.383 6.883 1 94.81 81 LYS B CA 1
ATOM 2794 C C . LYS B 1 81 ? 15.141 3.904 7.105 1 94.81 81 LYS B C 1
ATOM 2796 O O . LYS B 1 81 ? 14.227 3.568 6.348 1 94.81 81 LYS B O 1
ATOM 2801 N N . ASN B 1 82 ? 14.961 4.633 8.156 1 90.94 82 ASN B N 1
ATOM 2802 C CA . ASN B 1 82 ? 13.672 5.27 8.391 1 90.94 82 ASN B CA 1
ATOM 2803 C C . ASN B 1 82 ? 13.523 6.555 7.574 1 90.94 82 ASN B C 1
ATOM 2805 O O . ASN B 1 82 ? 13.352 7.637 8.141 1 90.94 82 ASN B O 1
ATOM 2809 N N . GLU B 1 83 ? 13.75 6.48 6.281 1 95.69 83 GLU B N 1
ATOM 2810 C CA . GLU B 1 83 ? 13.617 7.547 5.293 1 95.69 83 GLU B CA 1
ATOM 2811 C C . GLU B 1 83 ? 12.867 7.062 4.055 1 95.69 83 GLU B C 1
ATOM 2813 O O . GLU B 1 83 ? 12.883 5.871 3.738 1 95.69 83 GLU B O 1
ATOM 2818 N N . ILE B 1 84 ? 12.25 7.953 3.52 1 97 84 ILE B N 1
ATOM 2819 C CA . ILE B 1 84 ? 11.555 7.645 2.273 1 97 84 ILE B CA 1
ATOM 2820 C C . ILE B 1 84 ? 12.555 7.109 1.248 1 97 84 ILE B C 1
ATOM 2822 O O . ILE B 1 84 ? 13.641 7.668 1.084 1 97 84 ILE B O 1
ATOM 2826 N N . GLY B 1 85 ? 12.25 6.031 0.619 1 97.62 85 GLY B N 1
ATOM 2827 C CA . GLY B 1 85 ? 13.148 5.387 -0.323 1 97.62 85 GLY B CA 1
ATOM 2828 C C . GLY B 1 85 ? 12.875 3.904 -0.49 1 97.62 85 GLY B C 1
ATOM 2829 O O . GLY B 1 85 ? 11.898 3.383 0.045 1 97.62 85 GLY B O 1
ATOM 2830 N N . GLU B 1 86 ? 13.617 3.273 -1.382 1 98.38 86 GLU B N 1
ATOM 2831 C CA . GLU B 1 86 ? 13.555 1.836 -1.626 1 98.38 86 GLU B CA 1
ATOM 2832 C C . GLU B 1 86 ? 14.828 1.138 -1.162 1 98.38 86 GLU B C 1
ATOM 2834 O O . GLU B 1 86 ? 15.93 1.562 -1.505 1 98.38 86 GLU B O 1
ATOM 2839 N N . TYR B 1 87 ? 14.711 0.078 -0.406 1 98.38 87 TYR B N 1
ATOM 2840 C CA . TYR B 1 87 ? 15.828 -0.585 0.252 1 98.38 87 TYR B CA 1
ATOM 2841 C C . TYR B 1 87 ? 15.852 -2.074 -0.073 1 98.38 87 TYR B C 1
ATOM 2843 O O . TYR B 1 87 ? 14.828 -2.752 0.034 1 98.38 87 TYR B O 1
ATOM 2851 N N . LYS B 1 88 ? 16.953 -2.545 -0.532 1 98.44 88 LYS B N 1
ATOM 2852 C CA . LYS B 1 88 ? 17.141 -3.98 -0.727 1 98.44 88 LYS B CA 1
ATOM 2853 C C . LYS B 1 88 ? 17.359 -4.691 0.604 1 98.44 88 LYS B C 1
ATOM 2855 O O . LYS B 1 88 ? 18.25 -4.324 1.37 1 98.44 88 LYS B O 1
ATOM 2860 N N . VAL B 1 89 ? 16.578 -5.637 1.003 1 98.31 89 VAL B N 1
ATOM 2861 C CA . VAL B 1 89 ? 16.688 -6.453 2.207 1 98.31 89 VAL B CA 1
ATOM 2862 C C . VAL B 1 89 ? 16.625 -7.934 1.832 1 98.31 89 VAL B C 1
ATOM 2864 O O . VAL B 1 89 ? 16.641 -8.281 0.649 1 98.31 89 VAL B O 1
ATOM 2867 N N . SER B 1 90 ? 16.672 -8.82 2.873 1 98.38 90 SER B N 1
ATOM 2868 C CA . SER B 1 90 ? 16.656 -10.234 2.521 1 98.38 90 SER B CA 1
ATOM 2869 C C . SER B 1 90 ? 16.172 -11.094 3.684 1 98.38 90 SER B C 1
ATOM 2871 O O . SER B 1 90 ? 16.125 -10.633 4.828 1 98.38 90 SER B O 1
ATOM 2873 N N . ALA B 1 91 ? 15.68 -12.195 3.371 1 97.62 91 ALA B N 1
ATOM 2874 C CA . ALA B 1 91 ? 15.453 -13.305 4.301 1 97.62 91 ALA B CA 1
ATOM 2875 C C . ALA B 1 91 ? 16.5 -14.398 4.117 1 97.62 91 ALA B C 1
ATOM 2877 O O . ALA B 1 91 ? 16.891 -14.711 2.992 1 97.62 91 ALA B O 1
ATOM 2878 N N . THR B 1 92 ? 16.953 -14.914 5.258 1 97.44 92 THR B N 1
ATOM 2879 C CA . THR B 1 92 ? 17.938 -15.992 5.207 1 97.44 92 THR B CA 1
ATOM 2880 C C . THR B 1 92 ? 17.391 -17.25 5.875 1 97.44 92 THR B C 1
ATOM 2882 O O . THR B 1 92 ? 16.812 -17.188 6.965 1 97.44 92 THR B O 1
ATOM 2885 N N . TYR B 1 93 ? 17.5 -18.375 5.191 1 95.06 93 TYR B N 1
ATOM 2886 C CA . TYR B 1 93 ? 17.172 -19.703 5.707 1 95.06 93 TYR B CA 1
ATOM 2887 C C . TYR B 1 93 ? 18.281 -20.688 5.406 1 95.06 93 TYR B C 1
ATOM 2889 O O . TYR B 1 93 ? 18.656 -20.891 4.246 1 95.06 93 TYR B O 1
ATOM 2897 N N . LEU B 1 94 ? 18.812 -21.312 6.438 1 91.69 94 LEU B N 1
ATOM 2898 C CA . LEU B 1 94 ? 19.906 -22.281 6.324 1 91.69 94 LEU B CA 1
ATOM 2899 C C . LEU B 1 94 ? 21.016 -21.75 5.418 1 91.69 94 LEU B C 1
ATOM 2901 O O . LEU B 1 94 ? 21.484 -22.453 4.527 1 91.69 94 LEU B O 1
ATOM 2905 N N . GLY B 1 95 ? 21.328 -20.484 5.566 1 91.81 95 GLY B N 1
ATOM 2906 C CA . GLY B 1 95 ? 22.469 -19.875 4.906 1 91.81 95 GLY B CA 1
ATOM 2907 C C . GLY B 1 95 ? 22.141 -19.344 3.518 1 91.81 95 GLY B C 1
ATOM 2908 O O . GLY B 1 95 ? 22.969 -18.672 2.895 1 91.81 95 GLY B O 1
ATOM 2909 N N . VAL B 1 96 ? 20.969 -19.719 2.967 1 93.06 96 VAL B N 1
ATOM 2910 C CA . VAL B 1 96 ? 20.578 -19.234 1.645 1 93.06 96 VAL B CA 1
ATOM 2911 C C . VAL B 1 96 ? 19.812 -17.922 1.775 1 93.06 96 VAL B C 1
ATOM 2913 O O . VAL B 1 96 ? 18.875 -17.812 2.568 1 93.06 96 VAL B O 1
ATOM 2916 N N . GLU B 1 97 ? 20.203 -16.922 0.982 1 95.75 97 GLU B N 1
ATOM 2917 C CA . GLU B 1 97 ? 19.578 -15.602 1.045 1 95.75 97 GLU B CA 1
ATOM 2918 C C . GLU B 1 97 ? 18.516 -15.438 -0.04 1 95.75 97 GLU B C 1
ATOM 2920 O O . GLU B 1 97 ? 18.734 -15.812 -1.193 1 95.75 97 GLU B O 1
ATOM 2925 N N . TYR B 1 98 ? 17.422 -14.93 0.309 1 96 98 TYR B N 1
ATOM 2926 C CA . TYR B 1 98 ? 16.312 -14.578 -0.576 1 96 98 TYR B CA 1
ATOM 2927 C C . TYR B 1 98 ? 16.047 -13.078 -0.539 1 96 98 TYR B C 1
ATOM 2929 O O . TYR B 1 98 ? 15.43 -12.57 0.399 1 96 98 TYR B O 1
ATOM 2937 N N . PRO B 1 99 ? 16.469 -12.367 -1.551 1 97.81 99 PRO B N 1
ATOM 2938 C CA . PRO B 1 99 ? 16.344 -10.906 -1.524 1 97.81 99 PRO B CA 1
ATOM 2939 C C . PRO B 1 99 ? 14.938 -10.43 -1.89 1 97.81 99 PRO B C 1
ATOM 2941 O O . PRO B 1 99 ? 14.203 -11.133 -2.586 1 97.81 99 PRO B O 1
ATOM 2944 N N . PHE B 1 100 ? 14.539 -9.305 -1.349 1 97.56 100 PHE B N 1
ATOM 2945 C CA . PHE B 1 100 ? 13.359 -8.531 -1.717 1 97.56 100 PHE B CA 1
ATOM 2946 C C . PHE B 1 100 ? 13.531 -7.066 -1.347 1 97.56 100 PHE B C 1
ATOM 2948 O O . PHE B 1 100 ? 14.609 -6.652 -0.924 1 97.56 100 PHE B O 1
ATOM 2955 N N . TYR B 1 101 ? 12.438 -6.207 -1.601 1 98.62 101 TYR B N 1
ATOM 2956 C CA . TYR B 1 101 ? 12.578 -4.773 -1.358 1 98.62 101 TYR B CA 1
ATOM 2957 C C . TYR B 1 101 ? 11.516 -4.277 -0.384 1 98.62 101 TYR B C 1
ATOM 2959 O O . TYR B 1 101 ? 10.391 -4.781 -0.375 1 98.62 101 TYR B O 1
ATOM 2967 N N . ILE B 1 102 ? 11.891 -3.359 0.396 1 98.06 102 ILE B N 1
ATOM 2968 C CA . ILE B 1 102 ? 10.969 -2.535 1.171 1 98.06 102 ILE B CA 1
ATOM 2969 C C . ILE B 1 102 ? 10.992 -1.1 0.647 1 98.06 102 ILE B C 1
ATOM 2971 O O . ILE B 1 102 ? 12.062 -0.506 0.501 1 98.06 102 ILE B O 1
ATOM 2975 N N . LYS B 1 103 ? 9.891 -0.612 0.289 1 98 103 LYS B N 1
ATOM 2976 C CA . LYS B 1 103 ? 9.75 0.77 -0.159 1 98 103 LYS B CA 1
ATOM 2977 C C . LYS B 1 103 ? 8.961 1.597 0.854 1 98 103 LYS B C 1
ATOM 2979 O O . LYS B 1 103 ? 7.844 1.231 1.229 1 98 103 LYS B O 1
ATOM 2984 N N . ILE B 1 104 ? 9.508 2.617 1.335 1 97.19 104 ILE B N 1
ATOM 2985 C CA . ILE B 1 104 ? 8.852 3.557 2.232 1 97.19 104 ILE B CA 1
ATOM 2986 C C . ILE B 1 104 ? 8.359 4.77 1.443 1 97.19 104 ILE B C 1
ATOM 2988 O O . ILE B 1 104 ? 9.141 5.418 0.743 1 97.19 104 ILE B O 1
ATOM 2992 N N . VAL B 1 105 ? 7.09 5.023 1.547 1 97.62 105 VAL B N 1
ATOM 2993 C CA . VAL B 1 105 ? 6.484 6.152 0.847 1 97.62 105 VAL B CA 1
ATOM 2994 C C . VAL B 1 105 ? 5.742 7.043 1.844 1 97.62 105 VAL B C 1
ATOM 2996 O O . VAL B 1 105 ? 5.422 6.605 2.951 1 97.62 105 VAL B O 1
ATOM 2999 N N . ASP B 1 106 ? 5.547 8.297 1.54 1 97.81 106 ASP B N 1
ATOM 3000 C CA . ASP B 1 106 ? 4.695 9.211 2.295 1 97.81 106 ASP B CA 1
ATOM 3001 C C . ASP B 1 106 ? 3.562 9.75 1.423 1 97.81 106 ASP B C 1
ATOM 3003 O O . ASP B 1 106 ? 3.787 10.609 0.566 1 97.81 106 ASP B O 1
ATOM 3007 N N . THR B 1 107 ? 2.379 9.242 1.628 1 97.38 107 THR B N 1
ATOM 3008 C CA . THR B 1 107 ? 1.213 9.68 0.87 1 97.38 107 THR B CA 1
ATOM 3009 C C . THR B 1 107 ? 0.2 10.367 1.784 1 97.38 107 THR B C 1
ATOM 3011 O O . THR B 1 107 ? -0.896 10.719 1.347 1 97.38 107 THR B O 1
ATOM 3014 N N . THR B 1 108 ? 0.503 10.531 3.059 1 96.88 108 THR B N 1
ATOM 3015 C CA . THR B 1 108 ? -0.395 11.109 4.051 1 96.88 108 THR B CA 1
ATOM 3016 C C . THR B 1 108 ? -0.366 12.633 3.984 1 96.88 108 THR B C 1
ATOM 3018 O O . THR B 1 108 ? 0.708 13.242 3.98 1 96.88 108 THR B O 1
ATOM 3021 N N . LYS B 1 109 ? -1.498 13.195 3.961 1 97.25 109 LYS B N 1
ATOM 3022 C CA . LYS B 1 109 ? -1.603 14.648 3.914 1 97.25 109 LYS B CA 1
ATOM 3023 C C . LYS B 1 109 ? -1.459 15.258 5.309 1 97.25 109 LYS B C 1
ATOM 3025 O O . LYS B 1 109 ? -1.938 14.688 6.289 1 97.25 109 LYS B O 1
ATOM 3030 N N . PRO B 1 110 ? -0.844 16.484 5.367 1 97.44 110 PRO B N 1
ATOM 3031 C CA . PRO B 1 110 ? -0.798 17.172 6.664 1 97.44 110 PRO B CA 1
ATOM 3032 C C . PRO B 1 110 ? -2.182 17.562 7.168 1 97.44 110 PRO B C 1
ATOM 3034 O O . PRO B 1 110 ? -3.039 17.969 6.375 1 97.44 110 PRO B O 1
ATOM 3037 N N . VAL B 1 111 ? -2.404 17.484 8.477 1 96 111 VAL B N 1
ATOM 3038 C CA . VAL B 1 111 ? -3.6 18 9.141 1 96 111 VAL B CA 1
ATOM 3039 C C . VAL B 1 111 ? -3.256 19.25 9.938 1 96 111 VAL B C 1
ATOM 3041 O O . VAL B 1 111 ? -2.416 19.203 10.836 1 96 111 VAL B O 1
ATOM 3044 N N . VAL B 1 112 ? -3.934 20.312 9.633 1 95.62 112 VAL B N 1
ATOM 3045 C CA . VAL B 1 112 ? -3.498 21.609 10.133 1 95.62 112 VAL B CA 1
ATOM 3046 C C . VAL B 1 112 ? -4.59 22.219 11.008 1 95.62 112 VAL B C 1
ATOM 3048 O O . VAL B 1 112 ? -5.773 22.172 10.664 1 95.62 112 VAL B O 1
ATOM 3051 N N . THR B 1 113 ? -4.184 22.719 12.148 1 91 113 THR B N 1
ATOM 3052 C CA . THR B 1 113 ? -5.027 23.531 13.016 1 91 113 THR B CA 1
ATOM 3053 C C . THR B 1 113 ? -4.496 24.969 13.094 1 91 113 THR B C 1
ATOM 3055 O O . THR B 1 113 ? -3.328 25.188 13.422 1 91 113 THR B O 1
ATOM 3058 N N . LEU B 1 114 ? -5.328 25.938 12.766 1 90.12 114 LEU B N 1
ATOM 3059 C CA . LEU B 1 114 ? -4.949 27.344 12.828 1 90.12 114 LEU B CA 1
ATOM 3060 C C . LEU B 1 114 ? -5.039 27.859 14.266 1 90.12 114 LEU B C 1
ATOM 3062 O O . LEU B 1 114 ? -5.84 27.375 15.055 1 90.12 114 LEU B O 1
ATOM 3066 N N . LYS B 1 115 ? -4.203 28.891 14.555 1 84.25 115 LYS B N 1
ATOM 3067 C CA . LYS B 1 115 ? -4.266 29.531 15.859 1 84.25 115 LYS B CA 1
ATOM 3068 C C . LYS B 1 115 ? -5.602 30.25 16.062 1 84.25 115 LYS B C 1
ATOM 3070 O O . LYS B 1 115 ? -6.117 30.312 17.172 1 84.25 115 LYS B O 1
ATOM 3075 N N . ALA B 1 116 ? -6.086 30.797 14.953 1 80.44 116 ALA B N 1
ATOM 3076 C CA . ALA B 1 116 ? -7.332 31.562 14.938 1 80.44 116 ALA B CA 1
ATOM 3077 C C . ALA B 1 116 ? -7.883 31.672 13.516 1 80.44 116 ALA B C 1
ATOM 3079 O O . ALA B 1 116 ? -7.215 31.281 12.555 1 80.44 116 ALA B O 1
ATOM 3080 N N . SER B 1 117 ? -9.195 32.094 13.445 1 82.69 117 SER B N 1
ATOM 3081 C CA . SER B 1 117 ? -9.773 32.312 12.125 1 82.69 117 SER B CA 1
ATOM 3082 C C . SER B 1 117 ? -9.484 33.719 11.625 1 82.69 117 SER B C 1
ATOM 3084 O O . SER B 1 117 ? -9.562 33.969 10.422 1 82.69 117 SER B O 1
ATOM 3086 N N . THR B 1 118 ? -9.328 34.562 12.547 1 82.69 118 THR B N 1
ATOM 3087 C CA . THR B 1 118 ? -9.031 35.969 12.234 1 82.69 118 THR B CA 1
ATOM 3088 C C . THR B 1 118 ? -7.754 36.406 12.945 1 82.69 118 THR B C 1
ATOM 3090 O O . THR B 1 118 ? -7.543 36.094 14.117 1 82.69 118 THR B O 1
ATOM 3093 N N . PHE B 1 119 ? -6.902 37.125 12.164 1 83.62 119 PHE B N 1
ATOM 3094 C CA . PHE B 1 119 ? -5.645 37.625 12.703 1 83.62 119 PHE B CA 1
ATOM 3095 C C . PHE B 1 119 ? -5.512 39.125 12.477 1 83.62 119 PHE B C 1
ATOM 3097 O O . PHE B 1 119 ? -5.738 39.625 11.367 1 83.62 119 PHE B O 1
ATOM 3104 N N . ASN B 1 120 ? -5.188 39.812 13.492 1 81.62 120 ASN B N 1
ATOM 3105 C CA . ASN B 1 120 ? -4.84 41.219 13.367 1 81.62 120 ASN B CA 1
ATOM 3106 C C . ASN B 1 120 ? -3.344 41.406 13.148 1 81.62 120 ASN B C 1
ATOM 3108 O O . ASN B 1 120 ? -2.525 40.844 13.883 1 81.62 120 ASN B O 1
ATOM 3112 N N . VAL B 1 121 ? -3.072 42.219 12.023 1 83.25 121 VAL B N 1
ATOM 3113 C CA . VAL B 1 121 ? -1.655 42.406 11.727 1 83.25 121 VAL B CA 1
ATOM 3114 C C . VAL B 1 121 ? -1.364 43.875 11.5 1 83.25 121 VAL B C 1
ATOM 3116 O O . VAL B 1 121 ? -2.268 44.656 11.172 1 83.25 121 VAL B O 1
ATOM 3119 N N . HIS B 1 122 ? -0.048 44.188 11.711 1 79.31 122 HIS B N 1
ATOM 3120 C CA . HIS B 1 122 ? 0.392 45.562 11.43 1 79.31 122 HIS B CA 1
ATOM 3121 C C . HIS B 1 122 ? 0.64 45.75 9.938 1 79.31 122 HIS B C 1
ATOM 3123 O O . HIS B 1 122 ? 1.052 44.812 9.242 1 79.31 122 HIS B O 1
ATOM 3129 N N . LEU B 1 123 ? 0.344 47.062 9.516 1 81.31 123 LEU B N 1
ATOM 3130 C CA . LEU B 1 123 ? 0.646 47.375 8.125 1 81.31 123 LEU B CA 1
ATOM 3131 C C . LEU B 1 123 ? 2.143 47.25 7.852 1 81.31 123 LEU B C 1
ATOM 3133 O O . LEU B 1 123 ? 2.959 47.531 8.734 1 81.31 123 LEU B O 1
ATOM 3137 N N . ASN B 1 124 ? 2.477 46.844 6.699 1 86.56 124 ASN B N 1
ATOM 3138 C CA . ASN B 1 124 ? 3.832 46.844 6.16 1 86.56 124 ASN B CA 1
ATOM 3139 C C . ASN B 1 124 ? 4.742 45.906 6.93 1 86.56 124 ASN B C 1
ATOM 3141 O O . ASN B 1 124 ? 5.938 46.156 7.082 1 86.56 124 ASN B O 1
ATOM 3145 N N . THR B 1 125 ? 4.164 44.875 7.594 1 86.25 125 THR B N 1
ATOM 3146 C CA . THR B 1 125 ? 4.922 43.844 8.25 1 86.25 125 THR B CA 1
ATOM 3147 C C . THR B 1 125 ? 4.742 42.5 7.523 1 86.25 125 THR B C 1
ATOM 3149 O O . THR B 1 125 ? 3.672 42.219 6.973 1 86.25 125 THR B O 1
ATOM 3152 N N . GLU B 1 126 ? 5.773 41.75 7.52 1 94 126 GLU B N 1
ATOM 3153 C CA . GLU B 1 126 ? 5.664 40.438 6.938 1 94 126 GLU B CA 1
ATOM 3154 C C . GLU B 1 126 ? 4.848 39.5 7.836 1 94 126 GLU B C 1
ATOM 3156 O O . GLU B 1 126 ? 5.145 39.344 9.023 1 94 126 GLU B O 1
ATOM 3161 N N . VAL B 1 127 ? 3.838 38.969 7.266 1 94.44 127 VAL B N 1
ATOM 3162 C CA . VAL B 1 127 ? 3.027 37.969 7.945 1 94.44 127 VAL B CA 1
ATOM 3163 C C . VAL B 1 127 ? 3.342 36.594 7.379 1 94.44 127 VAL B C 1
ATOM 3165 O O . VAL B 1 127 ? 3.008 36.281 6.23 1 94.44 127 VAL B O 1
ATOM 3168 N N . TYR B 1 128 ? 3.986 35.75 8.18 1 97 128 TYR B N 1
ATOM 3169 C CA . TYR B 1 128 ? 4.34 34.406 7.715 1 97 128 TYR B CA 1
ATOM 3170 C C . TYR B 1 128 ? 3.191 33.438 7.938 1 97 128 TYR B C 1
ATOM 3172 O O . TYR B 1 128 ? 2.578 33.406 9.008 1 97 128 TYR B O 1
ATOM 3180 N N . ALA B 1 129 ? 2.949 32.625 6.918 1 98.25 129 ALA B N 1
ATOM 3181 C CA . ALA B 1 129 ? 1.878 31.656 7.004 1 98.25 129 ALA B CA 1
ATOM 3182 C C . ALA B 1 129 ? 2.096 30.703 8.188 1 98.25 129 ALA B C 1
ATOM 3184 O O . ALA B 1 129 ? 1.152 30.391 8.914 1 98.25 129 ALA B O 1
ATOM 3185 N N . ILE B 1 130 ? 3.305 30.266 8.383 1 98.19 130 ILE B N 1
ATOM 3186 C CA . ILE B 1 130 ? 3.627 29.281 9.414 1 98.19 130 ILE B CA 1
ATOM 3187 C C . ILE B 1 130 ? 3.273 29.844 10.789 1 98.19 130 ILE B C 1
ATOM 3189 O O . ILE B 1 130 ? 2.953 29.078 11.711 1 98.19 130 ILE B O 1
ATOM 3193 N N . ASP B 1 131 ? 3.291 31.188 10.961 1 93.69 131 ASP B N 1
ATOM 3194 C CA . ASP B 1 131 ? 3.029 31.828 12.242 1 93.69 131 ASP B CA 1
ATOM 3195 C C . ASP B 1 131 ? 1.544 31.766 12.594 1 93.69 131 ASP B C 1
ATOM 3197 O O . ASP B 1 131 ? 1.161 32.031 13.742 1 93.69 131 ASP B O 1
ATOM 3201 N N . LEU B 1 132 ? 0.741 31.547 11.695 1 92.88 132 LEU B N 1
ATOM 3202 C CA . LEU B 1 132 ? -0.703 31.516 11.906 1 92.88 132 LEU B CA 1
ATOM 3203 C C . LEU B 1 132 ? -1.178 30.125 12.297 1 92.88 132 LEU B C 1
ATOM 3205 O O . LEU B 1 132 ? -2.35 29.938 12.625 1 92.88 132 LEU B O 1
ATOM 3209 N N . ILE B 1 133 ? -0.3 29.125 12.266 1 93.62 133 ILE B N 1
ATOM 3210 C CA . ILE B 1 133 ? -0.63 27.734 12.477 1 93.62 133 ILE B CA 1
ATOM 3211 C C . ILE B 1 133 ? -0.337 27.344 13.93 1 93.62 133 ILE B C 1
ATOM 3213 O O . ILE B 1 133 ? 0.713 27.688 14.469 1 93.62 133 ILE B O 1
ATOM 3217 N N . GLU B 1 134 ? -1.278 26.734 14.57 1 89.88 134 GLU B N 1
ATOM 3218 C CA . GLU B 1 134 ? -1.129 26.234 15.93 1 89.88 134 GLU B CA 1
ATOM 3219 C C . GLU B 1 134 ? -0.447 24.875 15.945 1 89.88 134 GLU B C 1
ATOM 3221 O O . GLU B 1 134 ? 0.478 24.641 16.734 1 89.88 134 GLU B O 1
ATOM 3226 N N . LYS B 1 135 ? -0.907 23.938 15.133 1 93.69 135 LYS B N 1
ATOM 3227 C CA . LYS B 1 135 ? -0.439 22.562 15.141 1 93.69 135 LYS B CA 1
ATOM 3228 C C . LYS B 1 135 ? -0.551 21.938 13.75 1 93.69 135 LYS B C 1
ATOM 3230 O O . LYS B 1 135 ? -1.507 22.203 13.023 1 93.69 135 LYS B O 1
ATOM 3235 N N . VAL B 1 136 ? 0.405 21.188 13.391 1 96 136 VAL B N 1
ATOM 3236 C CA . VAL B 1 136 ? 0.361 20.344 12.195 1 96 136 VAL B CA 1
ATOM 3237 C C . VAL B 1 136 ? 0.624 18.891 12.578 1 96 136 VAL B C 1
ATOM 3239 O O . VAL B 1 136 ? 1.59 18.594 13.281 1 96 136 VAL B O 1
ATOM 3242 N N . GLU B 1 137 ? -0.25 17.984 12.211 1 95.88 137 GLU B N 1
ATOM 3243 C CA . GLU B 1 137 ? -0.027 16.547 12.328 1 95.88 137 GLU B CA 1
ATOM 3244 C C . GLU B 1 137 ? 0.491 15.969 11.016 1 95.88 137 GLU B C 1
ATOM 3246 O O . GLU B 1 137 ? -0.263 15.828 10.047 1 95.88 137 GLU B O 1
ATOM 3251 N N . ASP B 1 138 ? 1.705 15.609 10.969 1 96.44 138 ASP B N 1
ATOM 3252 C CA . ASP B 1 138 ? 2.428 15.016 9.844 1 96.44 138 ASP B CA 1
ATOM 3253 C C . ASP B 1 138 ? 3.76 14.422 10.305 1 96.44 138 ASP B C 1
ATOM 3255 O O . ASP B 1 138 ? 4.426 14.984 11.18 1 96.44 138 ASP B O 1
ATOM 3259 N N . ASN B 1 139 ? 4.168 13.289 9.703 1 95.06 139 ASN B N 1
ATOM 3260 C CA . ASN B 1 139 ? 5.406 12.641 10.125 1 95.06 139 ASN B CA 1
ATOM 3261 C C . ASN B 1 139 ? 6.621 13.234 9.422 1 95.06 139 ASN B C 1
ATOM 3263 O O . ASN B 1 139 ? 7.758 12.961 9.805 1 95.06 139 ASN B O 1
ATOM 3267 N N . SER B 1 140 ? 6.398 14.062 8.414 1 95.44 140 SER B N 1
ATOM 3268 C CA . SER B 1 140 ? 7.484 14.672 7.656 1 95.44 140 SER B CA 1
ATOM 3269 C C . SER B 1 140 ? 7.641 16.141 8.008 1 95.44 140 SER B C 1
ATOM 3271 O O . SER B 1 140 ? 6.762 16.734 8.633 1 95.44 140 SER B O 1
ATOM 3273 N N . ASP B 1 141 ? 8.758 16.75 7.602 1 96.38 141 ASP B N 1
ATOM 3274 C CA . ASP B 1 141 ? 8.906 18.188 7.664 1 96.38 141 ASP B CA 1
ATOM 3275 C C . ASP B 1 141 ? 7.867 18.891 6.793 1 96.38 141 ASP B C 1
ATOM 3277 O O . ASP B 1 141 ? 7.41 18.328 5.797 1 96.38 141 ASP B O 1
ATOM 3281 N N . ILE B 1 142 ? 7.523 20.047 7.289 1 98.12 142 ILE B N 1
ATOM 3282 C CA . ILE B 1 142 ? 6.441 20.734 6.602 1 98.12 142 ILE B CA 1
ATOM 3283 C C . ILE B 1 142 ? 6.875 22.156 6.262 1 98.12 142 ILE B C 1
ATOM 3285 O O . ILE B 1 142 ? 7.879 22.656 6.785 1 98.12 142 ILE B O 1
ATOM 3289 N N . ALA B 1 143 ? 6.188 22.734 5.293 1 98.56 143 ALA B N 1
ATOM 3290 C CA . ALA B 1 143 ? 6.23 24.156 4.973 1 98.56 143 ALA B CA 1
ATOM 3291 C C . ALA B 1 143 ? 4.824 24.719 4.785 1 98.56 143 ALA B C 1
ATOM 3293 O O . ALA B 1 143 ? 3.928 24.016 4.312 1 98.56 143 ALA B O 1
ATOM 3294 N N . ALA B 1 144 ? 4.676 25.938 5.23 1 98.62 144 ALA B N 1
ATOM 3295 C CA . ALA B 1 144 ? 3.373 26.594 5.113 1 98.62 144 ALA B CA 1
ATOM 3296 C C . ALA B 1 144 ? 3.432 27.75 4.137 1 98.62 144 ALA B C 1
ATOM 3298 O O . ALA B 1 144 ? 4.43 28.484 4.078 1 98.62 144 ALA B O 1
ATOM 3299 N N . TYR B 1 145 ? 2.344 27.891 3.395 1 98.81 145 TYR B N 1
ATOM 3300 C CA . TYR B 1 145 ? 2.281 28.938 2.377 1 98.81 145 TYR B CA 1
ATOM 3301 C C . TYR B 1 145 ? 0.919 29.625 2.379 1 98.81 145 TYR B C 1
ATOM 3303 O O . TYR B 1 145 ? -0.101 28.984 2.658 1 98.81 145 TYR B O 1
ATOM 3311 N N . PHE B 1 146 ? 0.953 30.938 2.078 1 98.56 146 PHE B N 1
ATOM 3312 C CA . PHE B 1 146 ? -0.234 31.547 1.486 1 98.56 146 PHE B CA 1
ATOM 3313 C C . PHE B 1 146 ? -0.395 31.125 0.033 1 98.56 146 PHE B C 1
ATOM 3315 O O . PHE B 1 146 ? 0.59 31.016 -0.702 1 98.56 146 PHE B O 1
ATOM 3322 N N . ILE B 1 147 ? -1.605 30.812 -0.349 1 97.81 147 ILE B N 1
ATOM 3323 C CA . ILE B 1 147 ? -1.836 30.453 -1.74 1 97.81 147 ILE B CA 1
ATOM 3324 C C . ILE B 1 147 ? -2.91 31.344 -2.344 1 97.81 147 ILE B C 1
ATOM 3326 O O . ILE B 1 147 ? -3.941 31.594 -1.717 1 97.81 147 ILE B O 1
ATOM 3330 N N . ASP B 1 148 ? -2.688 31.859 -3.584 1 95.38 148 ASP B N 1
ATOM 3331 C CA . ASP B 1 148 ? -3.672 32.75 -4.203 1 95.38 148 ASP B CA 1
ATOM 3332 C C . ASP B 1 148 ? -4.559 31.969 -5.18 1 95.38 148 ASP B C 1
ATOM 3334 O O . ASP B 1 148 ? -4.496 30.75 -5.254 1 95.38 148 ASP B O 1
ATOM 3338 N N . GLU B 1 149 ? -5.41 32.656 -5.898 1 91.88 149 GLU B N 1
ATOM 3339 C CA . GLU B 1 149 ? -6.406 32.031 -6.766 1 91.88 149 GLU B CA 1
ATOM 3340 C C . GLU B 1 149 ? -5.75 31.344 -7.953 1 91.88 149 GLU B C 1
ATOM 3342 O O . GLU B 1 149 ? -6.316 30.406 -8.516 1 91.88 149 GLU B O 1
ATOM 3347 N N . ASN B 1 150 ? -4.535 31.797 -8.352 1 95 150 ASN B N 1
ATOM 3348 C CA . ASN B 1 150 ? -3.816 31.203 -9.477 1 95 150 ASN B CA 1
ATOM 3349 C C . ASN B 1 150 ? -2.936 30.047 -9.031 1 95 150 ASN B C 1
ATOM 3351 O O . ASN B 1 150 ? -2.254 29.422 -9.852 1 95 150 ASN B O 1
ATOM 3355 N N . GLY B 1 151 ? -2.883 29.828 -7.797 1 94.06 151 GLY B N 1
ATOM 3356 C CA . GLY B 1 151 ? -2.094 28.734 -7.27 1 94.06 151 GLY B CA 1
ATOM 3357 C C . GLY B 1 151 ? -0.679 29.125 -6.898 1 94.06 151 GLY B C 1
ATOM 3358 O O . GLY B 1 151 ? 0.164 28.281 -6.621 1 94.06 151 GLY B O 1
ATOM 3359 N N . GLU B 1 152 ? -0.398 30.406 -7.035 1 97.31 152 GLU B N 1
ATOM 3360 C CA . GLU B 1 152 ? 0.929 30.875 -6.648 1 97.31 152 GLU B CA 1
ATOM 3361 C C . GLU B 1 152 ? 1.106 30.828 -5.133 1 97.31 152 GLU B C 1
ATOM 3363 O O . GLU B 1 152 ? 0.229 31.281 -4.391 1 97.31 152 GLU B O 1
ATOM 3368 N N . LYS B 1 153 ? 2.244 30.344 -4.668 1 98.31 153 LYS B N 1
ATOM 3369 C CA . LYS B 1 153 ? 2.527 30.141 -3.25 1 98.31 153 LYS B CA 1
ATOM 3370 C C . LYS B 1 153 ? 3.537 31.172 -2.744 1 98.31 153 LYS B C 1
ATOM 3372 O O . LYS B 1 153 ? 4.465 31.547 -3.463 1 98.31 153 LYS B O 1
ATOM 3377 N N . SER B 1 154 ? 3.299 31.641 -1.532 1 98.56 154 SER B N 1
ATOM 3378 C CA . SER B 1 154 ? 4.23 32.531 -0.827 1 98.56 154 SER B CA 1
ATOM 3379 C C . SER B 1 154 ? 4.305 32.156 0.656 1 98.56 154 SER B C 1
ATOM 3381 O O . SER B 1 154 ? 3.279 31.891 1.284 1 98.56 154 SER B O 1
ATOM 3383 N N . THR B 1 155 ? 5.555 32.219 1.179 1 98.62 155 THR B N 1
ATOM 3384 C CA . THR B 1 155 ? 5.711 31.875 2.592 1 98.62 155 THR B CA 1
ATOM 3385 C C . THR B 1 155 ? 5.141 33 3.473 1 98.62 155 THR B C 1
ATOM 3387 O O . THR B 1 155 ? 4.754 32.75 4.617 1 98.62 155 THR B O 1
ATOM 3390 N N . HIS B 1 156 ? 5.195 34.156 2.947 1 98.5 156 HIS B N 1
ATOM 3391 C CA . HIS B 1 156 ? 4.703 35.312 3.697 1 98.5 156 HIS B CA 1
ATOM 3392 C C . HIS B 1 156 ? 4.035 36.312 2.775 1 98.5 156 HIS B C 1
ATOM 3394 O O . HIS B 1 156 ? 4.145 36.219 1.551 1 98.5 156 HIS B O 1
ATOM 3400 N N . LYS B 1 157 ? 3.219 37.188 3.416 1 97.94 157 LYS B N 1
ATOM 3401 C CA . LYS B 1 157 ? 2.58 38.312 2.734 1 97.94 157 LYS B CA 1
ATOM 3402 C C . LYS B 1 157 ? 2.768 39.594 3.516 1 97.94 157 LYS B C 1
ATOM 3404 O O . LYS B 1 1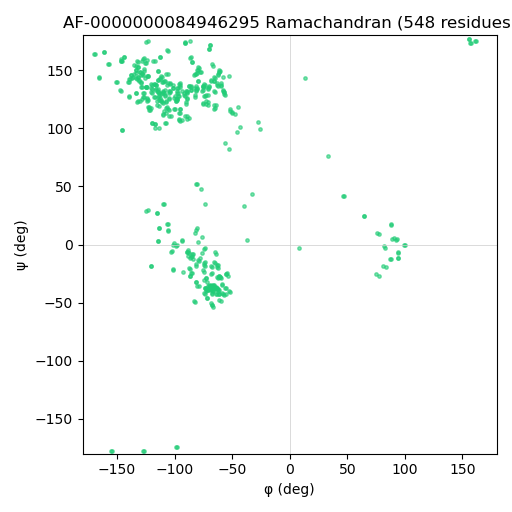57 ? 3 39.594 4.727 1 97.94 157 LYS B O 1
ATOM 3409 N N . VAL B 1 158 ? 2.768 40.75 2.803 1 96.62 158 VAL B N 1
ATOM 3410 C CA . VAL B 1 158 ? 2.801 42.094 3.381 1 96.62 158 VAL B CA 1
ATOM 3411 C C . VAL B 1 158 ? 1.528 42.844 3.006 1 96.62 158 VAL B C 1
ATOM 3413 O O . VAL B 1 158 ? 1.151 42.875 1.833 1 96.62 158 VAL B O 1
ATOM 3416 N N . PHE B 1 159 ? 0.893 43.344 4.004 1 92.88 159 PHE B N 1
ATOM 3417 C CA . PHE B 1 159 ? -0.314 44.125 3.789 1 92.88 159 PHE B CA 1
ATOM 3418 C C . PHE B 1 159 ? -0.032 45.625 3.982 1 92.88 159 PHE B C 1
ATOM 3420 O O . PHE B 1 159 ? 0.271 46.062 5.094 1 92.88 159 PHE B O 1
ATOM 3427 N N . THR B 1 160 ? -0.174 46.406 2.928 1 92.38 160 THR B N 1
ATOM 3428 C CA . THR B 1 160 ? 0.237 47.812 2.963 1 92.38 160 THR B CA 1
ATOM 3429 C C . THR B 1 160 ? -0.971 48.719 3.146 1 92.38 160 THR B C 1
ATOM 3431 O O . THR B 1 160 ? -0.823 49.875 3.518 1 92.38 160 THR B O 1
ATOM 3434 N N . GLU B 1 161 ? -2.186 48.281 2.828 1 90.75 161 GLU B N 1
ATOM 3435 C CA . GLU B 1 161 ? -3.412 49.062 2.973 1 90.75 161 GLU B CA 1
ATOM 3436 C C . GLU B 1 161 ? -4.293 48.5 4.086 1 90.75 161 GLU B C 1
ATOM 3438 O O . GLU B 1 161 ? -4.41 47.281 4.234 1 90.75 161 GLU B O 1
ATOM 3443 N N . LYS B 1 162 ? -4.859 49.469 4.812 1 81.69 162 LYS B N 1
ATOM 3444 C CA . LYS B 1 162 ? -5.793 49.062 5.859 1 81.69 162 LYS B CA 1
ATOM 3445 C C . LYS B 1 162 ? -7.008 48.344 5.27 1 81.69 162 LYS B C 1
ATOM 3447 O O . LYS B 1 162 ? -7.527 48.75 4.227 1 81.69 162 LYS B O 1
ATOM 3452 N N . GLY B 1 163 ? -7.422 47.188 5.941 1 81.38 163 GLY B N 1
ATOM 3453 C CA . GLY B 1 163 ? -8.602 46.469 5.484 1 81.38 163 GLY B CA 1
ATOM 3454 C C . GLY B 1 163 ? -8.609 45.031 5.914 1 81.38 163 GLY B C 1
ATOM 3455 O O . GLY B 1 163 ? -7.719 44.562 6.633 1 81.38 163 GLY B O 1
ATOM 3456 N N . SER B 1 164 ? -9.695 44.438 5.641 1 85.19 164 SER B N 1
ATOM 3457 C CA . SER B 1 164 ? -9.859 43 5.891 1 85.19 164 SER B CA 1
ATOM 3458 C C . SER B 1 164 ? -9.625 42.188 4.625 1 85.19 164 SER B C 1
ATOM 3460 O O . SER B 1 164 ? -10.172 42.5 3.564 1 85.19 164 SER B O 1
ATOM 3462 N N . TYR B 1 165 ? -8.711 41.281 4.812 1 92.75 165 TYR B N 1
ATOM 3463 C CA . TYR B 1 165 ? -8.336 40.406 3.697 1 92.75 165 TYR B CA 1
ATOM 3464 C C . TYR B 1 165 ? -8.672 38.969 4 1 92.75 165 TYR B C 1
ATOM 3466 O O . TYR B 1 165 ? -8.438 38.469 5.113 1 92.75 165 TYR B O 1
ATOM 3474 N N . VAL B 1 166 ? -9.289 38.25 3.062 1 92.31 166 VAL B N 1
ATOM 3475 C CA . VAL B 1 166 ? -9.477 36.812 3.176 1 92.31 166 VAL B CA 1
ATOM 3476 C C . VAL B 1 166 ? -8.367 36.094 2.422 1 92.31 166 VAL B C 1
ATOM 3478 O O . VAL B 1 166 ? -8.219 36.25 1.208 1 92.31 166 VAL B O 1
ATOM 3481 N N . GLU B 1 167 ? -7.523 35.406 3.156 1 95.62 167 GLU B N 1
ATOM 3482 C CA . GLU B 1 167 ? -6.391 34.688 2.604 1 95.62 167 GLU B CA 1
ATOM 3483 C C . GLU B 1 167 ? -6.578 33.156 2.768 1 95.62 167 GLU B C 1
ATOM 3485 O O . GLU B 1 167 ? -7.441 32.719 3.525 1 95.62 167 GLU B O 1
ATOM 3490 N N . ARG B 1 168 ? -5.785 32.406 1.935 1 96.31 168 ARG B N 1
ATOM 3491 C CA . ARG B 1 168 ? -5.773 30.938 2.035 1 96.31 168 ARG B CA 1
ATOM 3492 C C . ARG B 1 168 ? -4.375 30.438 2.359 1 96.31 168 ARG B C 1
ATOM 3494 O O . ARG B 1 168 ? -3.383 30.938 1.828 1 96.31 168 ARG B O 1
ATOM 3501 N N . ILE B 1 169 ? -4.402 29.469 3.283 1 97 169 ILE B N 1
ATOM 3502 C CA . ILE B 1 169 ? -3.15 28.859 3.717 1 97 169 ILE B CA 1
ATOM 3503 C C . ILE B 1 169 ? -3.15 27.375 3.357 1 97 169 ILE B C 1
ATOM 3505 O O . ILE B 1 169 ? -4.164 26.688 3.514 1 97 169 ILE B O 1
ATOM 3509 N N . ILE B 1 170 ? -2.002 26.859 2.863 1 97.62 170 ILE B N 1
ATOM 3510 C CA . ILE B 1 170 ? -1.781 25.438 2.674 1 97.62 170 ILE B CA 1
ATOM 3511 C C . ILE B 1 170 ? -0.47 25.016 3.34 1 97.62 170 ILE B C 1
ATOM 3513 O O . ILE B 1 170 ? 0.455 25.828 3.455 1 97.62 170 ILE B O 1
ATOM 3517 N N . VAL B 1 171 ? -0.512 23.797 3.816 1 98.19 171 VAL B N 1
ATOM 3518 C CA . VAL B 1 171 ? 0.698 23.203 4.359 1 98.19 171 VAL B CA 1
ATOM 3519 C C . VAL B 1 171 ? 1.123 22.016 3.488 1 98.19 171 VAL B C 1
ATOM 3521 O O . VAL B 1 171 ? 0.289 21.203 3.084 1 98.19 171 VAL B O 1
ATOM 3524 N N . GLU B 1 172 ? 2.408 21.984 3.125 1 98.44 172 GLU B N 1
ATOM 3525 C CA . GLU B 1 172 ? 2.986 20.906 2.336 1 98.44 172 GLU B CA 1
ATOM 3526 C C . GLU B 1 172 ? 4.055 20.156 3.125 1 98.44 172 GLU B C 1
ATOM 3528 O O . GLU B 1 172 ? 4.855 20.766 3.83 1 98.44 172 GLU B O 1
ATOM 3533 N N . ASP B 1 173 ? 3.98 18.828 2.982 1 98.12 173 ASP B N 1
ATOM 3534 C CA . ASP B 1 173 ? 5.051 18.062 3.613 1 98.12 173 ASP B CA 1
ATOM 3535 C C . ASP B 1 173 ? 6.211 17.844 2.648 1 98.12 173 ASP B C 1
ATOM 3537 O O . ASP B 1 173 ? 6.176 18.312 1.507 1 98.12 173 ASP B O 1
ATOM 3541 N N . GLN B 1 174 ? 7.277 17.281 3.15 1 97.44 174 GLN B N 1
ATOM 3542 C CA . GLN B 1 174 ? 8.5 17.094 2.377 1 97.44 174 GLN B CA 1
ATOM 3543 C C . GLN B 1 174 ? 8.242 16.219 1.155 1 97.44 174 GLN B C 1
ATOM 3545 O O . GLN B 1 174 ? 8.961 16.312 0.156 1 97.44 174 GLN B O 1
ATOM 3550 N N . ALA B 1 175 ? 7.258 15.336 1.236 1 96.5 175 ALA B N 1
ATOM 3551 C CA . ALA B 1 175 ? 6.949 14.422 0.138 1 96.5 175 ALA B CA 1
ATOM 3552 C C . ALA B 1 175 ? 6.035 15.086 -0.887 1 96.5 175 ALA B C 1
ATOM 3554 O O . ALA B 1 175 ? 5.711 14.492 -1.919 1 96.5 175 ALA B O 1
ATOM 3555 N N . GLY B 1 176 ? 5.551 16.25 -0.582 1 97.12 176 GLY B N 1
ATOM 3556 C CA . GLY B 1 176 ? 4.75 17.016 -1.533 1 97.12 176 GLY B CA 1
ATOM 3557 C C . GLY B 1 176 ? 3.258 16.891 -1.287 1 97.12 176 GLY B C 1
ATOM 3558 O O . GLY B 1 176 ? 2.451 17.438 -2.039 1 97.12 176 GLY B O 1
ATOM 3559 N N . ASN B 1 177 ? 2.859 16.125 -0.284 1 97.69 177 ASN B N 1
ATOM 3560 C CA . ASN B 1 177 ? 1.442 16.078 0.06 1 97.69 177 ASN B CA 1
ATOM 3561 C C . ASN B 1 177 ? 0.96 17.406 0.635 1 97.69 177 ASN B C 1
ATOM 3563 O O . ASN B 1 177 ? 1.679 18.062 1.4 1 97.69 177 ASN B O 1
ATOM 3567 N N . GLN B 1 178 ? -0.22 17.797 0.269 1 97.75 178 GLN B N 1
ATOM 3568 C CA . GLN B 1 178 ? -0.751 19.109 0.664 1 97.75 178 GLN B CA 1
ATOM 3569 C C . GLN B 1 178 ? -1.949 18.953 1.596 1 97.75 178 GLN B C 1
ATOM 3571 O O . GLN B 1 178 ? -2.783 18.062 1.399 1 97.75 178 GLN B O 1
ATOM 3576 N N . SER B 1 179 ? -2.018 19.812 2.566 1 96.94 179 SER B N 1
ATOM 3577 C CA . SER B 1 179 ? -3.188 19.891 3.434 1 96.94 179 SER B CA 1
ATOM 3578 C C . SER B 1 179 ? -4.395 20.438 2.684 1 96.94 179 SER B C 1
ATOM 3580 O O . SER B 1 179 ? -4.281 20.844 1.521 1 96.94 179 SER B O 1
ATOM 3582 N N . ALA B 1 180 ? -5.508 20.359 3.381 1 93.38 180 ALA B N 1
ATOM 3583 C CA . ALA B 1 180 ? -6.629 21.156 2.904 1 93.38 180 ALA B CA 1
ATOM 3584 C C . ALA B 1 180 ? -6.281 22.641 2.914 1 93.38 180 ALA B C 1
ATOM 3586 O O . ALA B 1 180 ? -5.426 23.078 3.684 1 93.38 180 ALA B O 1
ATOM 3587 N N . SER B 1 181 ? -6.906 23.328 1.973 1 93.56 181 SER B N 1
ATOM 3588 C CA . SER B 1 181 ? -6.766 24.766 1.969 1 93.56 181 SER B CA 1
ATOM 3589 C C . SER B 1 181 ? -7.578 25.406 3.09 1 93.56 181 SER B C 1
ATOM 3591 O O . SER B 1 181 ? -8.773 25.156 3.215 1 93.56 181 SER B O 1
ATOM 3593 N N . LEU B 1 182 ? -6.941 26.25 3.891 1 93.5 182 LEU B N 1
ATOM 3594 C CA . LEU B 1 182 ? -7.59 26.875 5.031 1 93.5 182 LEU B CA 1
ATOM 3595 C C . LEU B 1 182 ? -7.801 28.375 4.781 1 93.5 182 LEU B C 1
ATOM 3597 O O . LEU B 1 182 ? -6.871 29.078 4.387 1 93.5 182 LEU B O 1
ATOM 3601 N N . ARG B 1 183 ? -8.961 28.781 5.035 1 92.19 183 ARG B N 1
ATOM 3602 C CA . ARG B 1 183 ? -9.281 30.188 4.91 1 92.19 183 ARG B CA 1
ATOM 3603 C C . ARG B 1 183 ? -8.984 30.938 6.203 1 92.19 183 ARG B C 1
ATOM 3605 O O . ARG B 1 183 ? -9.289 30.453 7.293 1 92.19 183 ARG B O 1
ATOM 3612 N N . VAL B 1 184 ? -8.383 32.094 6.07 1 92.06 184 VAL B N 1
ATOM 3613 C CA . VAL B 1 184 ? -8.117 32.969 7.219 1 92.06 184 VAL B CA 1
ATOM 3614 C C . VAL B 1 184 ? -8.438 34.406 6.867 1 92.06 184 VAL B C 1
ATOM 3616 O O . VAL B 1 184 ? -8.258 34.844 5.723 1 92.06 184 VAL B O 1
ATOM 3619 N N . LYS B 1 185 ? -8.961 35.094 7.867 1 87.19 185 LYS B N 1
ATOM 3620 C CA . LYS B 1 185 ? -9.172 36.531 7.727 1 87.19 185 LYS B CA 1
ATOM 3621 C C . LYS B 1 185 ? -8.031 37.312 8.367 1 87.19 185 LYS B C 1
ATOM 3623 O O . LYS B 1 185 ? -7.703 37.094 9.539 1 87.19 185 LYS B O 1
ATOM 3628 N N . ILE B 1 186 ? -7.414 38.156 7.586 1 91.62 186 ILE B N 1
ATOM 3629 C CA . ILE B 1 186 ? -6.363 39.031 8.078 1 91.62 186 ILE B CA 1
ATOM 3630 C C . ILE B 1 186 ? -6.883 40.469 8.141 1 91.62 186 ILE B C 1
ATOM 3632 O O . ILE B 1 186 ? -7.301 41.031 7.129 1 91.62 186 ILE B O 1
ATOM 3636 N N . VAL B 1 187 ? -7.008 41 9.242 1 85.31 187 VAL B N 1
ATOM 3637 C CA . VAL B 1 187 ? -7.355 42.406 9.453 1 85.31 187 VAL B CA 1
ATOM 3638 C C . VAL B 1 187 ? -6.086 43.219 9.617 1 85.31 187 VAL B C 1
ATOM 3640 O O . VAL B 1 187 ? -5.395 43.125 10.633 1 85.31 187 VAL B O 1
ATOM 3643 N N . ALA B 1 188 ? -5.832 44 8.484 1 85.19 188 ALA B N 1
ATOM 3644 C CA . ALA B 1 188 ? -4.598 44.781 8.461 1 85.19 188 ALA B CA 1
ATOM 3645 C C . ALA B 1 188 ? -4.844 46.219 8.938 1 85.19 188 ALA B C 1
ATOM 3647 O O . ALA B 1 188 ? -5.75 46.875 8.438 1 85.19 188 ALA B O 1
ATOM 3648 N N . GLY B 1 189 ? -4.004 46.625 9.664 1 72.12 189 GLY B N 1
ATOM 3649 C CA . GLY B 1 189 ? -4.008 48 10.062 1 72.12 189 GLY B CA 1
ATOM 3650 C C . GLY B 1 189 ? -5.066 48.344 11.102 1 72.12 189 GLY B C 1
ATOM 3651 O O . GLY B 1 189 ? -5.188 49.469 11.539 1 72.12 189 GLY B O 1
ATOM 3652 N N . GLN B 1 190 ? -6.223 47.344 10.984 1 60.38 190 GLN B N 1
ATOM 3653 C CA . GLN B 1 190 ? -7.281 47.688 11.93 1 60.38 190 GLN B CA 1
ATOM 3654 C C . GLN B 1 190 ? -6.875 47.344 13.359 1 60.38 190 GLN B C 1
ATOM 3656 O O . GLN B 1 190 ? -6.977 46.188 13.781 1 60.38 190 GLN B O 1
ATOM 3661 N N . ASN B 1 191 ? -5.863 47.406 13.789 1 53.22 191 ASN B N 1
ATOM 3662 C CA . ASN B 1 191 ? -5.871 47.156 15.219 1 53.22 191 ASN B CA 1
ATOM 3663 C C . ASN B 1 191 ? -7.156 47.656 15.875 1 53.22 191 ASN B C 1
ATOM 3665 O O . ASN B 1 191 ? -7.371 48.844 15.992 1 53.22 191 ASN B O 1
ATOM 3669 N N . GLY B 1 192 ? -8.367 47.281 15.031 1 52.34 192 GLY B N 1
ATOM 3670 C CA . GLY B 1 192 ? -9.484 47.844 15.773 1 52.34 192 GLY B CA 1
ATOM 3671 C C . GLY B 1 192 ? -9.047 48.812 16.859 1 52.34 192 GLY B C 1
ATOM 3672 O O . GLY B 1 192 ? -7.859 48.938 17.156 1 52.34 192 GLY B O 1
ATOM 3673 N N . ASN B 1 193 ? -10.016 50.031 17.016 1 58.56 193 ASN B N 1
ATOM 3674 C CA . ASN B 1 193 ? -9.68 51.094 17.984 1 58.56 193 ASN B CA 1
ATOM 3675 C C . ASN B 1 193 ? -9.031 50.5 19.234 1 58.56 193 ASN B C 1
ATOM 3677 O O . ASN B 1 193 ? -8.758 51.25 20.188 1 58.56 193 ASN B O 1
ATOM 3681 N N . ASN B 1 194 ? -8.867 49.188 19.062 1 65.5 194 ASN B N 1
ATOM 3682 C CA . ASN B 1 194 ? -8.289 48.688 20.312 1 65.5 194 ASN B CA 1
ATOM 3683 C C . ASN B 1 194 ? -6.785 48.469 20.188 1 65.5 194 ASN B C 1
ATOM 3685 O O . ASN B 1 194 ? -6.289 48.094 19.141 1 65.5 194 ASN B O 1
ATOM 3689 N N . PRO B 1 195 ? -6.098 48.844 21.141 1 75.56 195 PRO B N 1
ATOM 3690 C CA . PRO B 1 195 ? -4.648 48.625 21.125 1 75.56 195 PRO B CA 1
ATOM 3691 C C . PRO B 1 195 ? -4.281 47.156 20.969 1 75.56 195 PRO B C 1
ATOM 3693 O O . PRO B 1 195 ? -5.105 46.25 21.25 1 75.56 195 PRO B O 1
ATOM 3696 N N . THR B 1 196 ? -3.279 46.844 20.297 1 77 196 THR B N 1
ATOM 3697 C CA . THR B 1 196 ? -2.754 45.5 20.172 1 77 196 THR B CA 1
ATOM 3698 C C . THR B 1 196 ? -1.478 45.344 20.984 1 77 196 THR B C 1
ATOM 3700 O O . THR B 1 196 ? -0.831 46.312 21.344 1 77 196 THR B O 1
ATOM 3703 N N . LEU B 1 197 ? -1.276 44.031 21.547 1 79.69 197 LEU B N 1
ATOM 3704 C CA . LEU B 1 197 ? -0.048 43.625 22.234 1 79.69 197 LEU B CA 1
ATOM 3705 C C . LEU B 1 197 ? 0.569 42.406 21.562 1 79.69 197 LEU B C 1
ATOM 3707 O O . LEU B 1 197 ? -0.117 41.406 21.328 1 79.69 197 LEU B O 1
ATOM 3711 N N . THR B 1 198 ? 1.788 42.625 21.016 1 79.38 198 THR B N 1
ATOM 3712 C CA . THR B 1 198 ? 2.512 41.5 20.438 1 79.38 198 THR B CA 1
ATOM 3713 C C . THR B 1 198 ? 3.818 41.25 21.188 1 79.38 198 THR B C 1
ATOM 3715 O O . THR B 1 198 ? 4.273 42.094 21.953 1 79.38 198 THR B O 1
ATOM 3718 N N . GLY B 1 199 ? 4.395 39.938 21.078 1 79.25 199 GLY B N 1
ATOM 3719 C CA . GLY B 1 199 ? 5.641 39.594 21.75 1 79.25 199 GLY B CA 1
ATOM 3720 C C . GLY B 1 199 ? 5.441 39.094 23.172 1 79.25 199 GLY B C 1
ATOM 3721 O O . GLY B 1 199 ? 6.352 39.188 24 1 79.25 199 GLY B O 1
ATOM 3722 N N . ILE B 1 200 ? 4.203 38.719 23.453 1 81.31 200 ILE B N 1
ATOM 3723 C CA . ILE B 1 200 ? 3.908 38.312 24.828 1 81.31 200 ILE B CA 1
ATOM 3724 C C . ILE B 1 200 ? 3.67 36.812 24.891 1 81.31 200 ILE B C 1
ATOM 3726 O O . ILE B 1 200 ? 2.793 36.344 25.609 1 81.31 200 ILE B O 1
ATOM 3730 N N . ASP B 1 201 ? 4.371 36.062 24.078 1 80.38 201 ASP B N 1
ATOM 3731 C CA . ASP B 1 201 ? 4.312 34.594 24.156 1 80.38 201 ASP B CA 1
ATOM 3732 C C . ASP B 1 201 ? 4.918 34.094 25.453 1 80.38 201 ASP B C 1
ATOM 3734 O O . ASP B 1 201 ? 5.793 34.719 26.031 1 80.38 201 ASP B O 1
ATOM 3738 N N . ASP B 1 202 ? 4.387 32.875 25.828 1 84.44 202 ASP B N 1
ATOM 3739 C CA . ASP B 1 202 ? 5.004 32.25 27 1 84.44 202 ASP B CA 1
ATOM 3740 C C . ASP B 1 202 ? 6.492 32 26.766 1 84.44 202 ASP B C 1
ATOM 3742 O O . ASP B 1 202 ? 6.895 31.609 25.672 1 84.44 202 ASP B O 1
ATOM 3746 N N . ILE B 1 203 ? 7.215 32.281 27.859 1 87.56 203 ILE B N 1
ATOM 3747 C CA . ILE B 1 203 ? 8.648 32.125 27.656 1 87.56 203 ILE B CA 1
ATOM 3748 C C . ILE B 1 203 ? 9.266 31.375 28.844 1 87.56 203 ILE B C 1
ATOM 3750 O O . ILE B 1 203 ? 8.734 31.422 29.953 1 87.56 203 ILE B O 1
ATOM 3754 N N . GLU B 1 204 ? 10.383 30.734 28.531 1 89.88 204 GLU B N 1
ATOM 3755 C CA . GLU B 1 204 ? 11.25 30.141 29.547 1 89.88 204 GLU B CA 1
ATOM 3756 C C . GLU B 1 204 ? 12.5 30.984 29.766 1 89.88 204 GLU B C 1
ATOM 3758 O O . GLU B 1 204 ? 13.141 31.422 28.797 1 89.88 204 GLU B O 1
ATOM 3763 N N . VAL B 1 205 ? 12.805 31.25 31.047 1 92.12 205 VAL B N 1
ATOM 3764 C CA . VAL B 1 205 ? 13.992 32.031 31.406 1 92.12 205 VAL B CA 1
ATOM 3765 C C . VAL B 1 205 ? 14.844 31.219 32.406 1 92.12 205 VAL B C 1
ATOM 3767 O O . VAL B 1 205 ? 14.305 30.484 33.219 1 92.12 205 VAL B O 1
ATOM 3770 N N . LEU B 1 206 ? 16.156 31.359 32.25 1 91.75 206 LEU B N 1
ATOM 3771 C CA . LEU B 1 206 ? 17.062 30.625 33.125 1 91.75 206 LEU B CA 1
ATOM 3772 C C . LEU B 1 206 ? 17.141 31.297 34.5 1 91.75 206 LEU B C 1
ATOM 3774 O O . LEU B 1 206 ? 17.125 32.531 34.594 1 91.75 206 LEU B O 1
ATOM 3778 N N . LYS B 1 207 ? 17.344 30.453 35.5 1 92.19 207 LYS B N 1
ATOM 3779 C CA . LYS B 1 207 ? 17.547 30.969 36.844 1 92.19 207 LYS B CA 1
ATOM 3780 C C . LYS B 1 207 ? 18.75 31.922 36.906 1 92.19 207 LYS B C 1
ATOM 3782 O O . LYS B 1 207 ? 19.781 31.656 36.281 1 92.19 207 LYS B O 1
ATOM 3787 N N . ASN B 1 208 ? 18.609 33.062 37.531 1 91.31 208 ASN B N 1
ATOM 3788 C CA . ASN B 1 208 ? 19.625 34.094 37.781 1 91.31 208 ASN B CA 1
ATOM 3789 C C . ASN B 1 208 ? 19.938 34.906 36.531 1 91.31 208 ASN B C 1
ATOM 3791 O O . ASN B 1 208 ? 20.891 35.656 36.5 1 91.31 208 ASN B O 1
ATOM 3795 N N . SER B 1 209 ? 19.125 34.719 35.5 1 89.75 209 SER B N 1
ATOM 3796 C CA . SER B 1 209 ? 19.297 35.562 34.312 1 89.75 209 SER B CA 1
ATOM 3797 C C . SER B 1 209 ? 18.516 36.844 34.469 1 89.75 209 SER B C 1
ATOM 3799 O O . SER B 1 209 ? 17.641 36.969 35.312 1 89.75 209 SER B O 1
ATOM 3801 N N . LYS B 1 210 ? 18.953 37.844 33.625 1 91.69 210 LYS B N 1
ATOM 3802 C CA . LYS B 1 210 ? 18.219 39.094 33.594 1 91.69 210 LYS B CA 1
ATOM 3803 C C . LYS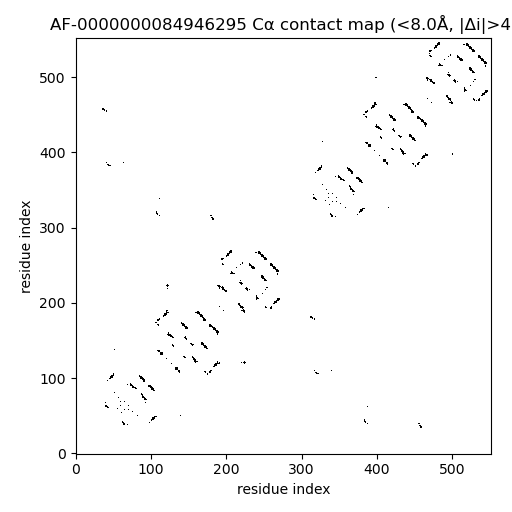 B 1 210 ? 16.906 38.938 32.812 1 91.69 210 LYS B C 1
ATOM 3805 O O . LYS B 1 210 ? 16.891 38.281 31.781 1 91.69 210 LYS B O 1
ATOM 3810 N N . PHE B 1 211 ? 15.82 39.469 33.438 1 92.75 211 PHE B N 1
ATOM 3811 C CA . PHE B 1 211 ? 14.516 39.438 32.781 1 92.75 211 PHE B CA 1
ATOM 3812 C C . PHE B 1 211 ? 13.953 40.844 32.656 1 92.75 211 PHE B C 1
ATOM 3814 O O . PHE B 1 211 ? 13.773 41.531 33.656 1 92.75 211 PHE B O 1
ATOM 3821 N N . ASN B 1 212 ? 13.773 41.219 31.391 1 93.81 212 ASN B N 1
ATOM 3822 C CA . ASN B 1 212 ? 13.078 42.469 31.047 1 93.81 212 ASN B CA 1
ATOM 3823 C C . ASN B 1 212 ? 11.711 42.188 30.422 1 93.81 212 ASN B C 1
ATOM 3825 O O . ASN B 1 212 ? 11.625 41.688 29.297 1 93.81 212 ASN B O 1
ATOM 3829 N N . PRO B 1 213 ? 10.625 42.531 31.172 1 93.69 213 PRO B N 1
ATOM 3830 C CA . PRO B 1 213 ? 9.289 42.156 30.688 1 93.69 213 PRO B CA 1
ATOM 3831 C C . PRO B 1 213 ? 8.93 42.875 29.375 1 93.69 213 PRO B C 1
ATOM 3833 O O . PRO B 1 213 ? 8.008 42.438 28.672 1 93.69 213 PRO B O 1
ATOM 3836 N N . LEU B 1 214 ? 9.602 43.875 29.031 1 94 214 LEU B N 1
ATOM 3837 C CA . LEU B 1 214 ? 9.211 44.656 27.844 1 94 214 LEU B CA 1
ATOM 3838 C C . LEU B 1 214 ? 10.039 44.25 26.641 1 94 214 LEU B C 1
ATOM 3840 O O . LEU B 1 214 ? 9.812 44.719 25.531 1 94 214 LEU B O 1
ATOM 3844 N N . ASP B 1 215 ? 10.961 43.312 26.859 1 91.25 215 ASP B N 1
ATOM 3845 C CA . ASP B 1 215 ? 11.789 42.875 25.734 1 91.25 215 ASP B CA 1
ATOM 3846 C C . ASP B 1 215 ? 10.938 42.156 24.688 1 91.25 215 ASP B C 1
ATOM 3848 O O . ASP B 1 215 ? 10.25 41.188 24.969 1 91.25 215 ASP B O 1
ATOM 3852 N N . GLY B 1 216 ? 10.977 42.75 23.484 1 86.81 216 GLY B N 1
ATOM 3853 C CA . GLY B 1 216 ? 10.305 42.125 22.344 1 86.81 216 GLY B CA 1
ATOM 3854 C C . GLY B 1 216 ? 8.82 42.438 22.297 1 86.81 216 GLY B C 1
ATOM 3855 O O . GLY B 1 216 ? 8.117 42 21.406 1 86.81 216 GLY B O 1
ATOM 3856 N N . VAL B 1 217 ? 8.344 43.156 23.297 1 90.25 217 VAL B N 1
ATOM 3857 C CA . VAL B 1 217 ? 6.914 43.438 23.359 1 90.25 217 VAL B CA 1
ATOM 3858 C C . VAL B 1 217 ? 6.605 44.688 22.531 1 90.25 217 VAL B C 1
ATOM 3860 O O . VAL B 1 217 ? 7.332 45.688 22.609 1 90.25 217 VAL B O 1
ATOM 3863 N N . LYS B 1 218 ? 5.578 44.594 21.719 1 86.88 218 LYS B N 1
ATOM 3864 C CA . LYS B 1 218 ? 5.141 45.719 20.891 1 86.88 218 LYS B CA 1
ATOM 3865 C C . LYS B 1 218 ? 3.637 45.938 21.016 1 86.88 218 LYS B C 1
ATOM 3867 O O . LYS B 1 218 ? 2.885 45 21.281 1 86.88 218 LYS B O 1
ATOM 3872 N N . ALA B 1 219 ? 3.262 47.281 21.031 1 85.12 219 ALA B N 1
ATOM 3873 C CA . ALA B 1 219 ? 1.842 47.594 21.078 1 85.12 219 ALA B CA 1
ATOM 3874 C C . ALA B 1 219 ? 1.482 48.594 19.969 1 85.12 219 ALA B C 1
ATOM 3876 O O . ALA B 1 219 ? 2.289 49.469 19.625 1 85.12 219 ALA B O 1
ATOM 3877 N N . THR B 1 220 ? 0.311 48.469 19.422 1 79.56 220 THR B N 1
ATOM 3878 C CA . THR B 1 220 ? -0.249 49.438 18.469 1 79.56 220 THR B CA 1
ATOM 3879 C C . THR B 1 220 ? -1.623 49.906 18.938 1 79.56 220 THR B C 1
ATOM 3881 O O . THR B 1 220 ? -2.268 49.25 19.75 1 79.56 220 THR B O 1
ATOM 3884 N N . ASP B 1 221 ? -1.904 51.125 18.531 1 75.19 221 ASP B N 1
ATOM 3885 C CA . ASP B 1 221 ? -3.107 51.781 19.062 1 75.19 221 ASP B CA 1
ATOM 3886 C C . ASP B 1 221 ? -4.348 51.312 18.297 1 75.19 221 ASP B C 1
ATOM 3888 O O . ASP B 1 221 ? -5.453 51.781 18.562 1 75.19 221 ASP B O 1
ATOM 3892 N N . GLY B 1 222 ? -4.316 50.375 17.562 1 68.69 222 GLY B N 1
ATOM 3893 C CA . GLY B 1 222 ? -5.441 49.969 16.734 1 68.69 222 GLY B CA 1
ATOM 3894 C C . GLY B 1 222 ? -5.551 50.719 15.438 1 68.69 222 GLY B C 1
ATOM 3895 O O . GLY B 1 222 ? -6.281 50.312 14.531 1 68.69 222 GLY B O 1
ATOM 3896 N N . SER B 1 223 ? -4.879 51.906 15.406 1 63.28 223 SER B N 1
ATOM 3897 C CA . SER B 1 223 ? -4.871 52.719 14.211 1 63.28 223 SER B CA 1
ATOM 3898 C C . SER B 1 223 ? -3.523 52.656 13.5 1 63.28 223 SER B C 1
ATOM 3900 O O . SER B 1 223 ? -3.189 53.562 12.711 1 63.28 223 SER B O 1
ATOM 3902 N N . GLY B 1 224 ? -2.678 51.719 13.898 1 64.06 224 GLY B N 1
ATOM 3903 C CA . GLY B 1 224 ? -1.406 51.5 13.227 1 64.06 224 GLY B CA 1
ATOM 3904 C C . GLY B 1 224 ? -0.257 52.25 13.875 1 64.06 224 GLY B C 1
ATOM 3905 O O . GLY B 1 224 ? 0.896 52.125 13.469 1 64.06 224 GLY B O 1
ATOM 3906 N N . ASN B 1 225 ? -0.576 53.094 14.844 1 75.12 225 ASN B N 1
ATOM 3907 C CA . ASN B 1 225 ? 0.483 53.812 15.539 1 75.12 225 ASN B CA 1
ATOM 3908 C C . ASN B 1 225 ? 1.126 52.969 16.625 1 75.12 225 ASN B C 1
ATOM 3910 O O . ASN B 1 225 ? 0.439 52.188 17.312 1 75.12 225 ASN B O 1
ATOM 3914 N N . ASP B 1 226 ? 2.434 53.094 16.594 1 81.56 226 ASP B N 1
ATOM 3915 C CA . ASP B 1 226 ? 3.166 52.406 17.656 1 81.56 226 ASP B CA 1
ATOM 3916 C C . ASP B 1 226 ? 2.973 53.125 19 1 81.56 226 ASP B C 1
ATOM 3918 O O . ASP B 1 226 ? 3.301 54.312 19.125 1 81.56 226 ASP B O 1
ATOM 3922 N N . ILE B 1 227 ? 2.438 52.438 19.984 1 89.75 227 ILE B N 1
ATOM 3923 C CA . ILE B 1 227 ? 2.268 53.031 21.312 1 89.75 227 ILE B CA 1
ATOM 3924 C C . ILE B 1 227 ? 2.949 52.156 22.359 1 89.75 227 ILE B C 1
ATOM 3926 O O . ILE B 1 227 ? 2.473 52.031 23.484 1 89.75 227 ILE B O 1
ATOM 3930 N N . THR B 1 228 ? 4.004 51.438 21.938 1 93.56 228 THR B N 1
ATOM 3931 C CA . THR B 1 228 ? 4.746 50.531 22.812 1 93.56 228 THR B CA 1
ATOM 3932 C C . THR B 1 228 ? 5.172 51.25 24.094 1 93.56 228 THR B C 1
ATOM 3934 O O . THR B 1 228 ? 5.16 50.656 25.172 1 93.56 228 THR B O 1
ATOM 3937 N N . LYS B 1 229 ? 5.598 52.469 24 1 93.94 229 LYS B N 1
ATOM 3938 C CA . LYS B 1 229 ? 6.09 53.219 25.141 1 93.94 229 LYS B CA 1
ATOM 3939 C C . LYS B 1 229 ? 4.996 53.406 26.188 1 93.94 229 LYS B C 1
ATOM 3941 O O . LYS B 1 229 ? 5.281 53.75 27.344 1 93.94 229 LYS B O 1
ATOM 3946 N N . ASN B 1 230 ? 3.729 53.219 25.828 1 93.25 230 ASN B N 1
ATOM 3947 C CA . ASN B 1 230 ? 2.604 53.469 26.734 1 93.25 230 ASN B CA 1
ATOM 3948 C C . ASN B 1 230 ? 2.193 52.188 27.469 1 93.25 230 ASN B C 1
ATOM 3950 O O . ASN B 1 230 ? 1.202 52.188 28.203 1 93.25 230 ASN B O 1
ATOM 3954 N N . ILE B 1 231 ? 2.924 51.156 27.234 1 95.25 231 ILE B N 1
ATOM 3955 C CA . ILE B 1 231 ? 2.58 49.906 27.922 1 95.25 231 ILE B CA 1
ATOM 3956 C C . ILE B 1 231 ? 2.783 50.062 29.422 1 95.25 231 ILE B C 1
ATOM 3958 O O . ILE B 1 231 ? 3.812 50.562 29.859 1 95.25 231 ILE B O 1
ATOM 3962 N N . LYS B 1 232 ? 1.758 49.625 30.203 1 95.06 232 LYS B N 1
ATOM 3963 C CA . LYS B 1 232 ? 1.848 49.594 31.656 1 95.06 232 LYS B CA 1
ATOM 3964 C C . LYS B 1 232 ? 1.92 48.156 32.156 1 95.06 232 LYS B C 1
ATOM 3966 O O . LYS B 1 232 ? 1.193 47.281 31.656 1 95.06 232 LYS B O 1
ATOM 3971 N N . ILE B 1 233 ? 2.857 47.844 33.062 1 95.25 233 ILE B N 1
ATOM 3972 C CA . ILE B 1 233 ? 2.924 46.562 33.75 1 95.25 233 ILE B CA 1
ATOM 3973 C C . ILE B 1 233 ? 2.1 46.625 35.031 1 95.25 233 ILE B C 1
ATOM 3975 O O . ILE B 1 233 ? 2.453 47.344 35.969 1 95.25 233 ILE B O 1
ATOM 3979 N N . LEU B 1 234 ? 1.002 45.875 34.969 1 92.94 234 LEU B N 1
ATOM 3980 C CA . LEU B 1 234 ? 0.108 45.906 36.125 1 92.94 234 LEU B CA 1
ATOM 3981 C C . LEU B 1 234 ? 0.611 44.969 37.219 1 92.94 234 LEU B C 1
ATOM 3983 O O . LEU B 1 234 ? 0.34 45.156 38.406 1 92.94 234 LEU B O 1
ATOM 3987 N N . LYS B 1 235 ? 1.232 43.906 36.812 1 91.88 235 LYS B N 1
ATOM 3988 C CA . LYS B 1 235 ? 1.785 42.906 37.719 1 91.88 235 LYS B CA 1
ATOM 3989 C C . LYS B 1 235 ? 3.059 42.281 37.156 1 91.88 235 LYS B C 1
ATOM 3991 O O . LYS B 1 235 ? 3.135 42 35.969 1 91.88 235 LYS B O 1
ATOM 3996 N N . ASN B 1 236 ? 4.09 42.188 37.938 1 95.12 236 ASN B N 1
ATOM 3997 C CA . ASN B 1 236 ? 5.32 41.469 37.656 1 95.12 236 ASN B CA 1
ATOM 3998 C C . ASN B 1 236 ? 5.918 40.844 38.906 1 95.12 236 ASN B C 1
ATOM 4000 O O . ASN B 1 236 ? 6.594 41.531 39.688 1 95.12 236 ASN B O 1
ATOM 4004 N N . ASN B 1 237 ? 5.625 39.562 39.031 1 92.69 237 ASN B N 1
ATOM 4005 C CA . ASN B 1 237 ? 6.168 38.875 40.188 1 92.69 237 ASN B CA 1
ATOM 4006 C C . ASN B 1 237 ? 7.316 37.938 39.812 1 92.69 237 ASN B C 1
ATOM 4008 O O . ASN B 1 237 ? 7.66 37 40.562 1 92.69 237 ASN B O 1
ATOM 4012 N N . VAL B 1 238 ? 7.855 38.125 38.688 1 95.31 238 VAL B N 1
ATOM 4013 C CA . VAL B 1 238 ? 8.906 37.25 38.188 1 95.31 238 VAL B CA 1
ATOM 4014 C C . VAL B 1 238 ? 10.141 37.375 39.094 1 95.31 238 VAL B C 1
ATOM 4016 O O . VAL B 1 238 ? 10.68 38.469 39.25 1 95.31 238 VAL B O 1
ATOM 4019 N N . ASN B 1 239 ? 10.484 36.312 39.688 1 95.19 239 ASN B N 1
ATOM 4020 C CA . ASN B 1 239 ? 11.703 36.188 40.469 1 95.19 239 ASN B CA 1
ATOM 4021 C C . ASN B 1 239 ? 12.656 35.156 39.875 1 95.19 239 ASN B C 1
ATOM 4023 O O . ASN B 1 239 ? 12.461 33.969 40 1 95.19 239 ASN B O 1
ATOM 4027 N N . THR B 1 240 ? 13.703 35.688 39.125 1 93.31 240 THR B N 1
ATOM 4028 C CA . THR B 1 240 ? 14.578 34.781 38.406 1 93.31 240 THR B CA 1
ATOM 4029 C C . THR B 1 240 ? 15.516 34.062 39.375 1 93.31 240 THR B C 1
ATOM 4031 O O . THR B 1 240 ? 16.25 33.156 38.969 1 93.31 240 THR B O 1
ATOM 4034 N N . ASP B 1 241 ? 15.5 34.344 40.688 1 92.62 241 ASP B N 1
ATOM 4035 C CA . ASP B 1 241 ? 16.344 33.656 41.625 1 92.62 241 ASP B CA 1
ATOM 4036 C C . ASP B 1 241 ? 15.695 32.344 42.062 1 92.62 241 ASP B C 1
ATOM 4038 O O . ASP B 1 241 ? 16.344 31.5 42.688 1 92.62 241 ASP B O 1
ATOM 4042 N N . LYS B 1 242 ? 14.422 32.156 41.75 1 94.62 242 LYS B N 1
ATOM 4043 C CA . LYS B 1 242 ? 13.688 30.984 42.188 1 94.62 242 LYS B CA 1
ATOM 4044 C C . LYS B 1 242 ? 12.961 30.328 41.031 1 94.62 242 LYS B C 1
ATOM 4046 O O . LYS B 1 242 ? 12.172 30.969 40.344 1 94.62 242 LYS B O 1
ATOM 4051 N N . VAL B 1 243 ? 13.258 29.016 40.812 1 93.75 243 VAL B N 1
ATOM 4052 C CA . VAL B 1 243 ? 12.57 28.25 39.781 1 93.75 243 VAL B CA 1
ATOM 4053 C C . VAL B 1 243 ? 11.062 28.234 40.062 1 93.75 243 VAL B C 1
ATOM 4055 O O . VAL B 1 243 ? 10.641 28.078 41.219 1 93.75 243 VAL B O 1
ATOM 4058 N N . GLY B 1 244 ? 10.242 28.406 39.094 1 93.06 244 GLY B N 1
ATOM 4059 C CA . GLY B 1 244 ? 8.797 28.438 39.25 1 93.06 244 GLY B CA 1
ATOM 4060 C C . GLY B 1 244 ? 8.094 29.094 38.062 1 93.06 244 GLY B C 1
ATOM 4061 O O . GLY B 1 244 ? 8.742 29.516 37.125 1 93.06 244 GLY B O 1
ATOM 4062 N N . ASP B 1 245 ? 6.785 29.031 38.156 1 93.88 245 ASP B N 1
ATOM 4063 C CA . ASP B 1 245 ? 5.949 29.688 37.156 1 93.88 245 ASP B CA 1
ATOM 4064 C C . ASP B 1 245 ? 5.414 31.031 37.656 1 93.88 245 ASP B C 1
ATOM 4066 O O . ASP B 1 245 ? 4.875 31.094 38.75 1 93.88 245 ASP B O 1
ATOM 4070 N N . TYR B 1 246 ? 5.641 32.062 36.906 1 95.56 246 TYR B N 1
ATOM 4071 C CA . TYR B 1 246 ? 5.254 33.438 37.219 1 95.56 246 TYR B CA 1
ATOM 4072 C C . TYR B 1 246 ? 4.383 34 36.125 1 95.56 246 TYR B C 1
ATOM 4074 O O . TYR B 1 246 ? 4.164 33.375 35.094 1 95.56 246 TYR B O 1
ATOM 4082 N N . GLU B 1 247 ? 3.891 35.25 36.406 1 93.75 247 GLU B N 1
ATOM 4083 C CA . GLU B 1 247 ? 3.074 35.906 35.406 1 93.75 247 GLU B CA 1
ATOM 4084 C C . GLU B 1 247 ? 3.395 37.406 35.312 1 93.75 247 GLU B C 1
ATOM 4086 O O . GLU B 1 247 ? 3.758 38 36.312 1 93.75 247 GLU B O 1
ATOM 4091 N N . VAL B 1 248 ? 3.395 37.938 34.219 1 95.19 248 VAL B N 1
ATOM 4092 C CA . VAL B 1 248 ? 3.416 39.375 33.938 1 95.19 248 VAL B CA 1
ATOM 4093 C C . VAL B 1 248 ? 2.104 39.812 33.281 1 95.19 248 VAL B C 1
ATOM 4095 O O . VAL B 1 248 ? 1.635 39.156 32.344 1 95.19 248 VAL B O 1
ATOM 4098 N N . ILE B 1 249 ? 1.452 40.844 33.844 1 93.75 249 ILE B N 1
ATOM 4099 C CA . ILE B 1 249 ? 0.222 41.344 33.25 1 93.75 249 ILE B CA 1
ATOM 4100 C C . ILE B 1 249 ? 0.494 42.688 32.594 1 93.75 249 ILE B C 1
ATOM 4102 O O . ILE B 1 249 ? 0.909 43.656 33.25 1 93.75 249 ILE B O 1
ATOM 4106 N N . TYR B 1 250 ? 0.312 42.719 31.312 1 93.81 250 TYR B N 1
ATOM 4107 C CA . TYR B 1 250 ? 0.474 43.938 30.5 1 93.81 250 TYR B CA 1
ATOM 4108 C C . TYR B 1 250 ? -0.862 44.625 30.297 1 93.81 250 TYR B C 1
ATOM 4110 O O . TYR B 1 250 ? -1.898 43.969 30.141 1 93.81 250 TYR B O 1
ATOM 4118 N N . SER B 1 251 ? -0.764 46 30.406 1 94.19 251 SER B N 1
ATOM 4119 C CA . SER B 1 251 ? -1.927 46.812 30.078 1 94.19 251 SER B CA 1
ATOM 4120 C C . SER B 1 251 ? -1.563 47.938 29.094 1 94.19 251 SER B C 1
ATOM 4122 O O . SER B 1 251 ? -0.509 48.562 29.234 1 94.19 251 SER B O 1
ATOM 4124 N N . ILE B 1 252 ? -2.428 48.125 28.062 1 91.19 252 ILE B N 1
ATOM 4125 C CA . ILE B 1 252 ? -2.221 49.188 27.109 1 91.19 252 ILE B CA 1
ATOM 4126 C C . ILE B 1 252 ? -3.561 49.844 26.75 1 91.19 252 ILE B C 1
ATOM 4128 O O . ILE B 1 252 ? -4.562 49.156 26.578 1 91.19 252 ILE B O 1
ATOM 4132 N N . THR B 1 253 ? -3.602 51.156 26.891 1 91 253 THR B N 1
ATOM 4133 C CA . THR B 1 253 ? -4.762 51.969 26.5 1 91 253 THR B CA 1
ATOM 4134 C C . THR B 1 253 ? -4.426 52.875 25.328 1 91 253 THR B C 1
ATOM 4136 O O . THR B 1 253 ? -3.393 53.531 25.328 1 91 253 THR B O 1
ATOM 4139 N N . ASN B 1 254 ? -5.246 52.75 24.328 1 85.5 254 ASN B N 1
ATOM 4140 C CA . ASN B 1 254 ? -4.996 53.656 23.188 1 85.5 254 ASN B CA 1
ATOM 4141 C C . ASN B 1 254 ? -5.695 55 23.359 1 85.5 254 ASN B C 1
ATOM 4143 O O . ASN B 1 254 ? -6.297 55.25 24.406 1 85.5 254 ASN B O 1
ATOM 4147 N N . ASP B 1 255 ? -5.422 55.938 22.375 1 80.62 255 ASP B N 1
ATOM 4148 C CA . ASP B 1 255 ? -5.887 57.312 22.469 1 80.62 255 ASP B CA 1
ATOM 4149 C C . ASP B 1 255 ? -7.41 57.406 22.422 1 80.62 255 ASP B C 1
ATOM 4151 O O . ASP B 1 255 ? -7.996 58.438 22.703 1 80.62 255 ASP B O 1
ATOM 4155 N N . LYS B 1 256 ? -8.008 56.375 22.203 1 80.12 256 LYS B N 1
ATOM 4156 C CA . LYS B 1 256 ? -9.469 56.344 22.172 1 80.12 256 LYS B CA 1
ATOM 4157 C C . LYS B 1 256 ? -10.023 55.781 23.484 1 80.12 256 LYS B C 1
ATOM 4159 O O . LYS B 1 256 ? -11.234 55.594 23.609 1 80.12 256 LYS B O 1
ATOM 4164 N N . GLY B 1 257 ? -9.211 55.438 24.344 1 85.44 257 GLY B N 1
ATOM 4165 C CA . GLY B 1 257 ? -9.617 54.969 25.656 1 85.44 257 GLY B CA 1
ATOM 4166 C C . GLY B 1 257 ? -9.82 53.438 25.703 1 85.44 257 GLY B C 1
ATOM 4167 O O . GLY B 1 257 ? -10.242 52.906 26.719 1 85.44 257 GLY B O 1
ATOM 4168 N N . HIS B 1 258 ? -9.5 52.812 24.656 1 83.81 258 HIS B N 1
ATOM 4169 C CA . HIS B 1 258 ? -9.641 51.344 24.656 1 83.81 258 HIS B CA 1
ATOM 4170 C C . HIS B 1 258 ? -8.43 50.688 25.312 1 83.81 258 HIS B C 1
ATOM 4172 O O . HIS B 1 258 ? -7.289 51 24.969 1 83.81 258 HIS B O 1
ATOM 4178 N N . ASN B 1 259 ? -8.797 49.844 26.281 1 85.75 259 ASN B N 1
ATOM 4179 C CA . ASN B 1 259 ? -7.754 49.125 27.031 1 85.75 259 ASN B CA 1
ATOM 4180 C C . ASN B 1 259 ? -7.66 47.656 26.625 1 85.75 259 ASN B C 1
ATOM 4182 O O . ASN B 1 259 ? -8.672 47.031 26.328 1 85.75 259 ASN B O 1
ATOM 4186 N N . LEU B 1 260 ? -6.441 47.188 26.516 1 84.25 260 LEU B N 1
ATOM 4187 C CA . LEU B 1 260 ? -6.125 45.781 26.312 1 84.25 260 LEU B CA 1
ATOM 4188 C C . LEU B 1 260 ? -5.18 45.281 27.406 1 84.25 260 LEU B C 1
ATOM 4190 O O . LEU B 1 260 ? -4.152 45.906 27.672 1 84.25 260 LEU B O 1
ATOM 4194 N N . GLN B 1 261 ? -5.699 44.188 28.094 1 85.38 261 GLN B N 1
ATOM 4195 C CA . GLN B 1 261 ? -4.832 43.5 29.062 1 85.38 261 GLN B CA 1
ATOM 4196 C C . GLN B 1 261 ? -4.512 42.094 28.625 1 85.38 261 GLN B C 1
ATOM 4198 O O . GLN B 1 261 ? -5.375 41.406 28.078 1 85.38 261 GLN B O 1
ATOM 4203 N N . ARG B 1 262 ? -3.213 41.719 28.688 1 86.19 262 ARG B N 1
ATOM 4204 C CA . ARG B 1 262 ? -2.783 40.344 28.406 1 86.19 262 ARG B CA 1
ATOM 4205 C C . ARG B 1 262 ? -1.81 39.844 29.469 1 86.19 262 ARG B C 1
ATOM 4207 O O . ARG B 1 262 ? -1.055 40.625 30.047 1 86.19 262 ARG B O 1
ATOM 4214 N N . THR B 1 263 ? -1.905 38.5 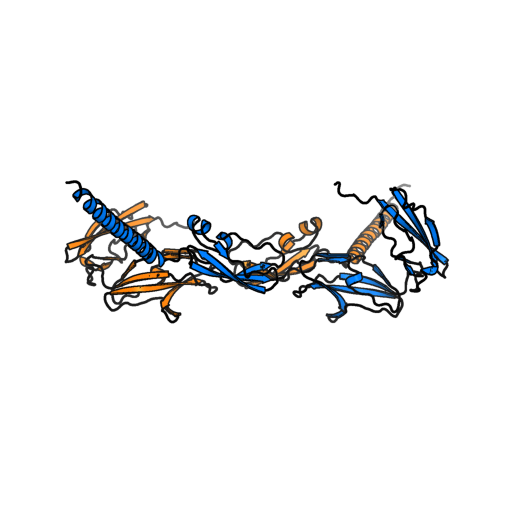29.703 1 87.44 263 THR B N 1
ATOM 4215 C CA . THR B 1 263 ? -1.02 37.875 30.672 1 87.44 263 THR B CA 1
ATOM 4216 C C . THR B 1 263 ? 0.022 37 29.953 1 87.44 263 THR B C 1
ATOM 4218 O O . THR B 1 263 ? -0.299 36.312 29 1 87.44 263 THR B O 1
ATOM 4221 N N . ARG B 1 264 ? 1.26 37.219 30.297 1 89.75 264 ARG B N 1
ATOM 4222 C CA . ARG B 1 264 ? 2.357 36.375 29.828 1 89.75 264 ARG B CA 1
ATOM 4223 C C . ARG B 1 264 ? 2.824 35.438 30.953 1 89.75 264 ARG B C 1
ATOM 4225 O O . ARG B 1 264 ? 3.096 35.875 32.062 1 89.75 264 ARG B O 1
ATOM 4232 N N . ARG B 1 265 ? 2.934 34.156 30.547 1 92 265 ARG B N 1
ATOM 4233 C CA . ARG B 1 265 ? 3.521 33.188 31.484 1 92 265 ARG B CA 1
ATOM 4234 C C . ARG B 1 265 ? 5.031 33.125 31.312 1 92 265 ARG B C 1
ATOM 4236 O O . ARG B 1 265 ? 5.527 33.031 30.188 1 92 265 ARG B O 1
ATOM 4243 N N . VAL B 1 266 ? 5.746 33.188 32.469 1 94.06 266 VAL B N 1
ATOM 4244 C CA . VAL B 1 266 ? 7.199 33.094 32.5 1 94.06 266 VAL B CA 1
ATOM 4245 C C . VAL B 1 266 ? 7.617 31.906 33.375 1 94.06 266 VAL B C 1
ATOM 4247 O O . VAL B 1 266 ? 7.355 31.906 34.594 1 94.06 266 VAL B O 1
ATOM 4250 N N . SER B 1 267 ? 8.234 30.984 32.719 1 94.19 267 SER B N 1
ATOM 4251 C CA . SER B 1 267 ? 8.758 29.844 33.469 1 94.19 267 SER B CA 1
ATOM 4252 C C . SER B 1 267 ? 10.258 30 33.719 1 94.19 267 SER B C 1
ATOM 4254 O O . SER B 1 267 ? 11.047 30.047 32.781 1 94.19 267 SER B O 1
ATOM 4256 N N . VAL B 1 268 ? 10.57 30.094 35.062 1 93.69 268 VAL B N 1
ATOM 4257 C CA . VAL B 1 268 ? 11.977 30.109 35.438 1 93.69 268 VAL B CA 1
ATOM 4258 C C . VAL B 1 268 ? 12.461 28.672 35.688 1 93.69 268 VAL B C 1
ATOM 4260 O O . VAL B 1 268 ? 11.93 27.969 36.531 1 93.69 268 VAL B O 1
ATOM 4263 N N . ILE B 1 269 ? 13.516 28.359 34.844 1 92.81 269 ILE B N 1
ATOM 4264 C CA . ILE B 1 269 ? 13.977 26.984 34.875 1 92.81 269 ILE B CA 1
ATOM 4265 C C . ILE B 1 269 ? 15.477 26.938 35.188 1 92.81 269 ILE B C 1
ATOM 4267 O O . ILE B 1 269 ? 16.172 27.938 35 1 92.81 269 ILE B O 1
ATOM 4271 N N . LYS B 1 270 ? 16.078 25.734 35.719 1 87.38 270 LYS B N 1
ATOM 4272 C CA . LYS B 1 270 ? 17.5 25.484 35.938 1 87.38 270 LYS B CA 1
ATOM 4273 C C . LYS B 1 270 ? 18.141 24.812 34.719 1 87.38 270 LYS B C 1
ATOM 4275 O O . LYS B 1 270 ? 17.484 24.062 34 1 87.38 270 LYS B O 1
ATOM 4280 N N . THR B 1 271 ? 19.234 25.438 34.375 1 76 271 THR B N 1
ATOM 4281 C CA . THR B 1 271 ? 20 24.719 33.375 1 76 271 THR B CA 1
ATOM 4282 C C . THR B 1 271 ? 20.25 23.281 33.781 1 76 271 THR B C 1
ATOM 4284 O O . THR B 1 271 ? 20.469 23 34.969 1 76 271 THR B O 1
ATOM 4287 N N . GLU B 1 272 ? 19.75 22.406 33.125 1 61.5 272 GLU B N 1
ATOM 4288 C CA . GLU B 1 272 ? 20.203 21.047 33.406 1 61.5 272 GLU B CA 1
ATOM 4289 C C . GLU B 1 272 ? 21.734 20.953 33.344 1 61.5 272 GLU B C 1
ATOM 4291 O O . GLU B 1 272 ? 22.328 21.281 32.312 1 61.5 272 GLU B O 1
ATOM 4296 N N . LYS B 1 273 ? 22.609 21.25 34.25 1 46.28 273 LYS B N 1
ATOM 4297 C CA . LYS B 1 273 ? 23.938 20.688 34.094 1 46.28 273 LYS B CA 1
ATOM 4298 C C . LYS B 1 273 ? 23.875 19.203 33.719 1 46.28 273 LYS B C 1
ATOM 4300 O O . LYS B 1 273 ? 23.188 18.422 34.375 1 46.28 273 LYS B O 1
ATOM 4305 N N . ALA B 1 274 ? 24.453 18.781 32.438 1 41.12 274 ALA B N 1
ATOM 4306 C CA . ALA B 1 274 ? 24.938 17.422 32.281 1 41.12 274 ALA B CA 1
ATOM 4307 C C . ALA B 1 274 ? 25.797 16.984 33.469 1 41.12 274 ALA B C 1
ATOM 4309 O O . ALA B 1 274 ? 26.656 17.734 33.938 1 41.12 274 ALA B O 1
ATOM 4310 N N . GLY B 1 275 ? 25.266 16.312 34.406 1 38.84 275 GLY B N 1
ATOM 4311 C CA . GLY B 1 275 ? 26.172 15.617 35.312 1 38.84 275 GLY B CA 1
ATOM 4312 C C . GLY B 1 275 ? 27.516 15.281 34.656 1 38.84 275 GLY B C 1
ATOM 4313 O O . GLY B 1 275 ? 27.562 14.672 33.594 1 38.84 275 GLY B O 1
ATOM 4314 N N . GLU B 1 276 ? 28.703 16.062 34.844 1 29.47 276 GLU B N 1
ATOM 4315 C CA . GLU B 1 276 ? 29.891 15.242 35 1 29.47 276 GLU B CA 1
ATOM 4316 C C . GLU B 1 276 ? 29.703 14.211 36.125 1 29.47 276 GLU B C 1
ATOM 4318 O O . GLU B 1 276 ? 29.078 14.492 37.156 1 29.47 276 GLU B O 1
#

Sequence (552 aa):
MDLKMGEGDSMKNRIISVVLSFFVIVNIILIACAFNVTPLTIKRDTFVYEYGSEISTKPQDYINANEAILSQVILNFSNLKNEIGEYKVSATYLGVEYPFYIKIVDTTKPVVTLKASTFNVHLNTEVYAIDLIEKVEDNSDIAAYFIDENGEKSTHKVFTEKGSYVERIIVEDQAGNQSASLRVKIVAGQNGNNPTLTGIDDIEVLKNSKFNPLDGVKATDGSGNDITKNIKILKNNVNTDKVGDYEVIYSITNDKGHNLQRTRRVSVIKTEKAGEMDLKMGEGDSMKNRIISVVLSFFVIVNIILIACAFNVTPLTIKRDTFVYEYGSEISTKPQDYINANEAILSQVILNFSNLKNEIGEYKVSATYLGVEYPFYIKIVDTTKPVVTLKASTFNVHLNTEVYAIDLIEKVEDNSDIAAYFIDENGEKSTHKVFTEKGSYVERIIVEDQAGNQSASLRVKIVAGQNGNNPTLTGIDDIEVLKNSKFNPLDGVKATDGSGNDITKNIKILKNNVNTDKVGDYEVIYSITNDKGHNLQRTRRVSVIKTEKAGE

Foldseek 3Di:
DPPPVPVVVVVVVVVVVVVVVVVVVVVVVVCVVVVVPPQKDFPDQEDEEEQPDDDDQQQVVGMDHDPVQSVQKHWACVQPDSDAAKTKTWIDGPRDTGIHIYGYAHPDAKDWDFPDQEEEAAAFDKDFQVVRTDDIDDPADKAKFWADPVGDTDRIDGHHDFDKDKIWMWMAGPNGHIDDIGIHIYGYQQLVQAKDKDPQEADEDEAPDDDDNLVRIWIDRRRRDTPSVQKDWPDDPDHSNDFDKTKIWIWHAHPVGHIDIDIHIYGYDYDPPPDD/DPPVPPPVVVVVVVVVVVVVVVVVVVVVVVCVVVVVPPQKDFPDQEAEEEQPDDDDQQQVVGMDHDPVQSVQKHWACVQPDSDAAKTKTWIDGPRDTGIHIYGYAHPDAKDWDFPDQEEEDEAFDKDFQVVRTDDIDDPADKAKWWADPVGDTDRIDGHHDFDKDKIWMWMAGPNGHIDDIGIHIYGYQQLPCAKDKPPQEADEDEAPDDDDNLVRIWMDRRNNDTPSVQKDWPDDPDDSNDFDKTKIWIWHAHPVGHIDIDIHIYGYDHDPPPDD

pLDDT: mean 85.04, std 17.22, range [26.41, 98.81]

Solvent-accessible surface area (backbone atoms only — not comparable to full-atom values): 30778 Å² total; per-residue (Å²): 131,78,72,69,69,62,62,61,59,53,52,54,49,50,49,49,48,49,51,51,49,47,50,50,46,48,50,47,45,50,48,51,67,59,47,47,52,66,82,55,43,64,38,41,64,63,46,80,44,53,61,84,58,88,76,85,88,54,57,73,81,48,40,48,56,55,70,77,55,46,75,59,48,46,77,46,59,83,68,60,65,102,50,76,43,76,30,71,33,33,38,31,47,95,86,45,76,47,76,33,33,44,32,32,39,64,64,64,33,37,45,79,40,62,68,57,60,65,43,75,40,42,48,71,36,80,45,47,39,58,74,46,46,64,46,71,53,60,87,55,60,69,48,38,21,33,41,50,96,87,64,55,71,32,51,54,49,67,43,79,62,75,46,78,41,82,46,33,36,36,38,31,35,75,74,65,29,54,27,68,72,34,57,34,35,39,28,19,20,41,28,64,67,30,29,43,82,43,60,58,64,74,42,80,41,51,53,72,45,91,81,64,91,62,61,73,44,42,27,29,31,4,61,37,42,78,43,45,89,60,56,39,77,78,41,75,68,71,50,38,84,47,73,44,81,35,50,36,31,41,34,33,62,19,98,79,68,28,71,37,75,51,73,26,45,38,36,26,37,74,77,77,70,75,79,129,133,69,83,70,68,66,65,64,61,55,56,54,51,50,49,50,48,48,52,51,48,47,50,52,47,48,51,48,45,50,46,51,68,59,48,45,52,67,81,56,43,66,37,40,65,63,46,80,43,53,60,84,57,90,74,84,86,55,58,74,82,48,39,48,57,56,69,76,56,46,75,59,47,42,75,44,60,84,68,62,66,102,51,76,45,76,31,72,34,33,39,30,45,94,85,44,76,47,74,33,32,42,32,32,40,64,63,64,32,36,44,77,39,60,69,57,60,63,43,76,41,60,51,71,38,81,45,46,38,56,75,46,48,64,46,70,53,60,86,55,59,72,50,39,21,34,41,53,97,87,64,54,73,31,53,53,48,67,43,77,61,73,45,78,41,84,45,33,36,37,38,31,34,74,74,64,29,55,27,70,71,36,56,34,36,38,29,20,24,44,31,48,69,36,30,42,82,43,59,58,65,72,42,79,41,51,53,72,46,91,82,62,90,62,61,73,43,41,28,28,29,8,72,64,44,78,42,44,89,60,54,40,76,79,41,75,68,69,48,37,85,46,72,45,79,35,48,36,32,40,34,34,63,19,97,76,70,28,71,37,75,50,73,26,46,38,34,25,38,72,76,75,70,77,78,126

Radius of gyration: 41.35 Å; Cα contacts (8 Å, |Δi|>4): 1113; chains: 2; bounding box: 115×120×71 Å